Protein AF-A0A448YUC6-F1 (afdb_monomer)

Foldseek 3Di:
DDDDDDDDDDDDDPDDPDPPPPPQDLPDPVCVVVVVVVCALQNQQCVVVDDPDDDCVVPDPDPPVCCVVPPDDGAQEGLADAAPVQLPPPQFKDKDKDKDALVVFPDQLDPDPVVLVVLLSVLVVVVVKHWYDPNNVVVSHVVNVVVVVCVVCPPDDDDDDDDDDPPDPPPPPDDDPPVPDPWDWTWIDPSQKIWIWTQDPVRRMIMIMIIGTPVPDWDPVFKDKDWDWAQAPLQRDTFIDIDIDGPDDDDADSVVVSNLSSHPPPVDDDPSRPWDKWKKKFFADDDPDVVVLVLVVVLVVVLQVVVLVQFDPPPDPNGLQAAEAEPVNCVVVPDDDAPPDPDQQQVQWDKTKGWQDDDVPDRGFIWIWTWHSYHYNQAMTMIMITGSGHDPVSVVVVVVVSVVSCVVSVIDMDIADPCQQDQEVCPDVNFDWDKDWFDFLLLLVCLVVVVVVLQKGWHHKHFHDPPCLVRDPPSVVAAADADPPPRHGGTFTWTKIAHSVNQWIWTWGAGPVRIIMIIIGGGPPPCPVPPPSSVVSSVSVVVSNVSSVPRDGPPPPPPPPPPPDPDDDDDD

Secondary structure (DSSP, 8-state):
-------------------------TT-HHHHHHHHHTS-HHHHHTGGGSPSSTTTTTT--S--HHHHHSPPPPPSEES----HHHHH-TTTEEEEEEEEESTT-SS---SSHHHHHHHHHHHHHHTT-EEEPHHHHHHHHHHHHHHHHHHHHTT---S----------------S---SSS---EEEE-SSEEEEEEEETTTTEEEEEEEEETT----TTTEEEEEEEEEETTTTEEEEEEEEEESSPPP--HHHHHHHHHT-S-----TTS--EEEEEEE-----SSHHHHHHHHHHHHHHHHHHHHHS--TTS-SS--PEEE-HHHHHHS-S--STT--S-GGGGEEEEEEE----TT----EEEEEEESEEETTB-EEEEEEESSS-HHHHHHHHHHHHHHHHHTT--EEEE-GGGT-S-TTSSTT-PPEEEEE--HHHHHHHHHHHHHTTEEEEEEEEE-GGGGGGSTTGGG----B-TTT-PBPPEEEEEEEETTSSEEEEEEE-TTS-EEEEEEE--S-TTSTTHHHHHHHHHHHHHHHHHHHSPPTTGGGSSTTSS--------

Sequence (572 aa):
MIGRGDSPHGSVKTSLPSRRKKAFNPFRQSDEDEVLAKRSHNRRRWSHVYPEGEVEFKRHAGPIWNSLTSPAILPLSVDYFPTPQELKDENAFQFSFYQVTLGGIENNYYEKHADLLKEMVRQRVTQDYQIVTDTAIGESKKRANESLREGRNAGKLQGRPTSRVDTSPRFLSFNEQQKIDGTKHHYLSMGHKIQVMNYDSSSDTIEIVLYNRKSAQNDRENVNTYKFLLFSKVTQQYTPSIQTFKKYSEPYNWNRVDNLICGEADRTMDVGMRFRRVMFGLIPEVFRTEEAEEEYVLNFQKLLSYLERLRDKDGSPSKLNVEIITTKSKKEKAKDTFSNTRKDMTDTMIRFPVQLLRGKKDPFEWIEVAIGATFDTTTSYRIIFNWLVASSTKVETQIQLLQRRFKNFGLKFISFPQTTVSWDLFIHALAAPTFITVRDKKKTQAIEKSLLKLDFVHDGVTITSPQFLKCIDNSDDFRFPRFHRSGKLK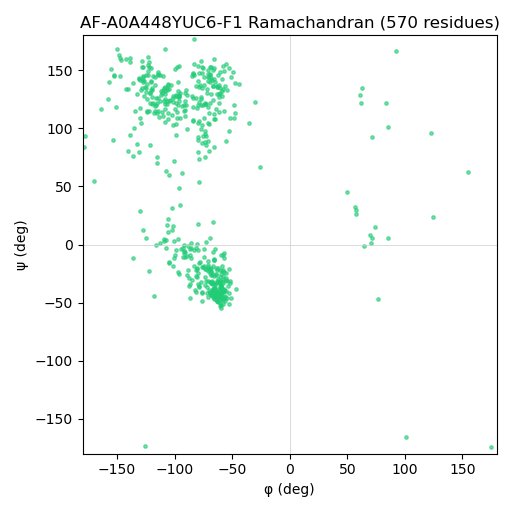SIPSPQFVHRSGAIFIRKLTDREGKVILVGIENYRHASVENRFREIAKSVIEKVSDMIKSLPSGNDDNQEANGIKESGGIKN

Nearest PDB structures (foldseek):
  8adl-assembly1_W  TM=5.353E-01  e=1.788E-21  Saccharomyces cerevisiae
  8ae6-assembly1_W  TM=5.281E-01  e=3.792E-21  Saccharomyces cerevisiae
  7t3b-assembly1_A  TM=6.073E-01  e=4.795E-18  Homo sapiens
  8fw5-assembly1_A  TM=5.337E-01  e=4.278E-19  Homo sapiens
  7t3c-assembly1_A  TM=5.818E-01  e=2.977E-17  Homo sapiens

InterPro domains:
  IPR027244 Vacuolar membrane-associated protein Iml1 [PTHR13179] (13-337)

Structure (mmCIF, N/CA/C/O backbone):
data_AF-A0A448YUC6-F1
#
_entry.id   AF-A0A448YUC6-F1
#
loop_
_atom_site.group_PDB
_atom_site.id
_atom_site.type_symbol
_atom_site.label_atom_id
_atom_site.label_alt_id
_atom_site.label_comp_id
_atom_site.label_asym_id
_atom_site.label_entity_id
_atom_site.label_seq_id
_atom_site.pdbx_PDB_ins_code
_atom_site.Cartn_x
_atom_site.Cartn_y
_atom_site.Cartn_z
_atom_site.occupancy
_atom_site.B_iso_or_equiv
_atom_site.auth_seq_id
_atom_site.auth_comp_id
_atom_site.auth_asym_id
_atom_site.auth_atom_id
_atom_site.pdbx_PDB_model_num
ATOM 1 N N . MET A 1 1 ? -46.290 -7.528 -83.494 1.00 31.59 1 MET A N 1
ATOM 2 C CA . MET A 1 1 ? -45.079 -7.401 -84.327 1.00 31.59 1 MET A CA 1
ATOM 3 C C . MET A 1 1 ? -44.441 -6.059 -84.006 1.00 31.59 1 MET A C 1
ATOM 5 O O . MET A 1 1 ? -45.172 -5.086 -83.927 1.00 31.59 1 MET A O 1
ATOM 9 N N . ILE A 1 2 ? -43.114 -6.052 -83.863 1.00 28.44 2 ILE A N 1
ATOM 10 C CA . ILE A 1 2 ? -42.223 -4.890 -84.024 1.00 28.44 2 ILE A CA 1
ATOM 11 C C . ILE A 1 2 ? -42.037 -3.982 -82.789 1.00 28.44 2 ILE A C 1
ATOM 13 O O . ILE A 1 2 ? -42.846 -3.120 -82.472 1.00 28.44 2 ILE A O 1
ATOM 17 N N . GLY A 1 3 ? -40.890 -4.210 -82.135 1.00 27.75 3 GLY A N 1
ATOM 18 C CA . GLY A 1 3 ? -39.864 -3.191 -81.881 1.00 27.75 3 GLY A CA 1
ATOM 19 C C . GLY A 1 3 ? -40.169 -2.107 -80.851 1.00 27.75 3 GLY A C 1
ATOM 20 O O . GLY A 1 3 ? -40.648 -1.039 -81.209 1.00 27.75 3 GLY A O 1
ATOM 21 N N . ARG A 1 4 ? -39.778 -2.333 -79.589 1.00 26.83 4 ARG A N 1
ATOM 22 C CA . ARG A 1 4 ? -39.590 -1.256 -78.605 1.00 26.83 4 ARG A CA 1
ATOM 23 C C . ARG A 1 4 ? -38.108 -0.914 -78.485 1.00 26.83 4 ARG A C 1
ATOM 25 O O . ARG A 1 4 ? -37.318 -1.768 -78.089 1.00 26.83 4 ARG A O 1
ATOM 32 N N . GLY A 1 5 ? -37.773 0.320 -78.850 1.00 26.52 5 GLY A N 1
ATOM 33 C CA . GLY A 1 5 ? -36.496 0.956 -78.557 1.00 26.52 5 GLY A CA 1
ATOM 34 C C . GLY A 1 5 ? -36.439 1.567 -77.154 1.00 26.52 5 GLY A C 1
ATOM 35 O O . GLY A 1 5 ? -37.472 1.931 -76.592 1.00 26.52 5 GLY A O 1
ATOM 36 N N . ASP A 1 6 ? -35.187 1.657 -76.692 1.00 27.50 6 ASP A N 1
ATOM 37 C CA . ASP A 1 6 ? -34.557 2.583 -75.735 1.00 27.50 6 ASP A CA 1
ATOM 38 C C . ASP A 1 6 ? -35.050 2.597 -74.284 1.00 27.50 6 ASP A C 1
ATOM 40 O O . ASP A 1 6 ? -36.236 2.713 -74.017 1.00 27.50 6 ASP A O 1
ATOM 44 N N . SER A 1 7 ? -34.238 2.609 -73.224 1.00 29.70 7 SER A N 1
ATOM 45 C CA . SER A 1 7 ? -32.800 2.549 -72.855 1.00 29.70 7 SER A CA 1
ATOM 46 C C . SER A 1 7 ? -32.827 2.784 -71.306 1.00 29.70 7 SER A C 1
ATOM 48 O O . SER A 1 7 ? -33.916 3.008 -70.771 1.00 29.70 7 SER A O 1
ATOM 50 N N . PRO A 1 8 ? -31.742 2.924 -70.515 1.00 38.88 8 PRO A N 1
ATOM 51 C CA . PRO A 1 8 ? -30.397 2.333 -70.484 1.00 38.88 8 PRO A CA 1
ATOM 52 C C . PRO A 1 8 ? -30.117 1.648 -69.113 1.00 38.88 8 PRO A C 1
ATOM 54 O O . PRO A 1 8 ? -30.662 2.086 -68.115 1.00 38.88 8 PRO A O 1
ATOM 57 N N . HIS A 1 9 ? -29.232 0.643 -68.999 1.00 29.08 9 HIS A N 1
ATOM 58 C CA . HIS A 1 9 ? -28.480 0.313 -67.755 1.00 29.08 9 HIS A CA 1
ATOM 59 C C . HIS A 1 9 ? -27.525 -0.878 -67.979 1.00 29.08 9 HIS A C 1
ATOM 61 O O . HIS A 1 9 ? -27.836 -2.028 -67.678 1.00 29.08 9 HIS A O 1
ATOM 67 N N . GLY A 1 10 ? -26.327 -0.604 -68.499 1.00 28.33 10 GLY A N 1
ATOM 68 C CA . GLY A 1 10 ? -25.217 -1.559 -68.513 1.00 28.33 10 GLY A CA 1
ATOM 69 C C . GLY A 1 10 ? -24.249 -1.269 -67.370 1.00 28.33 10 GLY A C 1
ATOM 70 O O . GLY A 1 10 ? -23.358 -0.438 -67.513 1.00 28.33 10 GLY A O 1
ATOM 71 N N . SER A 1 11 ? -24.418 -1.938 -66.229 1.00 29.88 11 SER A N 1
ATOM 72 C CA . SER A 1 11 ? -23.419 -1.932 -65.157 1.00 29.88 11 SER A CA 1
ATOM 73 C C . SER A 1 11 ? -22.232 -2.814 -65.558 1.00 29.88 11 SER A C 1
ATOM 75 O O . SER A 1 11 ? -22.322 -4.041 -65.609 1.00 29.88 11 SER A O 1
ATOM 77 N N . VAL A 1 12 ? -21.095 -2.183 -65.851 1.00 31.66 12 VAL A N 1
ATOM 78 C CA . VAL A 1 12 ? -19.809 -2.865 -66.027 1.00 31.66 12 VAL A CA 1
ATOM 79 C C . VAL A 1 12 ? -19.360 -3.369 -64.654 1.00 31.66 12 VAL A C 1
ATOM 81 O O . VAL A 1 12 ? -18.917 -2.598 -63.806 1.00 31.66 12 VAL A O 1
ATOM 84 N N . LYS A 1 13 ? -19.498 -4.675 -64.408 1.00 29.83 13 LYS A N 1
ATOM 85 C CA . LYS A 1 13 ? -18.930 -5.333 -63.225 1.00 29.83 13 LYS A CA 1
ATOM 86 C C . LYS A 1 13 ? -17.416 -5.462 -63.400 1.00 29.83 13 LYS A C 1
ATOM 88 O O . LYS A 1 13 ? -16.935 -6.404 -64.020 1.00 29.83 13 LYS A O 1
ATOM 93 N N . THR A 1 14 ? -16.659 -4.539 -62.819 1.00 31.36 14 THR A N 1
ATOM 94 C CA . THR A 1 14 ? -15.222 -4.698 -62.572 1.00 31.36 14 THR A CA 1
ATOM 95 C C . THR A 1 14 ? -15.020 -5.643 -61.384 1.00 31.36 14 THR A C 1
ATOM 97 O O . THR A 1 14 ? -15.034 -5.246 -60.221 1.00 31.36 14 THR A O 1
ATOM 100 N N . SER A 1 15 ? -14.848 -6.938 -61.654 1.00 30.05 15 SER A N 1
ATOM 101 C CA . SER A 1 15 ? -14.415 -7.893 -60.633 1.00 30.05 15 SER A CA 1
ATOM 102 C C . SER A 1 15 ? -12.929 -7.682 -60.323 1.00 30.05 15 SER A C 1
ATOM 104 O O . SER A 1 15 ? -12.056 -8.217 -61.006 1.00 30.05 15 SER A O 1
ATOM 106 N N . LEU A 1 16 ? -12.633 -6.904 -59.281 1.00 33.59 16 LEU A N 1
ATOM 107 C CA . LEU A 1 16 ? -11.328 -6.925 -58.618 1.00 33.59 16 LEU A CA 1
ATOM 108 C C . LEU A 1 16 ? -11.084 -8.339 -58.058 1.00 33.59 16 LEU A C 1
ATOM 110 O O . LEU A 1 16 ? -11.959 -8.866 -57.362 1.00 33.59 16 LEU A O 1
ATOM 114 N N . PRO A 1 17 ? -9.927 -8.979 -58.310 1.00 32.25 17 PRO A N 1
ATOM 115 C CA . PRO A 1 17 ? -9.630 -10.259 -57.695 1.00 32.25 17 PRO A CA 1
ATOM 116 C C . PRO A 1 17 ? -9.483 -10.046 -56.187 1.00 32.25 17 PRO A C 1
ATOM 118 O O . PRO A 1 17 ? -8.553 -9.392 -55.712 1.00 32.25 17 PRO A O 1
ATOM 121 N N . SER A 1 18 ? -10.433 -10.604 -55.435 1.00 33.31 18 SER A N 1
ATOM 122 C CA . SER A 1 18 ? -10.357 -10.759 -53.986 1.00 33.31 18 SER A CA 1
ATOM 123 C C . SER A 1 18 ? -9.000 -11.362 -53.637 1.00 33.31 18 SER A C 1
ATOM 125 O O . SER A 1 18 ? -8.716 -12.527 -53.932 1.00 33.31 18 SER A O 1
ATOM 127 N N . ARG A 1 19 ? -8.135 -10.544 -53.030 1.00 39.78 19 ARG A N 1
ATOM 128 C CA . ARG A 1 19 ? -6.870 -10.971 -52.440 1.00 39.78 19 ARG A CA 1
ATOM 129 C C . ARG A 1 19 ? -7.245 -11.878 -51.268 1.00 39.78 19 ARG A C 1
ATOM 131 O O . ARG A 1 19 ? -7.385 -11.410 -50.140 1.00 39.78 19 ARG A O 1
ATOM 138 N N . ARG A 1 20 ? -7.502 -13.163 -51.550 1.00 35.97 20 ARG A N 1
ATOM 139 C CA . ARG A 1 20 ? -7.735 -14.200 -50.539 1.00 35.97 20 ARG A CA 1
ATOM 140 C C . ARG A 1 20 ? -6.625 -14.042 -49.508 1.00 35.97 20 ARG A C 1
ATOM 142 O O . ARG A 1 20 ? -5.455 -14.239 -49.839 1.00 35.97 20 ARG A O 1
ATOM 149 N N . LYS A 1 21 ? -6.982 -13.638 -48.284 1.00 40.00 21 LYS A N 1
ATOM 150 C CA . LYS A 1 21 ? -6.076 -13.696 -47.135 1.00 40.00 21 LYS A CA 1
ATOM 151 C C . LYS A 1 21 ? -5.552 -15.130 -47.117 1.00 40.00 21 LYS A C 1
ATOM 153 O O . LYS A 1 21 ? -6.344 -16.044 -46.895 1.00 40.00 21 LYS A O 1
ATOM 158 N N . LYS A 1 22 ? -4.273 -15.336 -47.462 1.00 44.72 22 LYS A N 1
ATOM 159 C CA . LYS A 1 22 ? -3.626 -16.648 -47.347 1.00 44.72 22 LYS A CA 1
ATOM 160 C C . LYS A 1 22 ? -3.947 -17.146 -45.942 1.00 44.72 22 LYS A C 1
ATOM 162 O O . LYS A 1 22 ? -3.664 -16.441 -44.975 1.00 44.72 22 LYS A O 1
ATOM 167 N N . ALA A 1 23 ? -4.620 -18.289 -45.850 1.00 49.09 23 ALA A N 1
ATOM 168 C CA . ALA A 1 23 ? -4.911 -18.908 -44.572 1.00 49.09 23 ALA A CA 1
ATOM 169 C C . ALA A 1 23 ? -3.569 -19.140 -43.872 1.00 49.09 23 ALA A C 1
ATOM 171 O O . ALA A 1 23 ? -2.706 -19.847 -44.389 1.00 49.09 23 ALA A O 1
ATOM 172 N N . PHE A 1 24 ? -3.381 -18.447 -42.756 1.00 45.66 24 PHE A N 1
ATOM 173 C CA . PHE A 1 24 ? -2.191 -18.538 -41.931 1.00 45.66 24 PHE A CA 1
ATOM 174 C C . PHE A 1 24 ? -2.117 -19.954 -41.366 1.00 45.66 24 PHE A C 1
ATOM 176 O O . PHE A 1 24 ? -3.030 -20.374 -40.654 1.00 45.66 24 PHE A O 1
ATOM 183 N N . ASN A 1 25 ? -1.076 -20.700 -41.735 1.00 47.78 25 ASN A N 1
ATOM 184 C CA . ASN A 1 25 ? -0.884 -22.063 -41.270 1.00 47.78 25 ASN A CA 1
ATOM 185 C C . ASN A 1 25 ? 0.169 -22.059 -40.151 1.00 47.78 25 ASN A C 1
ATOM 187 O O . ASN A 1 25 ? 1.359 -21.997 -40.453 1.00 47.78 25 ASN A O 1
ATOM 191 N N . PRO A 1 26 ? -0.234 -22.167 -38.872 1.00 39.69 26 PRO A N 1
ATOM 192 C CA . PRO A 1 26 ? 0.683 -22.128 -37.730 1.00 39.69 26 PRO A CA 1
ATOM 193 C C . PRO A 1 26 ? 1.602 -23.360 -37.632 1.00 39.69 26 PRO A C 1
ATOM 195 O O . PRO A 1 26 ? 2.314 -23.510 -36.646 1.00 39.69 26 PRO A O 1
ATOM 198 N N . PHE A 1 27 ? 1.565 -24.261 -38.619 1.00 43.06 27 PHE A N 1
ATOM 199 C CA . PHE A 1 27 ? 2.353 -25.487 -38.665 1.00 43.06 27 PHE A CA 1
ATOM 200 C C . PHE A 1 27 ? 3.413 -25.509 -39.771 1.00 43.06 27 PHE A C 1
ATOM 202 O O . PHE A 1 27 ? 4.092 -26.531 -39.915 1.00 43.06 27 PHE A O 1
ATOM 209 N N . ARG A 1 28 ? 3.539 -24.427 -40.552 1.00 47.62 28 ARG A N 1
ATOM 210 C CA . ARG A 1 28 ? 4.624 -24.236 -41.520 1.00 47.62 28 ARG A CA 1
ATOM 211 C C . ARG A 1 28 ? 5.776 -23.483 -40.866 1.00 47.62 28 ARG A C 1
ATOM 213 O O . ARG A 1 28 ? 5.628 -22.316 -40.527 1.00 47.62 28 ARG A O 1
ATOM 220 N N . GLN A 1 29 ? 6.939 -24.120 -40.837 1.00 42.78 29 GLN A N 1
ATOM 221 C CA . GLN A 1 29 ? 8.180 -23.566 -40.292 1.00 42.78 29 GLN A CA 1
ATOM 222 C C . GL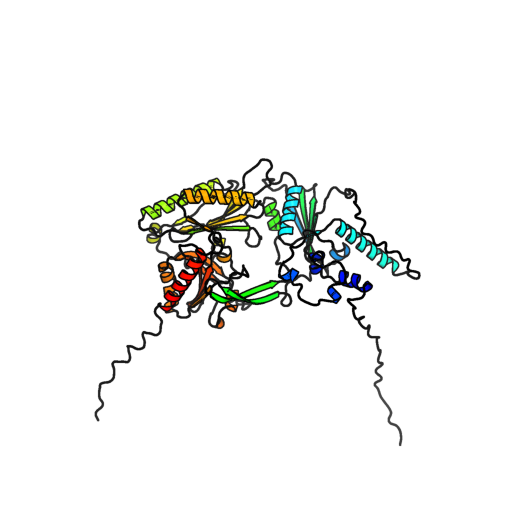N A 1 29 ? 8.602 -22.244 -40.971 1.00 42.78 29 GLN A C 1
ATOM 224 O O . GLN A 1 29 ? 9.126 -21.349 -40.326 1.00 42.78 29 GLN A O 1
ATOM 229 N N . SER A 1 30 ? 8.297 -22.056 -42.262 1.00 50.94 30 SER A N 1
ATOM 230 C CA . SER A 1 30 ? 8.534 -20.784 -42.972 1.00 50.94 30 SER A CA 1
ATOM 231 C C . SER A 1 30 ? 7.637 -19.634 -42.507 1.00 50.94 30 SER A C 1
ATOM 233 O O . SER A 1 30 ? 7.986 -18.469 -42.667 1.00 50.94 30 SER A O 1
ATOM 235 N N . ASP A 1 31 ? 6.459 -19.960 -41.975 1.00 45.94 31 ASP A N 1
ATOM 236 C CA . ASP A 1 31 ? 5.495 -18.988 -41.465 1.00 45.94 31 ASP A CA 1
ATOM 237 C C . ASP A 1 31 ? 5.751 -18.737 -39.961 1.00 45.94 31 ASP A C 1
ATOM 239 O O . ASP A 1 31 ? 5.220 -17.778 -39.404 1.00 45.94 31 ASP A O 1
ATOM 243 N N . GLU A 1 32 ? 6.598 -19.556 -39.312 1.00 44.38 32 GLU A N 1
ATOM 244 C CA . GLU A 1 32 ? 7.029 -19.445 -37.912 1.00 44.38 32 GLU A CA 1
ATOM 245 C C . GLU A 1 32 ? 7.797 -18.150 -37.651 1.00 44.38 32 GLU A C 1
ATOM 247 O O . GLU A 1 32 ? 7.476 -17.465 -36.686 1.00 44.38 32 GLU A O 1
ATOM 252 N N . ASP A 1 33 ? 8.703 -17.730 -38.537 1.00 46.22 33 ASP A N 1
ATOM 253 C CA . ASP A 1 33 ? 9.363 -16.418 -38.439 1.00 46.22 33 ASP A CA 1
ATOM 254 C C . ASP A 1 33 ? 8.346 -15.269 -38.509 1.00 46.22 33 ASP A C 1
ATOM 256 O O . ASP A 1 33 ? 8.460 -14.269 -37.799 1.00 46.22 33 ASP A O 1
ATOM 260 N N . GLU A 1 34 ? 7.269 -15.447 -39.279 1.00 43.19 34 GLU A N 1
ATOM 261 C CA . GLU A 1 34 ? 6.138 -14.522 -39.340 1.00 43.19 34 GLU A CA 1
ATOM 262 C C . GLU A 1 34 ? 5.264 -14.587 -38.062 1.00 43.19 34 GLU A C 1
ATOM 264 O O . GLU A 1 34 ? 4.695 -13.576 -37.646 1.00 43.19 34 GLU A O 1
ATOM 269 N N . VAL A 1 35 ? 5.161 -15.748 -37.398 1.00 42.66 35 VAL A N 1
ATOM 270 C CA . VAL A 1 35 ? 4.454 -15.960 -36.113 1.00 42.66 35 VAL A CA 1
ATOM 271 C C . VAL A 1 35 ? 5.260 -15.412 -34.929 1.00 42.66 35 VAL A C 1
ATOM 273 O O . VAL A 1 35 ? 4.698 -14.784 -34.029 1.00 42.66 35 VAL A O 1
ATOM 276 N N . LEU A 1 36 ? 6.577 -15.618 -34.925 1.00 42.28 36 LEU A N 1
ATOM 277 C CA . LEU A 1 36 ? 7.553 -15.065 -33.989 1.00 42.28 36 LEU A CA 1
ATOM 278 C C . LEU A 1 36 ? 7.628 -13.544 -34.155 1.00 42.28 36 LEU A C 1
ATOM 280 O O . LEU A 1 36 ? 7.636 -12.818 -33.153 1.00 42.28 36 LEU A O 1
ATOM 284 N N . ALA A 1 37 ? 7.549 -13.046 -35.396 1.00 40.88 37 ALA A N 1
ATOM 285 C CA . ALA A 1 37 ? 7.313 -11.639 -35.716 1.00 40.88 37 ALA A CA 1
ATOM 286 C C . ALA A 1 37 ? 5.980 -11.126 -35.128 1.00 40.88 37 ALA A C 1
ATOM 288 O O . ALA A 1 37 ? 5.931 -10.018 -34.595 1.00 40.88 37 ALA A O 1
ATOM 289 N N . LYS A 1 38 ? 4.927 -11.959 -35.135 1.00 42.81 38 LYS A N 1
ATOM 290 C CA . LYS A 1 38 ? 3.588 -11.686 -34.568 1.00 42.81 38 LYS A CA 1
ATOM 291 C C . LYS A 1 38 ? 3.448 -11.992 -33.070 1.00 42.81 38 LYS A C 1
ATOM 293 O O . LYS A 1 38 ? 2.362 -11.788 -32.515 1.00 42.81 38 LYS A O 1
ATOM 298 N N . ARG A 1 39 ? 4.497 -12.438 -32.361 1.00 52.16 39 ARG A N 1
ATOM 299 C CA . ARG A 1 39 ? 4.454 -12.490 -30.891 1.00 52.16 39 ARG A CA 1
ATOM 300 C C . ARG A 1 39 ? 4.272 -11.054 -30.413 1.00 52.16 39 ARG A C 1
ATOM 302 O O . ARG A 1 39 ? 5.140 -10.210 -30.617 1.00 52.16 39 ARG A O 1
ATOM 309 N N . SER A 1 40 ? 3.119 -10.772 -29.799 1.00 58.19 40 SER A N 1
ATOM 310 C CA . SER A 1 40 ? 2.881 -9.472 -29.174 1.00 58.19 40 SER A CA 1
ATOM 311 C C . SER A 1 40 ? 4.067 -9.124 -28.273 1.00 58.19 40 SER A C 1
ATOM 313 O O . SER A 1 40 ? 4.696 -10.017 -27.702 1.00 58.19 40 SER A O 1
ATOM 315 N N . HIS A 1 41 ? 4.376 -7.834 -28.136 1.00 62.19 41 HIS A N 1
ATOM 316 C CA . HIS A 1 41 ? 5.472 -7.372 -27.279 1.00 62.19 41 HIS A CA 1
ATOM 317 C C . HIS A 1 41 ? 5.437 -8.045 -25.894 1.00 62.19 41 HIS A C 1
ATOM 319 O O . HIS A 1 41 ? 6.472 -8.471 -25.404 1.00 62.19 41 HIS A O 1
ATOM 325 N N . ASN A 1 42 ? 4.245 -8.256 -25.321 1.00 64.75 42 ASN A N 1
ATOM 326 C CA . ASN A 1 42 ? 4.065 -8.989 -24.070 1.00 64.75 42 ASN A CA 1
ATOM 327 C C . ASN A 1 42 ? 4.508 -10.451 -24.157 1.00 64.75 42 ASN A C 1
ATOM 329 O O . ASN A 1 42 ? 5.176 -10.918 -23.253 1.00 64.75 42 ASN A O 1
ATOM 333 N N . ARG A 1 43 ? 4.203 -11.180 -25.231 1.00 68.00 43 ARG A N 1
ATOM 334 C CA . ARG A 1 43 ? 4.607 -12.588 -25.366 1.00 68.00 43 ARG A CA 1
ATOM 335 C C . ARG A 1 43 ? 6.123 -12.759 -25.489 1.00 68.00 43 ARG A C 1
ATOM 337 O O . ARG A 1 43 ? 6.649 -13.737 -24.973 1.00 68.00 43 ARG A O 1
ATOM 344 N N . ARG A 1 44 ? 6.828 -11.812 -26.118 1.00 69.44 44 ARG A N 1
ATOM 345 C CA . ARG A 1 44 ? 8.302 -11.837 -26.197 1.00 69.44 44 ARG A CA 1
ATOM 346 C C . ARG A 1 44 ? 8.977 -11.632 -24.844 1.00 69.44 44 ARG A C 1
ATOM 348 O O . ARG A 1 44 ? 9.976 -12.273 -24.575 1.00 69.44 44 ARG A O 1
ATOM 355 N N . ARG A 1 45 ? 8.379 -10.841 -23.949 1.00 74.38 45 ARG A N 1
ATOM 356 C CA . ARG A 1 45 ? 8.874 -10.662 -22.568 1.00 74.38 45 ARG A CA 1
ATOM 357 C C . ARG A 1 45 ? 8.927 -11.961 -21.763 1.00 74.38 45 ARG A C 1
ATOM 359 O O . ARG A 1 45 ? 9.718 -12.079 -20.835 1.00 74.38 45 ARG A O 1
ATOM 366 N N . TRP A 1 46 ? 8.094 -12.926 -22.144 1.00 73.31 46 TRP A N 1
ATOM 367 C CA . TRP A 1 46 ? 8.007 -14.253 -21.543 1.00 73.31 46 TRP A CA 1
ATOM 368 C C . TRP A 1 46 ? 8.619 -15.341 -22.438 1.00 73.31 46 TRP A C 1
ATOM 370 O O . TRP A 1 46 ? 8.331 -16.511 -22.222 1.00 73.31 46 TRP A O 1
ATOM 380 N N . SER A 1 47 ? 9.439 -14.982 -23.442 1.00 68.00 47 SER A N 1
ATOM 381 C CA . SER A 1 47 ? 9.954 -15.906 -24.473 1.00 68.00 47 SER A CA 1
ATOM 382 C C . SER A 1 47 ? 10.583 -17.174 -23.887 1.00 68.00 47 SER A C 1
ATOM 384 O O . SER A 1 47 ? 10.216 -18.260 -24.312 1.00 68.00 47 SER A O 1
ATOM 386 N N . HIS A 1 48 ? 11.425 -17.021 -22.867 1.00 64.94 48 HIS A N 1
ATOM 387 C CA . HIS A 1 48 ? 12.092 -18.083 -22.097 1.00 64.94 48 HIS A CA 1
ATOM 388 C C . HIS A 1 48 ? 11.181 -19.063 -21.318 1.00 64.94 48 HIS A C 1
ATOM 390 O O . HIS A 1 48 ? 11.651 -20.134 -20.956 1.00 64.94 48 HIS A O 1
ATOM 396 N N . VAL A 1 49 ? 9.915 -18.723 -21.012 1.00 65.00 49 VAL A N 1
ATOM 397 C CA . VAL A 1 49 ? 8.973 -19.682 -20.376 1.00 65.00 49 VAL A CA 1
ATOM 398 C C . VAL A 1 49 ? 8.361 -20.601 -21.424 1.00 65.00 49 VAL A C 1
ATOM 400 O O . VAL A 1 49 ? 7.850 -21.671 -21.102 1.00 65.00 49 VAL A O 1
ATOM 403 N N . TYR A 1 50 ? 8.361 -20.172 -22.687 1.00 64.19 50 TYR A N 1
ATOM 404 C CA . TYR A 1 50 ? 7.850 -21.008 -23.754 1.00 64.19 50 TYR A CA 1
ATOM 405 C C . TYR A 1 50 ? 8.913 -22.048 -24.123 1.00 64.19 50 TYR A C 1
ATOM 407 O O . TYR A 1 50 ? 10.076 -21.677 -24.281 1.00 64.19 50 TYR A O 1
ATOM 415 N N . PRO A 1 51 ? 8.517 -23.319 -24.298 1.00 59.00 51 PRO A N 1
ATOM 416 C CA . PRO A 1 51 ? 9.404 -24.356 -24.805 1.00 59.00 51 PRO A CA 1
ATOM 417 C C . PRO A 1 51 ? 10.105 -23.915 -26.095 1.00 59.00 51 PRO A C 1
ATOM 419 O O . PRO A 1 51 ? 9.507 -23.230 -26.937 1.00 59.00 51 PRO A O 1
ATOM 422 N N . GLU A 1 52 ? 11.362 -24.322 -26.259 1.00 53.12 52 GLU A N 1
ATOM 423 C CA . GLU A 1 52 ? 12.094 -24.142 -27.511 1.00 53.12 52 GLU A CA 1
ATOM 424 C C . GLU A 1 52 ? 11.496 -25.062 -28.595 1.00 53.12 52 GLU A C 1
ATOM 426 O O . GLU A 1 52 ? 11.440 -26.281 -28.436 1.00 53.12 52 GLU A O 1
ATOM 431 N N . GLY A 1 53 ? 11.040 -24.476 -29.708 1.00 50.41 53 GLY A N 1
ATOM 432 C CA . GLY A 1 53 ? 10.557 -25.203 -30.891 1.00 50.41 53 GLY A CA 1
ATOM 433 C C . GLY A 1 53 ? 9.046 -25.504 -30.969 1.00 50.41 53 GLY A C 1
ATOM 434 O O . GLY A 1 53 ? 8.282 -25.382 -30.013 1.00 50.41 53 GLY A O 1
ATOM 435 N N . GLU A 1 54 ? 8.609 -25.901 -32.172 1.00 43.97 54 GLU A N 1
ATOM 436 C CA . GLU A 1 54 ? 7.205 -26.072 -32.600 1.00 43.97 54 GLU A CA 1
ATOM 437 C C . GLU A 1 54 ? 6.403 -27.200 -31.904 1.00 43.97 54 GLU A C 1
ATOM 439 O O . GLU A 1 54 ? 5.183 -27.279 -32.078 1.00 43.97 54 GLU A O 1
ATOM 444 N N . VAL A 1 55 ? 7.035 -28.124 -31.174 1.00 47.69 55 VAL A N 1
ATOM 445 C CA . VAL A 1 55 ? 6.461 -29.470 -30.952 1.00 47.69 55 VAL A CA 1
ATOM 446 C C . VAL A 1 55 ? 5.238 -29.484 -30.018 1.00 47.69 55 VAL A C 1
ATOM 448 O O . VAL A 1 55 ? 4.316 -30.272 -30.238 1.00 47.69 55 VAL A O 1
ATOM 451 N N . GLU A 1 56 ? 5.147 -28.581 -29.038 1.00 47.38 56 GLU A N 1
ATOM 452 C CA . GLU A 1 56 ? 4.012 -28.562 -28.097 1.00 47.38 56 GLU A CA 1
ATOM 453 C C . GLU A 1 56 ? 2.805 -27.745 -28.583 1.00 47.38 56 GLU A C 1
ATOM 455 O O . GLU A 1 56 ? 1.661 -28.113 -28.298 1.00 47.38 56 GLU A O 1
ATOM 460 N N . PHE A 1 57 ? 3.016 -26.705 -29.404 1.00 48.25 57 PHE A N 1
ATOM 461 C CA . PHE A 1 57 ? 1.916 -25.904 -29.971 1.00 48.25 57 PHE A CA 1
ATOM 462 C C . PHE A 1 57 ? 1.013 -26.722 -30.902 1.00 48.25 57 PHE A C 1
ATOM 464 O O . PHE A 1 57 ? -0.162 -26.390 -31.063 1.00 48.25 57 PHE A O 1
ATOM 471 N N . LYS A 1 58 ? 1.539 -27.803 -31.494 1.00 48.16 58 LYS A N 1
ATOM 472 C CA . LYS A 1 58 ? 0.782 -28.696 -32.381 1.00 48.16 58 LYS A CA 1
ATOM 473 C C . LYS A 1 58 ? -0.083 -29.718 -31.635 1.00 48.16 58 LYS A C 1
ATOM 475 O O . LYS A 1 58 ? -0.999 -30.259 -32.247 1.00 48.16 58 LYS A O 1
ATOM 480 N N . ARG A 1 59 ? 0.194 -30.019 -30.357 1.00 45.84 59 ARG A N 1
ATOM 481 C CA . ARG A 1 59 ? -0.406 -31.183 -29.668 1.00 45.84 59 ARG A CA 1
ATOM 482 C C . ARG A 1 59 ? -1.196 -30.865 -28.400 1.00 45.84 59 ARG A C 1
ATOM 484 O O . ARG A 1 59 ? -2.103 -31.629 -28.081 1.00 45.84 59 ARG A O 1
ATOM 491 N N . HIS A 1 60 ? -0.951 -29.740 -27.724 1.00 46.16 60 HIS A N 1
ATOM 492 C CA . HIS A 1 60 ? -1.666 -29.397 -26.488 1.00 46.16 60 HIS A CA 1
ATOM 493 C C . HIS A 1 60 ? -2.203 -27.962 -26.506 1.00 46.16 60 HIS A C 1
ATOM 495 O O . HIS A 1 60 ? -1.660 -27.054 -25.882 1.00 46.16 60 HIS A O 1
ATOM 501 N N . ALA A 1 61 ? -3.334 -27.762 -27.189 1.00 48.91 61 ALA A N 1
ATOM 502 C CA . ALA A 1 61 ? -4.191 -26.601 -26.957 1.00 48.91 61 ALA A CA 1
ATOM 503 C C . ALA A 1 61 ? -4.942 -26.793 -25.624 1.00 48.91 61 ALA A C 1
ATOM 505 O O . ALA A 1 61 ? -6.108 -27.171 -25.597 1.00 48.91 61 ALA A O 1
ATOM 506 N N . GLY A 1 62 ? -4.241 -26.603 -24.508 1.00 52.44 62 GLY A N 1
ATOM 507 C CA . GLY A 1 62 ? -4.781 -26.739 -23.157 1.00 52.44 62 GLY A CA 1
ATOM 508 C C . GLY A 1 62 ? -4.065 -25.816 -22.169 1.00 52.44 62 GLY A C 1
ATOM 509 O O . GLY A 1 62 ? -3.042 -25.219 -22.515 1.00 52.44 62 GLY A O 1
ATOM 510 N N . PRO A 1 63 ? -4.598 -25.649 -20.946 1.00 55.91 63 PRO A N 1
ATOM 511 C CA . PRO A 1 63 ? -3.922 -24.885 -19.908 1.00 55.91 63 PRO A CA 1
ATOM 512 C C . PRO A 1 63 ? -2.550 -25.502 -19.609 1.00 55.91 63 PRO A C 1
ATOM 514 O O . PRO A 1 63 ? -2.439 -26.698 -19.343 1.00 55.91 63 PRO A O 1
ATOM 517 N N . ILE A 1 64 ? -1.500 -24.678 -19.645 1.00 67.00 64 ILE A N 1
ATOM 518 C CA . ILE A 1 64 ? -0.142 -25.085 -19.270 1.00 67.00 64 ILE A CA 1
ATOM 519 C C . ILE A 1 64 ? -0.120 -25.219 -17.745 1.00 67.00 64 ILE A C 1
ATOM 521 O O . ILE A 1 64 ? 0.153 -24.250 -17.039 1.00 67.00 64 ILE A O 1
ATOM 525 N N . TRP A 1 65 ? -0.460 -26.405 -17.233 1.00 66.06 65 TRP A N 1
ATOM 526 C CA . TRP A 1 65 ? -0.613 -26.659 -15.796 1.00 66.06 65 TRP A CA 1
ATOM 527 C C . TRP A 1 65 ? 0.612 -26.233 -14.990 1.00 66.06 65 TRP A C 1
ATOM 529 O O . TRP A 1 65 ? 0.445 -25.550 -13.988 1.00 66.06 65 TRP A O 1
ATOM 539 N N . ASN A 1 66 ? 1.822 -26.498 -15.492 1.00 67.94 66 ASN A N 1
ATOM 540 C CA . ASN A 1 66 ? 3.063 -26.055 -14.851 1.00 67.94 66 ASN A CA 1
ATOM 541 C C . ASN A 1 66 ? 3.117 -24.532 -14.662 1.00 67.94 66 ASN A C 1
ATOM 543 O O . ASN A 1 66 ? 3.539 -24.060 -13.614 1.00 67.94 66 ASN A O 1
ATOM 547 N N . SER A 1 67 ? 2.625 -23.750 -15.628 1.00 66.62 67 SER A N 1
ATOM 548 C CA . SER A 1 67 ? 2.557 -22.289 -15.503 1.00 66.62 67 SER A CA 1
ATOM 549 C C . SER A 1 67 ? 1.494 -21.824 -14.501 1.00 66.62 67 SER A C 1
ATOM 551 O O . SER A 1 67 ? 1.592 -20.699 -14.013 1.00 66.62 67 SER A O 1
ATOM 553 N N . LEU A 1 68 ? 0.473 -22.640 -14.218 1.00 67.12 68 LEU A N 1
ATOM 554 C CA . LEU A 1 68 ? -0.583 -22.336 -13.246 1.00 67.12 68 LEU A CA 1
ATOM 555 C C . LEU A 1 68 ? -0.200 -22.766 -11.824 1.00 67.12 68 LEU A C 1
ATOM 557 O O . LEU A 1 68 ? -0.547 -22.078 -10.868 1.00 67.12 68 LEU A O 1
ATOM 561 N N . THR A 1 69 ? 0.515 -23.883 -11.677 1.00 73.81 69 THR A N 1
ATOM 562 C CA . THR A 1 69 ? 0.955 -24.425 -10.381 1.00 73.81 69 THR A CA 1
ATOM 563 C C . THR A 1 69 ? 2.305 -23.870 -9.934 1.00 73.81 69 THR A C 1
ATOM 565 O O . THR A 1 69 ? 2.625 -23.903 -8.748 1.00 73.81 69 THR A O 1
ATOM 568 N N . SER A 1 70 ? 3.115 -23.367 -10.865 1.00 78.06 70 SER A N 1
ATOM 569 C CA . SER A 1 70 ? 4.453 -22.830 -10.611 1.00 78.06 70 SER A CA 1
ATOM 570 C C . SER A 1 70 ? 4.675 -21.584 -11.475 1.00 78.06 70 SER A C 1
ATOM 572 O O . SER A 1 70 ? 5.273 -21.665 -12.549 1.00 78.06 70 SER A O 1
ATOM 574 N N . PRO A 1 71 ? 4.148 -20.419 -11.049 1.00 75.38 71 PRO A N 1
ATOM 575 C CA . PRO A 1 71 ? 4.227 -19.199 -11.840 1.00 75.38 71 PRO A CA 1
ATOM 576 C C . PRO A 1 71 ? 5.687 -18.792 -12.065 1.00 75.38 71 PRO A C 1
ATOM 578 O O . PRO A 1 71 ? 6.475 -18.702 -11.123 1.00 75.38 71 PRO A O 1
ATOM 581 N N . ALA A 1 72 ? 6.039 -18.535 -13.324 1.00 75.19 72 ALA A N 1
ATOM 582 C CA . ALA A 1 72 ? 7.376 -18.099 -13.699 1.00 75.19 72 ALA A CA 1
ATOM 583 C C . ALA A 1 72 ? 7.658 -16.670 -13.209 1.00 75.19 72 ALA A C 1
ATOM 585 O O . ALA A 1 72 ? 6.776 -15.808 -13.187 1.00 75.19 72 ALA A O 1
ATOM 586 N N . ILE A 1 73 ? 8.916 -16.412 -12.861 1.00 81.44 73 ILE A N 1
ATOM 587 C CA . ILE A 1 73 ? 9.404 -15.066 -12.555 1.00 81.44 73 ILE A CA 1
ATOM 588 C C . ILE A 1 73 ? 9.716 -14.365 -13.879 1.00 81.44 73 ILE A C 1
ATOM 590 O O . ILE A 1 73 ? 10.304 -14.963 -14.777 1.00 81.44 73 ILE A O 1
ATOM 594 N N . LEU A 1 74 ? 9.324 -13.095 -14.007 1.00 84.75 74 LEU A N 1
ATOM 595 C CA . LEU A 1 74 ? 9.648 -12.294 -15.187 1.00 84.75 74 LEU A CA 1
ATOM 596 C C . LEU A 1 74 ? 11.182 -12.209 -15.364 1.00 84.75 74 LEU A C 1
ATOM 598 O O . LEU A 1 74 ? 11.875 -11.869 -14.402 1.00 84.75 74 LEU A O 1
ATOM 602 N N . PRO A 1 75 ? 11.734 -12.449 -16.567 1.00 85.44 75 PRO A N 1
ATOM 603 C CA . PRO A 1 75 ? 13.163 -12.331 -16.812 1.00 85.44 75 PRO A CA 1
ATOM 604 C C . PRO A 1 75 ? 13.658 -10.936 -16.556 1.00 85.44 75 PRO A C 1
ATOM 606 O O . PRO A 1 75 ? 12.991 -9.960 -16.889 1.00 85.44 75 PRO A O 1
ATOM 609 N N . LEU A 1 76 ? 14.905 -10.855 -16.124 1.00 88.88 76 LEU A N 1
ATOM 610 C CA . LEU A 1 76 ? 15.593 -9.583 -15.999 1.00 88.88 76 LEU A CA 1
ATOM 611 C C . LEU A 1 76 ? 15.996 -8.993 -17.352 1.00 88.88 76 LEU A C 1
ATOM 613 O O . LEU A 1 76 ? 16.204 -7.787 -17.424 1.00 88.88 76 LEU A O 1
ATOM 617 N N . SER A 1 77 ? 16.096 -9.802 -18.410 1.00 89.38 77 SER A N 1
ATOM 618 C CA . SER A 1 77 ? 16.546 -9.371 -19.734 1.00 89.38 77 SER A CA 1
ATOM 619 C C . SER A 1 77 ? 15.519 -9.634 -20.835 1.00 89.38 77 SER A C 1
ATOM 621 O O . SER A 1 77 ? 14.644 -10.489 -20.708 1.00 89.38 77 SER A O 1
ATOM 623 N N . VAL A 1 78 ? 15.627 -8.880 -21.929 1.00 86.00 78 VAL A N 1
ATOM 624 C CA . VAL A 1 78 ? 14.824 -9.066 -23.141 1.00 86.00 78 VAL A CA 1
ATOM 625 C C . VAL A 1 78 ? 15.717 -9.097 -24.383 1.00 86.00 78 VAL A C 1
ATOM 627 O O . VAL A 1 78 ? 16.726 -8.393 -24.476 1.00 86.00 78 VAL A O 1
ATOM 630 N N . ASP A 1 79 ? 15.328 -9.942 -25.332 1.00 79.75 79 ASP A N 1
ATOM 631 C CA . ASP A 1 79 ? 16.013 -10.239 -26.596 1.00 79.75 79 ASP A CA 1
ATOM 632 C C . ASP A 1 79 ? 15.548 -9.352 -27.765 1.00 79.75 79 ASP A C 1
ATOM 634 O O . ASP A 1 79 ? 16.107 -9.385 -28.856 1.00 79.75 79 ASP A O 1
ATOM 638 N N . TYR A 1 80 ? 14.529 -8.521 -27.549 1.00 84.12 80 TYR A N 1
ATOM 639 C CA . TYR A 1 80 ? 13.943 -7.679 -28.581 1.00 84.12 80 TYR A CA 1
ATOM 640 C C . TYR A 1 80 ? 14.008 -6.191 -28.240 1.00 84.12 80 TYR A C 1
ATOM 642 O O . TYR A 1 80 ? 13.516 -5.746 -27.201 1.00 84.12 80 TYR A O 1
ATOM 650 N N . PHE A 1 81 ? 14.495 -5.408 -29.204 1.00 88.44 81 PHE A N 1
ATOM 651 C CA . PHE A 1 81 ? 14.430 -3.950 -29.205 1.00 88.44 81 PHE A CA 1
ATOM 652 C C . PHE A 1 81 ? 13.856 -3.426 -30.537 1.00 88.44 81 PHE A C 1
ATOM 654 O O . PHE A 1 81 ? 14.298 -3.893 -31.594 1.00 88.44 81 PHE A O 1
ATOM 661 N N . PRO A 1 82 ? 12.884 -2.487 -30.535 1.00 88.88 82 PRO A N 1
ATOM 662 C CA . PRO A 1 82 ? 12.372 -1.874 -31.764 1.00 88.88 82 PRO A CA 1
ATOM 663 C C . PRO A 1 82 ? 13.469 -1.189 -32.578 1.00 88.88 82 PRO A C 1
ATOM 665 O O . PRO A 1 82 ? 14.482 -0.753 -32.022 1.00 88.88 82 PRO A O 1
ATOM 668 N N . THR A 1 83 ? 13.273 -1.091 -33.891 1.00 88.75 83 THR A N 1
ATOM 669 C CA . THR A 1 83 ? 14.220 -0.386 -34.766 1.00 88.75 83 THR A CA 1
ATOM 670 C C . THR A 1 83 ? 14.200 1.126 -34.500 1.00 88.75 83 THR A C 1
ATOM 672 O O . THR A 1 83 ? 13.171 1.673 -34.097 1.00 88.75 83 THR A O 1
ATOM 675 N N . PRO A 1 84 ? 15.301 1.862 -34.749 1.00 88.06 84 PRO A N 1
ATOM 676 C CA . PRO A 1 84 ? 15.301 3.320 -34.616 1.00 88.06 84 PRO A CA 1
ATOM 677 C C . PRO A 1 84 ? 14.254 4.020 -35.494 1.00 88.06 84 PRO A C 1
ATOM 679 O O . PRO A 1 84 ? 13.804 5.106 -35.147 1.00 88.06 84 PRO A O 1
ATOM 682 N N . GLN A 1 85 ? 13.867 3.415 -36.622 1.00 87.12 85 GLN A N 1
ATOM 683 C CA . GLN A 1 85 ? 12.797 3.917 -37.488 1.00 87.12 85 GLN A CA 1
ATOM 684 C C . GLN A 1 85 ? 11.424 3.743 -36.824 1.00 87.12 85 GLN A C 1
ATOM 686 O O . GLN A 1 85 ? 10.656 4.695 -36.786 1.00 87.12 85 GLN A O 1
ATOM 691 N N . GLU A 1 86 ? 11.148 2.575 -36.231 1.00 85.94 86 GLU A N 1
ATOM 692 C CA . GLU A 1 86 ? 9.916 2.332 -35.464 1.00 85.94 86 GLU A CA 1
ATOM 693 C C . GLU A 1 86 ? 9.786 3.269 -34.262 1.00 85.94 86 GLU A C 1
ATOM 695 O O . GLU A 1 86 ? 8.701 3.769 -33.992 1.00 85.94 86 GLU A O 1
ATOM 700 N N . LEU A 1 87 ? 10.879 3.530 -33.537 1.00 87.69 87 LEU A N 1
ATOM 701 C CA . LEU A 1 87 ? 10.859 4.448 -32.391 1.00 87.69 87 LEU A CA 1
ATOM 702 C C . LEU A 1 87 ? 10.612 5.907 -32.799 1.00 87.69 87 LEU A C 1
ATOM 704 O O . LEU A 1 87 ? 10.106 6.681 -31.989 1.00 87.69 87 LEU A O 1
ATOM 708 N N . LYS A 1 88 ? 10.979 6.276 -34.033 1.00 87.75 88 LYS A N 1
ATOM 709 C CA . LYS A 1 88 ? 10.729 7.600 -34.622 1.00 87.75 88 LYS A CA 1
ATOM 710 C C . LYS A 1 88 ? 9.354 7.712 -35.281 1.00 87.75 88 LYS A C 1
ATOM 712 O O . LYS A 1 88 ? 8.954 8.820 -35.622 1.00 87.75 88 LYS A O 1
ATOM 717 N N . ASP A 1 89 ? 8.640 6.604 -35.474 1.00 88.44 89 ASP A N 1
ATOM 718 C CA . ASP A 1 89 ? 7.285 6.634 -36.013 1.00 88.44 89 ASP A CA 1
ATOM 719 C C . ASP A 1 89 ? 6.319 7.214 -34.973 1.00 88.44 89 ASP A C 1
ATOM 721 O O . ASP A 1 89 ? 5.920 6.551 -34.007 1.00 88.44 89 ASP A O 1
ATOM 725 N N . GLU A 1 90 ? 5.916 8.463 -35.203 1.00 85.94 90 GLU A N 1
ATOM 726 C CA . GLU A 1 90 ? 4.979 9.193 -34.354 1.00 85.94 90 GLU A CA 1
ATOM 727 C C . GLU A 1 90 ? 3.606 8.516 -34.263 1.00 85.94 90 GLU A C 1
ATOM 729 O O . GLU A 1 90 ? 2.869 8.753 -33.304 1.00 85.94 90 GLU A O 1
ATOM 734 N N . ASN A 1 91 ? 3.227 7.661 -35.217 1.00 85.62 91 ASN A N 1
ATOM 735 C CA . ASN A 1 91 ? 1.967 6.920 -35.138 1.00 85.62 91 ASN A CA 1
ATOM 736 C C . ASN A 1 91 ? 2.057 5.745 -34.157 1.00 85.62 91 ASN A C 1
ATOM 738 O O . ASN A 1 91 ? 1.070 5.405 -33.497 1.00 85.62 91 ASN A O 1
ATOM 742 N N . ALA A 1 92 ? 3.236 5.137 -34.026 1.00 84.56 92 ALA A N 1
ATOM 743 C CA . ALA A 1 92 ? 3.461 3.987 -33.163 1.00 84.56 92 ALA A CA 1
ATOM 744 C C . ALA A 1 92 ? 3.804 4.397 -31.724 1.00 84.56 92 ALA A C 1
ATOM 746 O O . ALA A 1 92 ? 3.229 3.850 -30.771 1.00 84.56 92 ALA A O 1
ATOM 747 N N . PHE A 1 93 ? 4.711 5.363 -31.557 1.00 89.56 93 PHE A N 1
ATOM 748 C CA . PHE A 1 93 ? 5.239 5.780 -30.261 1.00 89.56 93 PHE A CA 1
ATOM 749 C C . PHE A 1 93 ? 5.018 7.270 -29.991 1.00 89.56 93 PHE A C 1
ATOM 751 O O . PHE A 1 93 ? 5.042 8.122 -30.871 1.00 89.56 93 PHE A O 1
ATOM 758 N N . GLN A 1 94 ? 4.798 7.578 -28.719 1.00 91.56 94 GLN A N 1
ATOM 759 C CA . GLN A 1 94 ? 4.877 8.912 -28.157 1.00 91.56 94 GLN A CA 1
ATOM 760 C C . GLN A 1 94 ? 6.235 9.067 -27.474 1.00 91.56 94 GLN A C 1
ATOM 762 O O . GLN A 1 94 ? 6.609 8.245 -26.633 1.00 91.56 94 GLN A O 1
ATOM 767 N N . PHE A 1 95 ? 6.937 10.134 -27.839 1.00 90.69 95 PHE A N 1
ATOM 768 C CA . PHE A 1 95 ? 8.234 10.511 -27.296 1.00 90.69 95 PHE A CA 1
ATOM 769 C C . PHE A 1 95 ? 8.078 11.559 -26.190 1.00 90.69 95 PHE A C 1
ATOM 771 O O . PHE A 1 95 ? 7.275 12.485 -26.302 1.00 90.69 95 PHE A O 1
ATOM 778 N N . SER A 1 96 ? 8.858 11.414 -25.126 1.00 91.69 96 SER A N 1
ATOM 779 C CA . SER A 1 96 ? 9.021 12.413 -24.067 1.00 91.69 96 SER A CA 1
ATOM 780 C C . SER A 1 96 ? 10.369 12.193 -23.390 1.00 91.69 96 SER A C 1
ATOM 782 O O . SER A 1 96 ? 10.835 11.057 -23.337 1.00 91.69 96 SER A O 1
ATOM 784 N N . PHE A 1 97 ? 10.985 13.236 -22.846 1.00 93.50 97 PHE A N 1
ATOM 785 C CA . PHE A 1 97 ? 12.224 13.113 -22.081 1.00 93.50 97 PHE A CA 1
ATOM 786 C C . PHE A 1 97 ? 12.218 14.073 -20.892 1.00 93.50 97 PHE A C 1
ATOM 788 O O . PHE A 1 97 ? 11.448 15.034 -20.868 1.00 93.50 97 PHE A O 1
ATOM 795 N N . TYR A 1 98 ? 13.054 13.786 -19.903 1.00 93.81 98 TYR A N 1
ATOM 796 C CA . TYR A 1 98 ? 13.362 14.690 -18.800 1.00 93.81 98 TYR A CA 1
ATOM 797 C C . TYR A 1 98 ? 14.817 14.488 -18.375 1.00 93.81 98 TYR A C 1
ATOM 799 O O . TYR A 1 98 ? 15.423 13.454 -18.668 1.00 93.81 98 TYR A O 1
ATOM 807 N N . GLN A 1 99 ? 15.368 15.495 -17.709 1.00 90.25 99 GLN A N 1
ATOM 808 C CA . GLN A 1 99 ? 16.734 15.497 -17.206 1.00 90.25 99 GLN A CA 1
ATOM 809 C C . GLN A 1 99 ? 16.710 15.627 -15.687 1.00 90.25 99 GLN A C 1
ATOM 811 O O . GLN A 1 99 ? 15.853 16.319 -15.136 1.00 90.25 99 GLN A O 1
ATOM 816 N N . VAL A 1 100 ? 17.654 14.962 -15.030 1.00 86.50 100 VAL A N 1
ATOM 817 C CA . VAL A 1 100 ? 17.881 15.073 -13.590 1.00 86.50 100 VAL A CA 1
ATOM 818 C C . VAL A 1 100 ? 19.283 15.629 -13.379 1.00 86.50 100 VAL A C 1
ATOM 820 O O . VAL A 1 100 ? 20.270 14.981 -13.732 1.00 86.50 100 VAL A O 1
ATOM 823 N N . THR A 1 101 ? 19.363 16.849 -12.851 1.00 81.50 101 THR A N 1
ATOM 824 C CA . THR A 1 101 ? 20.626 17.553 -12.594 1.00 81.50 101 THR A CA 1
ATOM 825 C C . THR A 1 101 ? 21.201 17.131 -11.250 1.00 81.50 101 THR A C 1
ATOM 827 O O . THR A 1 101 ? 20.521 17.241 -10.232 1.00 81.50 101 THR A O 1
ATOM 830 N N . LEU A 1 102 ? 22.459 16.688 -11.232 1.00 74.38 102 LEU A N 1
ATOM 831 C CA . LEU A 1 102 ? 23.126 16.246 -10.003 1.00 74.38 102 LEU A CA 1
ATOM 832 C C . LEU A 1 102 ? 23.777 17.419 -9.248 1.00 74.38 102 LEU A C 1
ATOM 834 O O . LEU A 1 102 ? 23.727 17.468 -8.023 1.00 74.38 102 LEU A O 1
ATOM 838 N N . GLY A 1 103 ? 24.284 18.425 -9.970 1.00 56.59 103 GLY A N 1
ATOM 839 C CA . GLY A 1 103 ? 25.014 19.569 -9.400 1.00 56.59 103 GLY A CA 1
ATOM 840 C C . GLY A 1 103 ? 24.219 20.546 -8.513 1.00 56.59 103 GLY A C 1
ATOM 841 O O . GLY A 1 103 ? 24.822 21.437 -7.923 1.00 56.59 103 GLY A O 1
ATOM 842 N N . GLY A 1 104 ? 22.892 20.408 -8.403 1.00 50.59 104 GLY A N 1
ATOM 843 C CA . GLY A 1 104 ? 22.039 21.222 -7.516 1.00 50.59 104 GLY A CA 1
ATOM 844 C C . GLY A 1 104 ? 21.649 20.529 -6.208 1.00 50.59 104 GLY A C 1
ATOM 845 O O . GLY A 1 104 ? 20.858 21.065 -5.434 1.00 50.59 104 GLY A O 1
ATOM 846 N N . ILE A 1 105 ? 22.148 19.315 -5.980 1.00 54.12 105 ILE A N 1
ATOM 847 C CA . ILE A 1 105 ? 21.759 18.479 -4.852 1.00 54.12 105 ILE A CA 1
ATOM 848 C C . ILE A 1 105 ? 22.776 18.710 -3.737 1.00 54.12 105 ILE A C 1
ATOM 850 O O . ILE A 1 105 ? 23.922 18.285 -3.831 1.00 54.12 105 ILE A O 1
ATOM 854 N N . GLU A 1 106 ? 22.357 19.392 -2.668 1.00 49.16 106 GLU A N 1
ATOM 855 C CA . GLU A 1 106 ? 23.216 19.802 -1.538 1.00 49.16 106 GLU A CA 1
ATOM 856 C C . GLU A 1 106 ? 23.943 18.631 -0.843 1.00 49.16 106 GLU A C 1
ATOM 858 O O . GLU A 1 106 ? 24.874 18.838 -0.070 1.00 49.16 106 GLU A O 1
ATOM 863 N N . ASN A 1 107 ? 23.556 17.390 -1.148 1.00 54.41 107 ASN A N 1
ATOM 864 C CA . ASN A 1 107 ? 24.152 16.169 -0.636 1.00 54.41 107 ASN A CA 1
ATOM 865 C C . ASN A 1 107 ? 24.352 15.157 -1.779 1.00 54.41 107 ASN A C 1
ATOM 867 O O . ASN A 1 107 ? 23.422 14.443 -2.151 1.00 54.41 107 ASN A O 1
ATOM 871 N N . ASN A 1 108 ? 25.571 15.042 -2.313 1.00 53.78 108 ASN A N 1
ATOM 872 C CA . ASN A 1 108 ? 25.920 13.971 -3.252 1.00 53.78 108 ASN A CA 1
ATOM 873 C C . ASN A 1 108 ? 25.985 12.627 -2.516 1.00 53.78 108 ASN A C 1
ATOM 875 O O . ASN A 1 108 ? 27.017 12.209 -1.996 1.00 53.78 108 ASN A O 1
ATOM 879 N N . TYR A 1 109 ? 24.837 11.961 -2.448 1.00 60.84 109 TYR A N 1
ATOM 880 C CA . TYR A 1 109 ? 24.639 10.703 -1.735 1.00 60.84 109 TYR A CA 1
ATOM 881 C C . TYR A 1 109 ? 25.326 9.495 -2.387 1.00 60.84 109 TYR A C 1
ATOM 883 O O . TYR A 1 109 ? 25.573 8.485 -1.726 1.00 60.84 109 TYR A O 1
ATOM 891 N N . TYR A 1 110 ? 25.632 9.588 -3.680 1.00 67.62 110 TYR A N 1
ATOM 892 C CA . TYR A 1 110 ? 26.343 8.562 -4.431 1.00 67.62 110 TYR A CA 1
ATOM 893 C C . TYR A 1 110 ? 27.745 9.064 -4.757 1.00 67.62 110 TYR A C 1
ATOM 895 O O . TYR A 1 110 ? 27.901 10.082 -5.421 1.00 67.62 110 TYR A O 1
ATOM 903 N N . GLU A 1 111 ? 28.770 8.316 -4.344 1.00 63.53 111 GLU A N 1
ATOM 904 C CA . GLU A 1 111 ? 30.167 8.639 -4.675 1.00 63.53 111 GLU A CA 1
ATOM 905 C C . GLU A 1 111 ? 30.467 8.468 -6.173 1.00 63.53 111 GLU A C 1
ATOM 907 O O . GLU A 1 111 ? 31.406 9.059 -6.702 1.00 63.53 111 GLU A O 1
ATOM 912 N N . LYS A 1 112 ? 29.689 7.621 -6.862 1.00 71.12 112 LYS A N 1
ATOM 913 C CA . LYS A 1 112 ? 29.854 7.298 -8.283 1.00 71.12 112 LYS A CA 1
ATOM 914 C C . LYS A 1 112 ? 28.512 7.386 -9.002 1.00 71.12 112 LYS A C 1
ATOM 916 O O . LYS A 1 112 ? 27.569 6.689 -8.628 1.00 71.12 112 LYS A O 1
ATOM 921 N N . HIS A 1 113 ? 28.462 8.111 -10.121 1.00 76.00 113 HIS A N 1
ATOM 922 C CA . HIS A 1 113 ? 27.276 8.188 -10.996 1.00 76.00 113 HIS A CA 1
ATOM 923 C C . HIS A 1 113 ? 26.779 6.805 -11.449 1.00 76.00 113 HIS A C 1
ATOM 925 O O . HIS A 1 113 ? 25.580 6.572 -11.596 1.00 76.00 113 HIS A O 1
ATOM 931 N N . ALA A 1 114 ? 27.696 5.844 -11.604 1.00 78.88 114 ALA A N 1
ATOM 932 C CA . ALA A 1 114 ? 27.362 4.463 -11.934 1.00 78.88 114 ALA A CA 1
ATOM 933 C C . ALA A 1 114 ? 26.462 3.787 -10.884 1.00 78.88 114 ALA A C 1
ATOM 935 O O . ALA A 1 114 ? 25.654 2.934 -11.244 1.00 78.88 114 ALA A O 1
ATOM 936 N N . ASP A 1 115 ? 26.594 4.131 -9.603 1.00 79.19 115 ASP A N 1
ATOM 937 C CA . ASP A 1 115 ? 25.792 3.524 -8.539 1.00 79.19 115 ASP A CA 1
ATOM 938 C C . ASP A 1 115 ? 24.388 4.138 -8.471 1.00 79.19 115 ASP A C 1
ATOM 940 O O . ASP A 1 115 ? 23.419 3.401 -8.286 1.00 79.19 115 ASP A O 1
ATOM 944 N N . LEU A 1 116 ? 24.257 5.435 -8.772 1.00 81.38 116 LEU A N 1
ATOM 945 C CA . LEU A 1 116 ? 22.961 6.085 -8.976 1.00 81.38 116 LEU A CA 1
ATOM 946 C C . LEU A 1 116 ? 22.215 5.496 -10.184 1.00 81.38 116 LEU A C 1
ATOM 948 O O . LEU A 1 116 ? 21.055 5.104 -10.065 1.00 81.38 116 LEU A O 1
ATOM 952 N N . LEU A 1 117 ? 22.886 5.350 -11.333 1.00 86.81 117 LEU A N 1
ATOM 953 C CA . LEU A 1 117 ? 22.294 4.724 -12.523 1.00 86.81 117 LEU A CA 1
ATOM 954 C C . LEU A 1 117 ? 21.852 3.281 -12.255 1.00 86.81 117 LEU A C 1
ATOM 956 O O . LEU A 1 117 ? 20.768 2.875 -12.677 1.00 86.81 117 LEU A O 1
ATOM 960 N N . LYS A 1 118 ? 22.661 2.495 -11.530 1.00 86.69 118 LYS A N 1
ATOM 961 C CA . LYS A 1 118 ? 22.264 1.145 -11.098 1.00 86.69 118 LYS A CA 1
ATOM 962 C C . LYS A 1 118 ? 21.010 1.184 -10.233 1.00 86.69 118 LYS A C 1
ATOM 964 O O . LYS A 1 118 ? 20.146 0.328 -10.415 1.00 86.69 118 LYS A O 1
ATOM 969 N N . GLU A 1 119 ? 20.896 2.140 -9.316 1.00 86.88 119 GLU A N 1
ATOM 970 C CA . GLU A 1 119 ? 19.706 2.278 -8.482 1.00 86.88 119 GLU A CA 1
ATOM 971 C C . GLU A 1 119 ? 18.478 2.651 -9.315 1.00 86.88 119 GLU A C 1
ATOM 973 O O . GLU A 1 119 ? 17.460 1.964 -9.246 1.00 86.88 119 GLU A O 1
ATOM 978 N N . MET A 1 120 ? 18.595 3.627 -10.218 1.00 90.62 120 MET A N 1
ATOM 979 C CA . MET A 1 120 ? 17.534 3.961 -11.172 1.00 90.62 120 MET A CA 1
ATOM 980 C C . MET A 1 120 ? 17.088 2.732 -11.975 1.00 90.62 120 MET A C 1
ATOM 982 O O . MET A 1 120 ? 15.887 2.475 -12.070 1.00 90.62 120 MET A O 1
ATOM 986 N N . VAL A 1 121 ? 18.024 1.924 -12.492 1.00 92.25 121 VAL A N 1
ATOM 987 C CA . VAL A 1 121 ? 17.724 0.660 -13.188 1.00 92.25 121 VAL A CA 1
ATOM 988 C C . VAL A 1 121 ? 16.989 -0.329 -12.276 1.00 92.25 121 VAL A C 1
ATOM 990 O O . VAL A 1 121 ? 15.977 -0.893 -12.695 1.00 92.25 121 VAL A O 1
ATOM 993 N N . ARG A 1 122 ? 17.434 -0.527 -11.027 1.00 90.31 122 ARG A N 1
ATOM 994 C CA . ARG A 1 122 ? 16.774 -1.424 -10.054 1.00 90.31 122 ARG A CA 1
ATOM 995 C C . ARG A 1 122 ? 15.328 -1.024 -9.796 1.00 90.31 122 ARG A C 1
ATOM 997 O O . ARG A 1 122 ? 14.454 -1.893 -9.729 1.00 90.31 122 ARG A O 1
ATOM 1004 N N . GLN A 1 123 ? 15.062 0.276 -9.705 1.00 91.12 123 GLN A N 1
ATOM 1005 C CA . GLN A 1 123 ? 13.708 0.784 -9.524 1.00 91.12 123 GLN A CA 1
ATOM 1006 C C . GLN A 1 123 ? 12.831 0.443 -10.732 1.00 91.12 123 GLN A C 1
ATOM 1008 O O . GLN A 1 123 ? 11.724 -0.054 -10.547 1.00 91.12 123 GLN A O 1
ATOM 1013 N N . ARG A 1 124 ? 13.332 0.584 -11.970 1.00 92.88 124 ARG A N 1
ATOM 1014 C CA . ARG A 1 124 ? 12.609 0.135 -13.180 1.00 92.88 124 ARG A CA 1
ATOM 1015 C C . ARG A 1 124 ? 12.360 -1.368 -13.186 1.00 92.88 124 ARG A C 1
ATOM 1017 O O . ARG A 1 124 ? 11.239 -1.781 -13.471 1.00 92.88 124 ARG A O 1
ATOM 1024 N N . VAL A 1 125 ? 13.359 -2.179 -12.851 1.00 91.88 125 VAL A N 1
ATOM 1025 C CA . VAL A 1 125 ? 13.215 -3.645 -12.816 1.00 91.88 125 VAL A CA 1
ATOM 1026 C C . VAL A 1 125 ? 12.161 -4.079 -11.795 1.00 91.88 125 VAL A C 1
ATOM 1028 O O . VAL A 1 125 ? 11.337 -4.940 -12.083 1.00 91.88 125 VAL A O 1
ATOM 1031 N N . THR A 1 126 ? 12.104 -3.413 -10.639 1.00 88.81 126 THR A N 1
ATOM 1032 C CA . THR A 1 126 ? 11.056 -3.634 -9.622 1.00 88.81 126 THR A CA 1
ATOM 1033 C C . THR A 1 126 ? 9.653 -3.256 -10.128 1.00 88.81 126 THR A C 1
ATOM 1035 O O . THR A 1 126 ? 8.651 -3.723 -9.593 1.00 88.81 126 THR A O 1
ATOM 1038 N N . GLN A 1 127 ? 9.569 -2.432 -11.176 1.00 89.62 127 GLN A N 1
ATOM 1039 C CA . GLN A 1 127 ? 8.340 -2.028 -11.867 1.00 89.62 127 GLN A CA 1
ATOM 1040 C C . GLN A 1 127 ? 8.143 -2.772 -13.200 1.00 89.62 127 GLN A C 1
ATOM 1042 O O . GLN A 1 127 ? 7.578 -2.212 -14.140 1.00 89.62 127 GLN A O 1
ATOM 1047 N N . ASP A 1 128 ? 8.615 -4.017 -13.288 1.00 90.19 128 ASP A N 1
ATOM 1048 C CA . ASP A 1 128 ? 8.459 -4.931 -14.427 1.00 90.19 128 ASP A CA 1
ATOM 1049 C C . ASP A 1 128 ? 9.240 -4.559 -15.703 1.00 90.19 128 ASP A C 1
ATOM 1051 O O . ASP A 1 128 ? 9.055 -5.199 -16.742 1.00 90.19 128 ASP A O 1
ATOM 1055 N N . TYR A 1 129 ? 10.125 -3.560 -15.688 1.00 92.81 129 TYR A N 1
ATOM 1056 C CA . TYR A 1 129 ? 11.019 -3.345 -16.831 1.00 92.81 129 TYR A CA 1
ATOM 1057 C C . TYR A 1 129 ? 12.073 -4.447 -16.919 1.00 92.81 129 TYR A C 1
ATOM 1059 O O . TYR A 1 129 ? 12.573 -4.946 -15.916 1.00 92.81 129 TYR A O 1
ATOM 1067 N N . GLN A 1 130 ? 12.461 -4.773 -18.146 1.00 92.38 130 GLN A N 1
ATOM 1068 C CA . GLN A 1 130 ? 13.528 -5.721 -18.439 1.00 92.38 130 GLN A CA 1
ATOM 1069 C C . GLN A 1 130 ? 14.684 -4.984 -19.107 1.00 92.38 130 GLN A C 1
ATOM 1071 O O . GLN A 1 130 ? 14.472 -4.035 -19.866 1.00 92.38 130 GLN A O 1
ATOM 1076 N N . ILE A 1 131 ? 15.902 -5.423 -18.825 1.00 93.81 131 ILE A N 1
ATOM 1077 C CA . ILE A 1 131 ? 17.134 -4.896 -19.400 1.00 93.81 131 ILE A CA 1
ATOM 1078 C C . ILE A 1 131 ? 17.238 -5.380 -20.841 1.00 93.81 131 ILE A C 1
ATOM 1080 O O . ILE A 1 131 ? 17.228 -6.579 -21.123 1.00 93.81 131 ILE A O 1
ATOM 1084 N N . VAL A 1 132 ? 17.325 -4.440 -21.772 1.00 92.19 132 VAL A N 1
ATOM 1085 C CA . VAL A 1 132 ? 17.570 -4.768 -23.172 1.00 92.19 132 VAL A CA 1
ATOM 1086 C C . VAL A 1 132 ? 19.051 -5.094 -23.315 1.00 92.19 132 VAL A C 1
ATOM 1088 O O . VAL A 1 132 ? 19.909 -4.323 -22.892 1.00 92.19 132 VAL A O 1
ATOM 1091 N N . THR A 1 133 ? 19.341 -6.256 -23.884 1.00 89.75 133 THR A N 1
ATOM 1092 C CA . THR A 1 133 ? 20.715 -6.727 -24.072 1.00 89.75 133 THR A CA 1
ATOM 1093 C C . THR A 1 133 ? 21.412 -5.996 -25.221 1.00 89.75 133 THR A C 1
ATOM 1095 O O . THR A 1 133 ? 20.777 -5.583 -26.195 1.00 89.75 133 THR A O 1
ATOM 1098 N N . ASP A 1 134 ? 22.740 -5.885 -25.147 1.00 88.12 134 ASP A N 1
ATOM 1099 C CA . ASP A 1 134 ? 23.545 -5.286 -26.221 1.00 88.12 134 ASP A CA 1
ATOM 1100 C C . ASP A 1 134 ? 23.394 -6.053 -27.546 1.00 88.12 134 ASP A C 1
ATOM 1102 O O . ASP A 1 134 ? 23.401 -5.454 -28.625 1.00 88.12 134 ASP A O 1
ATOM 1106 N N . THR A 1 135 ? 23.171 -7.370 -27.471 1.00 87.81 135 THR A N 1
ATOM 1107 C CA . THR A 1 135 ? 22.858 -8.222 -28.625 1.00 87.81 135 THR A CA 1
ATOM 1108 C C . THR A 1 135 ? 21.538 -7.813 -29.279 1.00 87.81 135 THR A C 1
ATOM 1110 O O . THR A 1 135 ? 21.519 -7.557 -30.483 1.00 87.81 135 THR A O 1
ATOM 1113 N N . ALA A 1 136 ? 20.467 -7.636 -28.499 1.00 85.94 136 ALA A N 1
ATOM 1114 C CA . ALA A 1 136 ? 19.164 -7.186 -28.997 1.00 85.94 136 ALA A CA 1
ATOM 1115 C C . ALA A 1 136 ? 19.228 -5.793 -29.650 1.00 85.94 136 ALA A C 1
ATOM 1117 O O . ALA A 1 136 ? 18.562 -5.529 -30.657 1.00 85.94 136 ALA A O 1
ATOM 1118 N N . ILE A 1 137 ? 20.052 -4.893 -29.103 1.00 88.12 137 ILE A N 1
ATOM 1119 C CA . ILE A 1 137 ? 20.294 -3.560 -29.677 1.00 88.12 137 ILE A CA 1
ATOM 1120 C C . ILE A 1 137 ? 21.059 -3.679 -31.001 1.00 88.12 137 ILE A C 1
ATOM 1122 O O . ILE A 1 137 ? 20.709 -3.021 -31.984 1.00 88.12 137 ILE A O 1
ATOM 1126 N N . GLY A 1 138 ? 22.086 -4.530 -31.049 1.00 87.62 138 GLY A N 1
ATOM 1127 C CA . GLY A 1 138 ? 22.850 -4.811 -32.262 1.00 87.62 138 GLY A CA 1
ATOM 1128 C C . GLY A 1 138 ? 21.977 -5.380 -33.383 1.00 87.62 138 GLY A C 1
ATOM 1129 O O . GLY A 1 138 ? 22.038 -4.905 -34.517 1.00 87.62 138 GLY A O 1
ATOM 1130 N N . GLU A 1 139 ? 21.113 -6.342 -33.067 1.00 85.94 139 GLU A N 1
ATOM 1131 C CA . GLU A 1 139 ? 20.142 -6.914 -34.005 1.00 85.94 139 GLU A CA 1
ATOM 1132 C C . GLU A 1 139 ? 19.119 -5.887 -34.486 1.00 85.94 139 GLU A C 1
ATOM 1134 O O . GLU A 1 139 ? 18.821 -5.823 -35.677 1.00 85.94 139 GLU A O 1
ATOM 1139 N N . SER A 1 140 ? 18.622 -5.027 -33.594 1.00 86.56 140 SER A N 1
ATOM 1140 C CA . SER A 1 140 ? 17.733 -3.924 -33.967 1.00 86.56 140 SER A CA 1
ATOM 1141 C C . SER A 1 140 ? 18.367 -2.998 -35.014 1.00 86.56 140 SER A C 1
ATOM 1143 O O . SER A 1 140 ? 17.741 -2.676 -36.028 1.00 86.56 140 SER A O 1
ATOM 1145 N N . LYS A 1 141 ? 19.641 -2.628 -34.829 1.00 87.38 141 LYS A N 1
ATOM 1146 C CA . LYS A 1 141 ? 20.390 -1.815 -35.801 1.00 87.38 141 LYS A CA 1
ATOM 1147 C C . LYS A 1 141 ? 20.594 -2.547 -37.133 1.00 87.38 141 LYS A C 1
ATOM 1149 O O . LYS A 1 141 ? 20.489 -1.920 -38.185 1.00 87.38 141 LYS A O 1
ATOM 1154 N N . LYS A 1 142 ? 20.846 -3.862 -37.110 1.00 86.38 142 LYS A N 1
ATOM 1155 C CA . LYS A 1 142 ? 20.947 -4.684 -38.331 1.00 86.38 142 LYS A CA 1
ATOM 1156 C C . LYS A 1 142 ? 19.628 -4.703 -39.107 1.00 86.38 142 LYS A C 1
ATOM 1158 O O . LYS A 1 142 ? 19.638 -4.343 -40.281 1.00 86.38 142 LYS A O 1
ATOM 1163 N N . ARG A 1 143 ? 18.503 -4.978 -38.432 1.00 84.50 143 ARG A N 1
ATOM 1164 C CA . ARG A 1 143 ? 17.156 -4.944 -39.036 1.00 84.50 143 ARG A CA 1
ATOM 1165 C C . ARG A 1 143 ? 16.844 -3.596 -39.689 1.00 84.50 143 ARG A C 1
ATOM 1167 O O . ARG A 1 143 ? 16.287 -3.551 -40.780 1.00 84.50 143 ARG A O 1
ATOM 1174 N N . ALA A 1 144 ? 17.246 -2.496 -39.051 1.00 84.19 144 ALA A N 1
ATOM 1175 C CA . ALA A 1 144 ? 17.061 -1.149 -39.593 1.00 84.19 144 ALA A CA 1
ATOM 1176 C C . ALA A 1 144 ? 17.903 -0.871 -40.854 1.00 84.19 144 ALA A C 1
ATOM 1178 O O . ALA A 1 144 ? 17.495 -0.092 -41.714 1.00 84.19 144 ALA A O 1
ATOM 1179 N N . ASN A 1 145 ? 19.083 -1.486 -40.974 1.00 82.62 145 ASN A N 1
ATOM 1180 C CA . ASN A 1 145 ? 19.940 -1.357 -42.154 1.00 82.62 145 ASN A CA 1
ATOM 1181 C C . ASN A 1 145 ? 19.466 -2.246 -43.311 1.00 82.62 145 ASN A C 1
ATOM 1183 O O . ASN A 1 145 ? 19.579 -1.854 -44.472 1.00 82.62 145 ASN A O 1
ATOM 1187 N N . GLU A 1 146 ? 18.939 -3.430 -43.007 1.00 80.00 146 GLU A N 1
ATOM 1188 C CA . GLU A 1 146 ? 18.353 -4.349 -43.987 1.00 80.00 146 GLU A CA 1
ATOM 1189 C C . GLU A 1 146 ? 17.094 -3.754 -44.622 1.00 80.00 146 GLU A C 1
ATOM 1191 O O . GLU A 1 146 ? 17.013 -3.697 -45.848 1.00 80.00 146 GLU A O 1
ATOM 1196 N N . SER A 1 147 ? 16.191 -3.173 -43.823 1.00 70.88 147 SER A N 1
ATOM 1197 C CA . SER A 1 147 ? 14.989 -2.492 -44.332 1.00 70.88 147 SER A CA 1
ATOM 1198 C C . SER A 1 147 ? 15.323 -1.325 -45.277 1.00 70.88 147 SER A C 1
ATOM 1200 O O . SER A 1 147 ? 14.660 -1.124 -46.297 1.00 70.88 147 SER A O 1
ATOM 1202 N N . LEU A 1 148 ? 16.408 -0.588 -45.002 1.00 69.12 148 LEU A N 1
ATOM 1203 C CA . LEU A 1 148 ? 16.921 0.469 -45.882 1.00 69.12 148 LEU A CA 1
ATOM 1204 C C . LEU A 1 148 ? 17.515 -0.076 -47.191 1.00 69.12 148 LEU A C 1
ATOM 1206 O O . LEU A 1 148 ? 17.455 0.605 -48.217 1.00 69.12 148 LEU A O 1
ATOM 1210 N N . ARG A 1 149 ? 18.107 -1.277 -47.176 1.00 64.00 149 ARG A N 1
ATOM 1211 C CA . ARG A 1 149 ? 18.663 -1.934 -48.372 1.00 64.00 149 ARG A CA 1
ATOM 1212 C C . ARG A 1 149 ? 17.563 -2.529 -49.248 1.00 64.00 149 ARG A C 1
ATOM 1214 O O . ARG A 1 149 ? 17.616 -2.367 -50.464 1.00 64.00 149 ARG A O 1
ATOM 1221 N N . GLU A 1 150 ? 16.550 -3.145 -48.651 1.00 59.47 150 GLU A N 1
ATOM 1222 C CA . GLU A 1 150 ? 15.387 -3.686 -49.365 1.00 59.47 150 GLU A CA 1
ATOM 1223 C C . GLU A 1 150 ? 14.556 -2.577 -50.027 1.00 59.47 150 GLU A C 1
ATOM 1225 O O . GLU A 1 150 ? 14.181 -2.707 -51.192 1.00 59.47 150 GLU A O 1
ATOM 1230 N N . GLY A 1 151 ? 14.376 -1.431 -49.357 1.00 55.88 151 GLY A N 1
ATOM 1231 C CA . GLY A 1 151 ? 13.727 -0.254 -49.946 1.00 55.88 151 GLY A CA 1
ATOM 1232 C C . GLY A 1 151 ? 14.486 0.360 -51.133 1.00 55.88 151 GLY A C 1
ATOM 1233 O O . GLY A 1 151 ? 13.866 0.949 -52.015 1.00 55.88 151 GLY A O 1
ATOM 1234 N N . ARG A 1 152 ? 15.816 0.191 -51.201 1.00 51.97 152 ARG A N 1
ATOM 1235 C CA . ARG A 1 152 ? 16.645 0.629 -52.345 1.00 51.97 152 ARG A CA 1
ATOM 1236 C C . ARG A 1 152 ? 16.692 -0.399 -53.480 1.00 51.97 152 ARG A C 1
ATOM 1238 O O . ARG A 1 152 ? 16.794 -0.012 -54.640 1.00 51.97 152 ARG A O 1
ATOM 1245 N N . ASN A 1 153 ? 16.589 -1.690 -53.165 1.00 48.94 153 ASN A N 1
ATOM 1246 C CA . ASN A 1 153 ? 16.666 -2.783 -54.141 1.00 48.94 153 ASN A CA 1
ATOM 1247 C C . ASN A 1 153 ? 15.304 -3.221 -54.710 1.00 48.94 153 ASN A C 1
ATOM 1249 O O . ASN A 1 153 ? 15.269 -4.056 -55.613 1.00 48.94 153 ASN A O 1
ATOM 1253 N N . ALA A 1 154 ? 14.195 -2.603 -54.289 1.00 45.28 154 ALA A N 1
ATOM 1254 C CA . ALA A 1 154 ? 12.872 -2.798 -54.893 1.00 45.28 154 ALA A CA 1
ATOM 1255 C C . ALA A 1 154 ? 12.799 -2.418 -56.395 1.00 45.28 154 ALA A C 1
ATOM 1257 O O . ALA A 1 154 ? 11.812 -2.728 -57.056 1.00 45.28 154 ALA A O 1
ATOM 1258 N N . GLY A 1 155 ? 13.846 -1.791 -56.951 1.00 47.09 155 GLY A N 1
ATOM 1259 C CA . GLY A 1 155 ? 13.986 -1.514 -58.385 1.00 47.09 155 GLY A CA 1
ATOM 1260 C C . GLY A 1 155 ? 14.747 -2.565 -59.210 1.00 47.09 155 GLY A C 1
ATOM 1261 O O . GLY A 1 155 ? 14.732 -2.469 -60.434 1.00 47.09 155 GLY A O 1
ATOM 1262 N N . LYS A 1 156 ? 15.422 -3.556 -58.604 1.00 47.88 156 LYS A N 1
ATOM 1263 C CA . LYS A 1 156 ? 16.183 -4.587 -59.343 1.00 47.88 156 LYS A CA 1
ATOM 1264 C C . LYS A 1 156 ? 16.299 -5.888 -58.548 1.00 47.88 156 LYS A C 1
ATOM 1266 O O . LYS A 1 156 ? 17.289 -6.093 -57.855 1.00 47.88 156 LYS A O 1
ATOM 1271 N N . LEU A 1 157 ? 15.348 -6.806 -58.714 1.00 41.38 157 LEU A N 1
ATOM 1272 C CA . LEU A 1 157 ? 15.551 -8.215 -58.360 1.00 41.38 157 LEU A CA 1
ATOM 1273 C C . LEU A 1 157 ? 14.932 -9.131 -59.422 1.00 41.38 157 LEU A C 1
ATOM 1275 O O . LEU A 1 157 ? 13.759 -9.489 -59.371 1.00 41.38 157 LEU A O 1
ATOM 1279 N N . GLN A 1 158 ? 15.774 -9.541 -60.368 1.00 37.47 158 GLN A N 1
ATOM 1280 C CA . GLN A 1 158 ? 15.652 -10.800 -61.090 1.00 37.47 158 GLN A CA 1
ATOM 1281 C C . GLN A 1 158 ? 16.943 -11.575 -60.785 1.00 37.47 158 GLN A C 1
ATOM 1283 O O . GLN A 1 158 ? 18.028 -11.069 -61.057 1.00 37.47 158 GLN A O 1
ATOM 1288 N N . GLY A 1 159 ? 16.836 -12.774 -60.200 1.00 30.31 159 GLY A N 1
ATOM 1289 C CA . GLY A 1 159 ? 17.928 -13.756 -60.219 1.00 30.31 159 GLY A CA 1
ATOM 1290 C C . GLY A 1 159 ? 18.469 -14.266 -58.877 1.00 30.31 159 GLY A C 1
ATOM 1291 O O . GLY A 1 159 ? 19.447 -13.749 -58.360 1.00 30.31 159 GLY A O 1
ATOM 1292 N N . ARG A 1 160 ? 17.924 -15.426 -58.485 1.00 29.33 160 ARG A N 1
ATOM 1293 C CA . ARG A 1 160 ? 18.595 -16.596 -57.875 1.00 29.33 160 ARG A CA 1
ATOM 1294 C C . ARG A 1 160 ? 18.854 -16.621 -56.347 1.00 29.33 160 ARG A C 1
ATOM 1296 O O . ARG A 1 160 ? 19.607 -15.806 -55.829 1.00 29.33 160 ARG A O 1
ATOM 1303 N N . PRO A 1 161 ? 18.318 -17.635 -55.633 1.00 38.22 161 PRO A N 1
ATOM 1304 C CA . PRO A 1 161 ? 18.629 -17.887 -54.230 1.00 38.22 161 PRO A CA 1
ATOM 1305 C C . PRO A 1 161 ? 19.908 -18.728 -54.106 1.00 38.22 161 PRO A C 1
ATOM 1307 O O . PRO A 1 161 ? 20.012 -19.801 -54.701 1.00 38.22 161 PRO A O 1
ATOM 1310 N N . THR A 1 162 ? 20.873 -18.278 -53.305 1.00 32.09 162 THR A N 1
ATOM 1311 C CA . THR A 1 162 ? 21.959 -19.136 -52.814 1.00 32.09 162 THR A CA 1
ATOM 1312 C C . THR A 1 162 ? 21.669 -19.526 -51.374 1.00 32.09 162 THR A C 1
ATOM 1314 O O . THR A 1 162 ? 21.687 -18.690 -50.473 1.00 32.09 162 THR A O 1
ATOM 1317 N N . SER A 1 163 ? 21.383 -20.811 -51.174 1.00 35.56 163 SER A N 1
ATOM 1318 C CA . SER A 1 163 ? 21.272 -21.441 -49.864 1.00 35.56 163 SER A CA 1
ATOM 1319 C C . SER A 1 163 ? 22.626 -21.474 -49.159 1.00 35.56 163 SER A C 1
ATOM 1321 O O . SER A 1 163 ? 23.610 -21.891 -49.772 1.00 35.56 163 SER A O 1
ATOM 1323 N N . ARG A 1 164 ? 22.634 -21.147 -47.867 1.00 30.34 164 ARG A N 1
ATOM 1324 C CA . ARG A 1 164 ? 23.334 -21.869 -46.788 1.00 30.34 164 ARG A CA 1
ATOM 1325 C C . ARG A 1 164 ? 23.006 -21.156 -45.475 1.00 30.34 164 ARG A C 1
ATOM 1327 O O . ARG A 1 164 ? 23.629 -20.161 -45.126 1.00 30.34 164 ARG A O 1
ATOM 1334 N N . VAL A 1 165 ? 21.968 -21.641 -44.796 1.00 34.00 165 VAL A N 1
ATOM 1335 C CA . VAL A 1 165 ? 21.701 -21.296 -43.398 1.00 34.00 165 VAL A CA 1
ATOM 1336 C C . VAL A 1 165 ? 22.651 -22.156 -42.578 1.00 34.00 165 VAL A C 1
ATOM 1338 O O . VAL A 1 165 ? 22.492 -23.372 -42.515 1.00 34.00 165 VAL A O 1
ATOM 1341 N N . ASP A 1 166 ? 23.688 -21.530 -42.038 1.00 25.91 166 ASP A N 1
ATOM 1342 C CA . ASP A 1 166 ? 24.633 -22.167 -41.129 1.00 25.91 166 ASP A CA 1
ATOM 1343 C C . ASP A 1 166 ? 23.973 -22.201 -39.739 1.00 25.91 166 ASP A C 1
ATOM 1345 O O . ASP A 1 166 ? 23.996 -21.228 -38.985 1.00 25.91 166 ASP A O 1
ATOM 1349 N N . THR A 1 167 ? 23.280 -23.298 -39.429 1.00 32.41 167 THR A N 1
ATOM 1350 C CA . THR A 1 167 ? 22.734 -23.577 -38.095 1.00 32.41 167 THR A CA 1
ATOM 1351 C C . THR A 1 167 ? 23.867 -23.939 -37.141 1.00 32.41 167 THR A C 1
ATOM 1353 O O . THR A 1 167 ? 24.252 -25.100 -37.027 1.00 32.41 167 THR A O 1
ATOM 1356 N N . SER A 1 168 ? 24.388 -22.944 -36.426 1.00 27.72 168 SER A N 1
ATOM 1357 C CA . SER A 1 168 ? 25.035 -23.148 -35.128 1.00 27.72 168 SER A CA 1
ATOM 1358 C C . SER A 1 168 ? 25.030 -21.836 -34.331 1.00 27.72 168 SER A C 1
ATOM 1360 O O . SER A 1 168 ? 25.527 -20.826 -34.843 1.00 27.72 168 SER A O 1
ATOM 1362 N N . PRO A 1 169 ? 24.500 -21.802 -33.092 1.00 32.34 169 PRO A N 1
ATOM 1363 C CA . PRO A 1 169 ? 24.627 -20.645 -32.222 1.00 32.34 169 PRO A CA 1
ATOM 1364 C C . PRO A 1 169 ? 26.073 -20.584 -31.725 1.00 32.34 169 PRO A C 1
ATOM 1366 O O . PRO A 1 169 ? 26.423 -21.097 -30.664 1.00 32.34 169 PRO A O 1
ATOM 1369 N N . ARG A 1 170 ? 26.955 -19.961 -32.511 1.00 28.80 170 ARG A N 1
ATOM 1370 C CA . ARG A 1 170 ? 28.254 -19.533 -32.000 1.00 28.80 170 ARG A CA 1
ATOM 1371 C C . ARG A 1 170 ? 27.984 -18.446 -30.966 1.00 28.80 170 ARG A C 1
ATOM 1373 O O . ARG A 1 170 ? 27.609 -17.333 -31.326 1.00 28.80 170 ARG A O 1
ATOM 1380 N N . PHE A 1 171 ? 28.181 -18.779 -29.690 1.00 33.41 171 PHE A N 1
ATOM 1381 C CA . PHE A 1 171 ? 28.444 -17.807 -28.635 1.00 33.41 171 PHE A CA 1
ATOM 1382 C C . PHE A 1 171 ? 29.663 -16.986 -29.063 1.00 33.41 171 PHE A C 1
ATOM 1384 O O . PHE A 1 171 ? 30.811 -17.360 -28.833 1.00 33.41 171 PHE A O 1
ATOM 1391 N N . LEU A 1 172 ? 29.411 -15.897 -29.783 1.00 29.55 172 LEU A N 1
ATOM 1392 C CA . LEU A 1 172 ? 30.433 -14.932 -30.124 1.00 29.55 172 LEU A CA 1
ATOM 1393 C C . LEU A 1 172 ? 30.678 -14.107 -28.865 1.00 29.55 172 LEU A C 1
ATOM 1395 O O . LEU A 1 172 ? 29.912 -13.198 -28.548 1.00 29.55 172 LEU A O 1
ATOM 1399 N N . SER A 1 173 ? 31.749 -14.452 -28.148 1.00 33.28 173 SER A N 1
ATOM 1400 C CA . SER A 1 173 ? 32.445 -13.524 -27.261 1.00 33.28 173 SER A CA 1
ATOM 1401 C C . SER A 1 173 ? 32.788 -12.282 -28.078 1.00 33.28 173 SER A C 1
ATOM 1403 O O . SER A 1 173 ? 33.736 -12.285 -28.863 1.00 33.28 173 SER A O 1
ATOM 1405 N N . PHE A 1 174 ? 31.959 -11.247 -27.963 1.00 31.75 174 PHE A N 1
ATOM 1406 C CA . PHE A 1 174 ? 32.193 -9.980 -28.634 1.00 31.75 174 PHE A CA 1
ATOM 1407 C C . PHE A 1 174 ? 32.970 -9.050 -27.715 1.00 31.75 174 PHE A C 1
ATOM 1409 O O . PHE A 1 174 ? 32.499 -8.631 -26.659 1.00 31.75 174 PHE A O 1
ATOM 1416 N N . ASN A 1 175 ? 34.180 -8.763 -28.182 1.00 27.84 175 ASN A N 1
ATOM 1417 C CA . ASN A 1 175 ? 35.121 -7.795 -27.659 1.00 27.84 175 ASN A CA 1
ATOM 1418 C C . ASN A 1 175 ? 34.483 -6.425 -27.380 1.00 27.84 175 ASN A C 1
ATOM 1420 O O . ASN A 1 175 ? 33.730 -5.889 -28.194 1.00 27.84 175 ASN A O 1
ATOM 1424 N N . GLU A 1 176 ? 34.897 -5.864 -26.244 1.00 36.31 176 GLU A N 1
ATOM 1425 C CA . GLU A 1 176 ? 35.100 -4.452 -25.885 1.00 36.31 176 GLU A CA 1
ATOM 1426 C C . GLU A 1 176 ? 35.408 -3.486 -27.057 1.00 36.31 176 GLU A C 1
ATOM 1428 O O . GLU A 1 176 ? 36.483 -2.901 -27.149 1.00 36.31 176 GLU A O 1
ATOM 1433 N N . GLN A 1 177 ? 34.458 -3.263 -27.965 1.00 31.88 177 GLN A N 1
ATOM 1434 C CA . GLN A 1 177 ? 34.563 -2.241 -29.019 1.00 31.88 177 GLN A CA 1
ATOM 1435 C C . GLN A 1 177 ? 33.327 -1.328 -29.096 1.00 31.88 177 GLN A C 1
ATOM 1437 O O . GLN A 1 177 ? 33.028 -0.752 -30.137 1.00 31.88 177 GLN A O 1
ATOM 1442 N N . GLN A 1 178 ? 32.635 -1.124 -27.969 1.00 41.44 178 GLN A N 1
ATOM 1443 C CA . GLN A 1 178 ? 31.732 0.020 -27.766 1.00 41.44 178 GLN A CA 1
ATOM 1444 C C . GLN A 1 178 ? 32.372 1.063 -26.835 1.00 41.44 178 GLN A C 1
ATOM 1446 O O . GLN A 1 178 ? 31.856 1.388 -25.771 1.00 41.44 178 GLN A O 1
ATOM 1451 N N . LYS A 1 179 ? 33.528 1.582 -27.257 1.00 33.88 179 LYS A N 1
ATOM 1452 C CA . LYS A 1 179 ? 34.033 2.903 -26.862 1.00 33.88 179 LYS A CA 1
ATOM 1453 C C . LYS A 1 179 ? 34.072 3.769 -28.119 1.00 33.88 179 LYS A C 1
ATOM 1455 O O . LYS A 1 179 ? 35.126 3.964 -28.712 1.00 33.88 179 LYS A O 1
ATOM 1460 N N . ILE A 1 180 ? 32.908 4.220 -28.568 1.00 35.31 180 ILE A N 1
ATOM 1461 C CA . ILE A 1 180 ? 32.804 5.338 -29.506 1.00 35.31 180 ILE A CA 1
ATOM 1462 C C . ILE A 1 180 ? 31.795 6.267 -28.835 1.00 35.31 180 ILE A C 1
ATOM 1464 O O . ILE A 1 180 ? 30.621 5.922 -28.744 1.00 35.31 180 ILE A O 1
ATOM 1468 N N . ASP A 1 181 ? 32.341 7.340 -28.263 1.00 37.53 181 ASP A N 1
ATOM 1469 C CA . ASP A 1 181 ? 31.867 8.132 -27.121 1.00 37.53 181 ASP A CA 1
ATOM 1470 C C . ASP A 1 181 ? 31.748 7.361 -25.800 1.00 37.53 181 ASP A C 1
ATOM 1472 O O . ASP A 1 181 ? 31.171 6.284 -25.708 1.00 37.53 181 ASP A O 1
ATOM 1476 N N . GLY A 1 182 ? 32.342 7.900 -24.734 1.00 46.06 182 GLY A N 1
ATOM 1477 C CA . GLY A 1 182 ? 32.363 7.303 -23.392 1.00 46.06 182 GLY A CA 1
ATOM 1478 C C . GLY A 1 182 ? 30.998 7.236 -22.688 1.00 46.06 182 GLY A C 1
ATOM 1479 O O . GLY A 1 182 ? 30.960 7.107 -21.466 1.00 46.06 182 GLY A O 1
ATOM 1480 N N . THR A 1 183 ? 29.890 7.336 -23.424 1.00 58.81 183 THR A N 1
ATOM 1481 C CA . THR A 1 183 ? 28.513 7.389 -22.932 1.00 58.81 183 THR A CA 1
ATOM 1482 C C . THR A 1 183 ? 27.857 6.008 -23.024 1.00 58.81 183 THR A C 1
ATOM 1484 O O . THR A 1 183 ? 27.468 5.513 -24.081 1.00 58.81 183 THR A O 1
ATOM 1487 N N . LYS A 1 184 ? 27.740 5.327 -21.878 1.00 75.00 184 LYS A N 1
ATOM 1488 C CA . LYS A 1 184 ? 27.065 4.026 -21.788 1.00 75.00 184 LYS A CA 1
ATOM 1489 C C . LYS A 1 184 ? 25.558 4.228 -21.632 1.00 75.00 184 LYS A C 1
ATOM 1491 O O . LYS A 1 184 ? 25.083 4.579 -20.555 1.00 75.00 184 LYS A O 1
ATOM 1496 N N . HIS A 1 185 ? 24.801 3.955 -22.690 1.00 85.38 185 HIS A N 1
ATOM 1497 C CA . HIS A 1 185 ? 23.340 3.980 -22.644 1.00 85.38 185 HIS A CA 1
ATOM 1498 C C . HIS A 1 185 ? 22.765 2.735 -21.953 1.00 85.38 185 HIS A C 1
ATOM 1500 O O . HIS A 1 185 ? 23.135 1.603 -22.265 1.00 85.38 185 HIS A O 1
ATOM 1506 N N . HIS A 1 186 ? 21.801 2.938 -21.057 1.00 91.19 186 HIS A N 1
ATOM 1507 C CA . HIS A 1 186 ? 21.056 1.866 -20.400 1.00 91.19 186 HIS A CA 1
ATOM 1508 C C . HIS A 1 186 ? 19.640 1.772 -20.971 1.00 91.19 186 HIS A C 1
ATOM 1510 O O . HIS A 1 186 ? 18.823 2.673 -20.779 1.00 91.19 186 HIS A O 1
ATOM 1516 N N . TYR A 1 187 ? 19.341 0.667 -21.655 1.00 94.06 187 TYR A N 1
ATOM 1517 C CA . TYR A 1 187 ? 18.060 0.435 -22.322 1.00 94.06 187 TYR A CA 1
ATOM 1518 C C . TYR A 1 187 ? 17.170 -0.501 -21.499 1.00 94.06 187 TYR A C 1
ATOM 1520 O O . TYR A 1 187 ? 17.570 -1.604 -21.122 1.00 94.06 187 TYR A O 1
ATOM 1528 N N . LEU A 1 188 ? 15.936 -0.073 -21.250 1.00 95.12 188 LEU A N 1
ATOM 1529 C CA . LEU A 1 188 ? 14.943 -0.796 -20.461 1.00 95.12 188 LEU A CA 1
ATOM 1530 C C . LEU A 1 188 ? 13.616 -0.871 -21.211 1.00 95.12 188 LEU A C 1
ATOM 1532 O O . LEU A 1 188 ? 13.188 0.099 -21.834 1.00 95.12 188 LEU A O 1
ATOM 1536 N N . SER A 1 189 ? 12.924 -2.006 -21.126 1.00 92.44 189 SER A N 1
ATOM 1537 C CA . SER A 1 189 ? 11.689 -2.239 -21.875 1.00 92.44 189 SER A CA 1
ATOM 1538 C C . SER A 1 189 ? 10.648 -3.023 -21.078 1.00 92.44 189 SER A C 1
ATOM 1540 O O . SER A 1 189 ? 10.931 -4.070 -20.506 1.00 92.44 189 SER A O 1
ATOM 1542 N N . MET A 1 190 ? 9.404 -2.542 -21.108 1.00 89.50 190 MET A N 1
ATOM 1543 C CA . MET A 1 190 ? 8.186 -3.308 -20.799 1.00 89.50 190 MET A CA 1
ATOM 1544 C C . MET A 1 190 ? 7.447 -3.736 -22.080 1.00 89.50 190 MET A C 1
ATOM 1546 O O . MET A 1 190 ? 6.251 -4.049 -22.063 1.00 89.50 190 MET A O 1
ATOM 1550 N N . GLY A 1 191 ? 8.118 -3.671 -23.231 1.00 85.88 191 GLY A N 1
ATOM 1551 C CA . GLY A 1 191 ? 7.559 -3.903 -24.560 1.00 85.88 191 GLY A CA 1
ATOM 1552 C C . GLY A 1 191 ? 6.732 -2.731 -25.102 1.00 85.88 191 GLY A C 1
ATOM 1553 O O . GLY A 1 191 ? 6.927 -2.330 -26.243 1.00 85.88 191 GLY A O 1
ATOM 1554 N N . HIS A 1 192 ? 5.822 -2.167 -24.301 1.00 86.81 192 HIS A N 1
ATOM 1555 C CA . HIS A 1 192 ? 4.997 -1.008 -24.681 1.00 86.81 192 HIS A CA 1
ATOM 1556 C C . HIS A 1 192 ? 5.487 0.329 -24.106 1.00 86.81 192 HIS A C 1
ATOM 1558 O O . HIS A 1 192 ? 5.106 1.376 -24.620 1.00 86.81 192 HIS A O 1
ATOM 1564 N N . LYS A 1 193 ? 6.323 0.298 -23.062 1.00 91.31 193 LYS A N 1
ATOM 1565 C CA . LYS A 1 193 ? 7.071 1.456 -22.556 1.00 91.31 193 LYS A CA 1
ATOM 1566 C C . LYS A 1 193 ? 8.550 1.114 -22.618 1.00 91.31 193 LYS A C 1
ATOM 1568 O O . LYS A 1 193 ? 8.943 0.047 -22.145 1.00 91.31 193 LYS A O 1
ATOM 1573 N N . ILE A 1 194 ? 9.348 1.995 -23.192 1.00 93.62 194 ILE A N 1
ATOM 1574 C CA . ILE A 1 194 ? 10.796 1.849 -23.311 1.00 93.62 194 ILE A CA 1
ATOM 1575 C C . ILE A 1 194 ? 11.427 3.078 -22.680 1.00 93.62 194 ILE A C 1
ATOM 1577 O O . ILE A 1 194 ? 10.934 4.190 -22.860 1.00 93.62 194 ILE A O 1
ATOM 1581 N N . GLN A 1 195 ? 12.491 2.861 -21.920 1.00 95.00 195 GLN A N 1
ATOM 1582 C CA . GLN A 1 195 ? 13.279 3.924 -21.320 1.00 95.00 195 GLN A CA 1
ATOM 1583 C C . GLN A 1 195 ? 14.736 3.757 -21.712 1.00 95.00 195 GLN A C 1
ATOM 1585 O O . GLN A 1 195 ? 15.269 2.649 -21.664 1.00 95.00 195 GLN A O 1
ATOM 1590 N N . VAL A 1 196 ? 15.364 4.859 -22.093 1.00 94.31 196 VAL A N 1
ATOM 1591 C CA . VAL A 1 196 ? 16.795 4.922 -22.367 1.00 94.31 196 VAL A CA 1
ATOM 1592 C C . VAL A 1 196 ? 17.377 5.958 -21.431 1.00 94.31 196 VAL A C 1
ATOM 1594 O O . VAL A 1 196 ? 16.925 7.099 -21.427 1.00 94.31 196 VAL A O 1
ATOM 1597 N N . MET A 1 197 ? 18.336 5.543 -20.615 1.00 93.00 197 MET A N 1
ATOM 1598 C CA . MET A 1 197 ? 19.014 6.421 -19.669 1.00 93.00 197 MET A CA 1
ATOM 1599 C C . MET A 1 197 ? 20.446 6.639 -20.132 1.00 93.00 197 MET A C 1
ATOM 1601 O O . MET A 1 197 ? 21.138 5.683 -20.494 1.00 93.00 197 MET A O 1
ATOM 1605 N N . ASN A 1 198 ? 20.868 7.895 -20.122 1.00 89.88 198 ASN A N 1
ATOM 1606 C CA . ASN A 1 198 ? 22.214 8.321 -20.462 1.00 89.88 198 ASN A CA 1
ATOM 1607 C C . ASN A 1 198 ? 22.741 9.253 -19.374 1.00 89.88 198 ASN A C 1
ATOM 1609 O O . ASN A 1 198 ? 21.987 10.070 -18.859 1.00 89.88 198 ASN A O 1
ATOM 1613 N N . TYR A 1 199 ? 24.024 9.147 -19.051 1.00 86.44 199 TYR A N 1
ATOM 1614 C CA . TYR A 1 199 ? 24.697 10.133 -18.214 1.00 86.44 199 TYR A CA 1
ATOM 1615 C C . TYR A 1 199 ? 25.568 11.018 -19.096 1.00 86.44 199 TYR A C 1
ATOM 1617 O O . TYR A 1 199 ? 26.422 10.512 -19.830 1.00 86.44 199 TYR A O 1
ATOM 1625 N N . ASP A 1 200 ? 25.338 12.323 -19.021 1.00 84.88 200 ASP A N 1
ATOM 1626 C CA . ASP A 1 200 ? 26.150 13.326 -19.688 1.00 84.88 200 ASP A CA 1
ATOM 1627 C C . ASP A 1 200 ? 27.172 13.901 -18.701 1.00 84.88 200 ASP A C 1
ATOM 1629 O O . ASP A 1 200 ? 26.840 14.662 -17.791 1.00 84.88 200 ASP A O 1
ATOM 1633 N N . SER A 1 201 ? 28.439 13.538 -18.908 1.00 80.31 201 SER A N 1
ATOM 1634 C CA . SER A 1 201 ? 29.559 13.998 -18.082 1.00 80.31 201 SER A CA 1
ATOM 1635 C C . SER A 1 201 ? 29.831 15.499 -18.210 1.00 80.31 201 SER A C 1
ATOM 1637 O O . SER A 1 201 ? 30.549 16.037 -17.372 1.00 80.31 201 SER A O 1
ATOM 1639 N N . SER A 1 202 ? 29.338 16.162 -19.261 1.00 82.31 202 SER A N 1
ATOM 1640 C CA . SER A 1 202 ? 29.600 17.586 -19.494 1.00 82.31 202 SER A CA 1
ATOM 1641 C C . SER A 1 202 ? 28.664 18.493 -18.694 1.00 82.31 202 SER A C 1
ATOM 1643 O O . SER A 1 202 ? 29.105 19.503 -18.149 1.00 82.31 202 SER A O 1
ATOM 1645 N N . SER A 1 203 ? 27.390 18.111 -18.584 1.00 79.31 203 SER A N 1
ATOM 1646 C CA . SER A 1 203 ? 26.363 18.848 -17.841 1.00 79.31 203 SER A CA 1
ATOM 1647 C C . SER A 1 203 ? 26.103 18.300 -16.432 1.00 79.31 203 SER A C 1
ATOM 1649 O O . SER A 1 203 ? 25.329 18.892 -15.682 1.00 79.31 203 SER A O 1
ATOM 1651 N N . ASP A 1 204 ? 26.739 17.179 -16.072 1.00 82.06 204 ASP A N 1
ATOM 1652 C CA . ASP A 1 204 ? 26.483 16.411 -14.848 1.00 82.06 204 ASP A CA 1
ATOM 1653 C C . ASP A 1 204 ? 24.985 16.113 -14.650 1.00 82.06 204 ASP A C 1
ATOM 1655 O O . ASP A 1 204 ? 24.394 16.288 -13.576 1.00 82.06 204 ASP A O 1
ATOM 1659 N N . THR A 1 205 ? 24.344 15.693 -15.744 1.00 86.44 205 THR A N 1
ATOM 1660 C CA . THR A 1 205 ? 22.921 15.355 -15.773 1.00 86.44 205 THR A CA 1
ATOM 1661 C C . THR A 1 205 ? 22.695 13.930 -16.255 1.00 86.44 205 THR A C 1
ATOM 1663 O O . THR A 1 205 ? 23.451 13.372 -17.055 1.00 86.44 205 THR A O 1
ATOM 1666 N N . ILE A 1 206 ? 21.629 13.314 -15.746 1.00 88.81 206 ILE A N 1
ATOM 1667 C CA . ILE A 1 206 ? 21.107 12.066 -16.294 1.00 88.81 206 ILE A CA 1
ATOM 1668 C C . ILE A 1 206 ? 19.936 12.423 -17.197 1.00 88.81 206 ILE A C 1
ATOM 1670 O O . ILE A 1 206 ? 18.954 13.015 -16.749 1.00 88.81 206 ILE A O 1
ATOM 1674 N N . GLU A 1 207 ? 20.026 12.036 -18.462 1.00 91.69 207 GLU A N 1
ATOM 1675 C CA . GLU A 1 207 ? 18.959 12.189 -19.440 1.00 91.69 207 GLU A CA 1
ATOM 1676 C C . GLU A 1 207 ? 18.153 10.896 -19.532 1.00 91.69 207 GLU A C 1
ATOM 1678 O O . GLU A 1 207 ? 18.702 9.809 -19.748 1.00 91.69 207 GLU A O 1
ATOM 1683 N N . ILE A 1 208 ? 16.833 11.007 -19.390 1.00 94.31 208 ILE A N 1
ATOM 1684 C CA . ILE A 1 208 ? 15.918 9.878 -19.502 1.00 94.31 208 ILE A CA 1
ATOM 1685 C C . ILE A 1 208 ? 14.993 10.121 -20.683 1.00 94.31 208 ILE A C 1
ATOM 1687 O O . ILE A 1 208 ? 14.141 11.010 -20.666 1.00 94.31 208 ILE A O 1
ATOM 1691 N N . VAL A 1 209 ? 15.114 9.265 -21.690 1.00 94.12 209 VAL A N 1
ATOM 1692 C CA . VAL A 1 209 ? 14.245 9.246 -22.861 1.00 94.12 209 VAL A CA 1
ATOM 1693 C C . VAL A 1 209 ? 13.181 8.170 -22.690 1.00 94.12 209 VAL A C 1
ATOM 1695 O O . VAL A 1 209 ? 13.488 7.011 -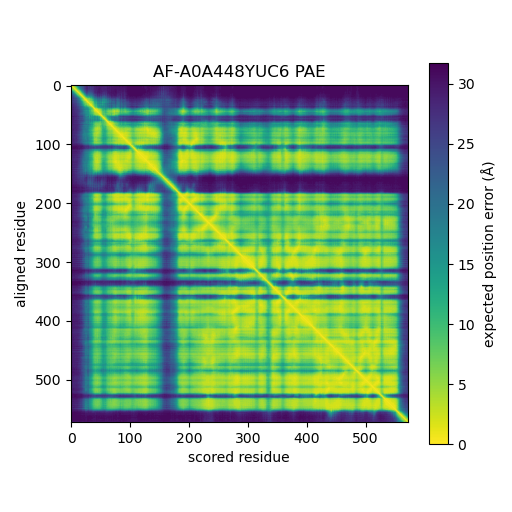22.412 1.00 94.12 209 VAL A O 1
ATOM 1698 N N . LEU A 1 210 ? 11.920 8.542 -22.884 1.00 94.00 210 LEU A N 1
ATOM 1699 C CA . LEU A 1 210 ? 10.752 7.681 -22.747 1.00 94.00 210 LEU A CA 1
ATOM 1700 C C . LEU A 1 210 ? 10.070 7.501 -24.109 1.00 94.00 210 LEU A C 1
ATOM 1702 O O . LEU A 1 210 ? 9.639 8.472 -24.732 1.00 94.00 210 LEU A O 1
ATOM 1706 N N . TYR A 1 211 ? 9.878 6.249 -24.514 1.00 93.69 211 TYR A N 1
ATOM 1707 C CA . TYR A 1 211 ? 9.036 5.885 -25.652 1.00 93.69 211 TYR A CA 1
ATOM 1708 C C . TYR A 1 211 ? 7.829 5.092 -25.156 1.00 93.69 211 TYR A C 1
ATOM 1710 O O . TYR A 1 211 ? 7.967 3.975 -24.653 1.00 93.69 211 TYR A O 1
ATOM 1718 N N . ASN A 1 212 ? 6.631 5.649 -25.315 1.00 91.75 212 ASN A N 1
ATOM 1719 C CA . ASN A 1 212 ? 5.377 5.005 -24.928 1.00 91.75 212 ASN A CA 1
ATOM 1720 C C . ASN A 1 212 ? 4.560 4.670 -26.171 1.00 91.75 212 ASN A C 1
ATOM 1722 O O . ASN A 1 212 ? 4.228 5.549 -26.958 1.00 91.75 212 ASN A O 1
ATOM 1726 N N . ARG A 1 213 ? 4.201 3.404 -26.362 1.00 89.94 213 ARG A N 1
ATOM 1727 C CA . ARG A 1 213 ? 3.391 2.993 -27.509 1.00 89.94 213 ARG A CA 1
ATOM 1728 C C . ARG A 1 213 ? 1.983 3.587 -27.398 1.00 89.94 213 ARG A C 1
ATOM 1730 O O . ARG A 1 213 ? 1.291 3.322 -26.417 1.00 89.94 213 ARG A O 1
ATOM 1737 N N . LYS A 1 214 ? 1.518 4.326 -28.412 1.00 87.44 214 LYS A N 1
ATOM 1738 C CA . LYS A 1 214 ? 0.212 5.020 -28.373 1.00 87.44 214 LYS A CA 1
ATOM 1739 C C . LYS A 1 214 ? -0.976 4.063 -28.230 1.00 87.44 214 LYS A C 1
ATOM 1741 O O . LYS A 1 214 ? -1.948 4.383 -27.557 1.00 87.44 214 LYS A O 1
ATOM 1746 N N . SER A 1 215 ? -0.871 2.856 -28.791 1.00 84.12 215 SER A N 1
ATOM 1747 C CA . SER A 1 215 ? -1.902 1.815 -28.668 1.00 84.12 215 SER A CA 1
ATOM 1748 C C . SER A 1 215 ? -1.962 1.135 -27.292 1.00 84.12 215 SER A C 1
ATOM 1750 O O . SER A 1 215 ? -2.809 0.270 -27.067 1.00 84.12 215 SER A O 1
ATOM 1752 N N . ALA A 1 216 ? -1.058 1.472 -26.367 1.00 84.69 216 ALA A N 1
ATOM 1753 C CA . ALA A 1 216 ? -0.987 0.865 -25.044 1.00 84.69 216 ALA A CA 1
ATOM 1754 C C . ALA A 1 216 ? -1.770 1.668 -23.998 1.00 84.69 216 ALA A C 1
ATOM 1756 O O . ALA A 1 216 ? -1.210 2.165 -23.022 1.00 84.69 216 ALA A O 1
ATOM 1757 N N . GLN A 1 217 ? -3.079 1.791 -24.212 1.00 83.81 217 GLN A N 1
ATOM 1758 C CA . GLN A 1 217 ? -4.002 2.416 -23.268 1.00 83.81 217 GLN A CA 1
ATOM 1759 C C . GLN A 1 217 ? -4.985 1.388 -22.722 1.00 83.81 217 GLN A C 1
ATOM 1761 O O . GLN A 1 217 ? -5.355 0.443 -23.417 1.00 83.81 217 GLN A O 1
ATOM 1766 N N . ASN A 1 218 ? -5.388 1.559 -21.462 1.00 85.06 218 ASN A N 1
ATOM 1767 C CA . ASN A 1 218 ? -6.427 0.723 -20.879 1.00 85.06 218 ASN A CA 1
ATOM 1768 C C . ASN A 1 218 ? -7.808 1.240 -21.303 1.00 85.06 218 ASN A C 1
ATOM 1770 O O . ASN A 1 218 ? -8.130 2.407 -21.082 1.00 85.06 218 ASN A O 1
ATOM 1774 N N . ASP A 1 219 ? -8.619 0.364 -21.879 1.00 85.88 219 ASP A N 1
ATOM 1775 C CA . ASP A 1 219 ? -9.985 0.618 -22.326 1.00 85.88 219 ASP A CA 1
ATOM 1776 C C . ASP A 1 219 ? -10.942 -0.406 -21.694 1.00 85.88 219 ASP A C 1
ATOM 1778 O O . ASP A 1 219 ? -10.569 -1.183 -20.815 1.00 85.88 219 ASP A O 1
ATOM 1782 N N . ARG A 1 220 ? -12.215 -0.401 -22.094 1.00 80.12 220 ARG A N 1
ATOM 1783 C CA . ARG A 1 220 ? -13.178 -1.377 -21.561 1.00 80.12 220 ARG A CA 1
ATOM 1784 C C . ARG A 1 220 ? -12.898 -2.809 -22.023 1.00 80.12 220 ARG A C 1
ATOM 1786 O O . ARG A 1 220 ? -13.343 -3.727 -21.347 1.00 80.12 220 ARG A O 1
ATOM 1793 N N . GLU A 1 221 ? -12.196 -3.002 -23.137 1.00 82.44 221 GLU A N 1
ATOM 1794 C CA . GLU A 1 221 ? -11.932 -4.328 -23.708 1.00 82.44 221 GLU A CA 1
ATOM 1795 C C . GLU A 1 221 ? -10.770 -5.031 -23.001 1.00 82.44 221 GLU A C 1
ATOM 1797 O O . GLU A 1 221 ? -10.720 -6.258 -22.930 1.00 82.44 221 GLU A O 1
ATOM 1802 N N . ASN A 1 222 ? -9.829 -4.261 -22.454 1.00 82.81 222 ASN A N 1
ATOM 1803 C CA . ASN A 1 222 ? -8.622 -4.789 -21.824 1.00 82.81 222 ASN A CA 1
ATOM 1804 C C . ASN A 1 222 ? -8.585 -4.649 -20.289 1.00 82.81 222 ASN A C 1
ATOM 1806 O O . ASN A 1 222 ? -7.584 -5.014 -19.657 1.00 82.81 222 ASN A O 1
ATOM 1810 N N . VAL A 1 223 ? -9.679 -4.164 -19.696 1.00 86.31 223 VAL A N 1
ATOM 1811 C CA . VAL A 1 223 ? -9.915 -4.136 -18.251 1.00 86.31 223 VAL A CA 1
ATOM 1812 C C . VAL A 1 223 ? -10.944 -5.201 -17.894 1.00 86.31 223 VAL A C 1
ATOM 1814 O O . VAL A 1 223 ? -12.136 -5.050 -18.145 1.00 86.31 223 VAL A O 1
ATOM 1817 N N . ASN A 1 224 ? -10.477 -6.269 -17.255 1.00 85.75 224 ASN A N 1
ATOM 1818 C CA . ASN A 1 224 ? -11.296 -7.416 -16.891 1.00 85.75 224 ASN A CA 1
ATOM 1819 C C . ASN A 1 224 ? -11.519 -7.448 -15.383 1.00 85.75 224 ASN A C 1
ATOM 1821 O O . ASN A 1 224 ? -10.574 -7.532 -14.600 1.00 85.75 224 ASN A O 1
ATOM 1825 N N . THR A 1 225 ? -12.779 -7.402 -14.963 1.00 86.19 225 THR A N 1
ATOM 1826 C CA . THR A 1 225 ? -13.147 -7.571 -13.557 1.00 86.19 225 THR A CA 1
ATOM 1827 C C . THR A 1 225 ? -13.589 -9.006 -13.317 1.00 86.19 225 THR A C 1
ATOM 1829 O O . THR A 1 225 ? -14.626 -9.431 -13.818 1.00 86.19 225 THR A O 1
ATOM 1832 N N . TYR A 1 226 ? -12.818 -9.736 -12.520 1.00 88.44 226 TYR A N 1
ATOM 1833 C CA . TYR A 1 226 ? -13.120 -11.098 -12.111 1.00 88.44 226 TYR A CA 1
ATOM 1834 C C . TYR A 1 226 ? -13.800 -11.095 -10.743 1.00 88.44 226 TYR A C 1
ATOM 1836 O O . TYR A 1 226 ? -13.293 -10.499 -9.789 1.00 88.44 226 TYR A O 1
ATOM 1844 N N . LYS A 1 227 ? -14.957 -11.750 -10.653 1.00 87.88 227 LYS A N 1
ATOM 1845 C CA . LYS A 1 227 ? -15.672 -11.992 -9.399 1.00 87.88 227 LYS A CA 1
ATOM 1846 C C . LYS A 1 227 ? -15.515 -13.458 -9.035 1.00 87.88 227 LYS A C 1
ATOM 1848 O O . LYS A 1 227 ? -15.686 -14.316 -9.895 1.00 87.88 227 LYS A O 1
ATOM 1853 N N . PHE A 1 228 ? -15.206 -13.733 -7.780 1.00 89.06 228 PHE A N 1
ATOM 1854 C CA . PHE A 1 228 ? -14.982 -15.089 -7.296 1.00 89.06 228 PHE A CA 1
ATOM 1855 C C . PHE A 1 228 ? -15.414 -15.216 -5.843 1.00 89.06 228 PHE A C 1
ATOM 1857 O O . PHE A 1 228 ? -15.583 -14.222 -5.140 1.00 89.06 228 PHE A O 1
ATOM 1864 N N . LEU A 1 229 ? -15.592 -16.452 -5.397 1.00 89.81 229 LEU A N 1
ATOM 1865 C CA . LEU A 1 229 ? -15.845 -16.767 -4.002 1.00 89.81 229 LEU A CA 1
ATOM 1866 C C . LEU A 1 229 ? -14.525 -17.171 -3.351 1.00 89.81 229 LEU A C 1
ATOM 1868 O O . LEU A 1 229 ? -13.834 -18.058 -3.849 1.00 89.81 229 LEU A O 1
ATOM 1872 N N . LEU A 1 230 ? -14.174 -16.523 -2.244 1.00 90.12 230 LEU A N 1
ATOM 1873 C CA . LEU A 1 230 ? -13.007 -16.871 -1.445 1.00 90.12 230 LEU A CA 1
ATOM 1874 C C . LEU A 1 230 ? -13.466 -17.446 -0.108 1.00 90.12 230 LEU A C 1
ATOM 1876 O O . LEU A 1 230 ? -14.295 -16.846 0.572 1.00 90.12 230 LEU A O 1
ATOM 1880 N N . PHE A 1 231 ? -12.923 -18.596 0.284 1.00 87.81 231 PHE A N 1
ATOM 1881 C CA . PHE A 1 231 ? -13.227 -19.177 1.587 1.00 87.81 231 PHE A CA 1
ATOM 1882 C C . PHE A 1 231 ? -12.594 -18.338 2.705 1.00 87.81 231 PHE A C 1
ATOM 1884 O O . PHE A 1 231 ? -11.369 -18.267 2.830 1.00 87.81 231 PHE A O 1
ATOM 1891 N N . SER A 1 232 ? -13.427 -17.694 3.521 1.00 85.12 232 SER A N 1
ATOM 1892 C CA . SER A 1 232 ? -12.991 -16.933 4.688 1.00 85.12 232 SER A CA 1
ATOM 1893 C C . SER A 1 232 ? -12.818 -17.865 5.880 1.00 85.12 232 SER A C 1
ATOM 1895 O O . SER A 1 232 ? -13.769 -18.474 6.369 1.00 85.12 232 SER A O 1
ATOM 1897 N N . LYS A 1 233 ? -11.590 -17.945 6.401 1.00 80.75 233 LYS A N 1
ATOM 1898 C CA . LYS A 1 233 ? -11.287 -18.753 7.592 1.00 80.75 233 LYS A CA 1
ATOM 1899 C C . LYS A 1 233 ? -11.908 -18.181 8.873 1.00 80.75 233 LYS A C 1
ATOM 1901 O O . LYS A 1 233 ? -12.080 -18.922 9.837 1.00 80.75 233 LYS A O 1
ATOM 1906 N N . VAL A 1 234 ? -12.236 -16.888 8.898 1.00 81.62 234 VAL A N 1
ATOM 1907 C CA . VAL A 1 234 ? -12.859 -16.230 10.057 1.00 81.62 234 VAL A CA 1
ATOM 1908 C C . VAL A 1 234 ? -14.340 -16.593 10.136 1.00 81.62 234 VAL A C 1
ATOM 1910 O O . VAL A 1 234 ? -14.799 -17.036 11.181 1.00 81.62 234 VAL A O 1
ATOM 1913 N N . THR A 1 235 ? -15.073 -16.475 9.025 1.00 83.06 235 THR A N 1
ATOM 1914 C CA . THR A 1 235 ? -16.518 -16.761 8.985 1.00 83.06 235 THR A CA 1
ATOM 1915 C C . THR A 1 235 ? -16.848 -18.216 8.657 1.00 83.06 235 THR A C 1
ATOM 1917 O O . THR A 1 235 ? -18.001 -18.606 8.789 1.00 83.06 235 THR A O 1
ATOM 1920 N N . GLN A 1 236 ? -15.860 -19.022 8.240 1.00 85.94 236 GLN A N 1
ATOM 1921 C CA . GLN A 1 236 ? -16.041 -20.408 7.774 1.00 85.94 236 GLN A CA 1
ATOM 1922 C C . GLN A 1 236 ? -17.027 -20.517 6.599 1.00 85.94 236 GLN A C 1
ATOM 1924 O O . GLN A 1 236 ? -17.758 -21.495 6.460 1.00 85.94 236 GLN A O 1
ATOM 1929 N N . GLN A 1 237 ? -17.061 -19.489 5.750 1.00 88.88 237 GLN A N 1
ATOM 1930 C CA . GLN A 1 237 ? -17.993 -19.367 4.633 1.00 88.88 237 GLN A CA 1
ATOM 1931 C C . GLN A 1 237 ? -17.286 -18.824 3.391 1.00 88.88 237 GLN A C 1
ATOM 1933 O O . GLN A 1 237 ? -16.260 -18.146 3.473 1.00 88.88 237 GLN A O 1
ATOM 1938 N N . TYR A 1 238 ? -17.864 -19.095 2.224 1.00 89.94 238 TYR A N 1
ATOM 1939 C CA . TYR A 1 238 ? -17.438 -18.482 0.973 1.00 89.94 238 TYR A CA 1
ATOM 1940 C C . TYR A 1 238 ? -17.926 -17.033 0.903 1.00 89.94 238 TYR A C 1
ATOM 1942 O O . TYR A 1 238 ? -19.122 -16.767 0.948 1.00 89.94 238 TYR A O 1
ATOM 1950 N N . THR A 1 239 ? -16.992 -16.093 0.787 1.00 87.69 239 THR A N 1
ATOM 1951 C CA . THR A 1 239 ? -17.264 -14.658 0.691 1.00 87.69 239 THR A CA 1
ATOM 1952 C C . THR A 1 239 ? -17.030 -14.163 -0.739 1.00 87.69 239 THR A C 1
ATOM 1954 O O . THR A 1 239 ? -15.988 -14.481 -1.325 1.00 87.69 239 THR A O 1
ATOM 1957 N N . PRO A 1 240 ? -17.953 -13.373 -1.317 1.00 89.19 240 PRO A N 1
ATOM 1958 C CA . PRO A 1 240 ? -17.740 -12.731 -2.607 1.00 89.19 240 PRO A CA 1
ATOM 1959 C C . PRO A 1 240 ? -16.556 -11.758 -2.578 1.00 89.19 240 PRO A C 1
ATOM 1961 O O . PRO A 1 240 ? -16.497 -10.828 -1.775 1.00 89.19 240 PRO A O 1
ATOM 1964 N N . SER A 1 241 ? -15.634 -11.947 -3.512 1.00 88.62 241 SER A N 1
ATOM 1965 C CA . SER A 1 241 ? -14.442 -11.132 -3.720 1.00 88.62 241 SER A CA 1
ATOM 1966 C C . SER A 1 241 ? -14.346 -10.701 -5.177 1.00 88.62 241 SER A C 1
ATOM 1968 O O . SER A 1 241 ? -14.933 -11.302 -6.084 1.00 88.62 241 SER A O 1
ATOM 1970 N N . ILE A 1 242 ? -13.610 -9.619 -5.410 1.00 88.44 242 ILE A N 1
ATOM 1971 C CA . ILE A 1 242 ? -13.506 -9.006 -6.727 1.00 88.44 242 ILE A CA 1
ATOM 1972 C C . ILE A 1 242 ? -12.083 -8.534 -6.985 1.00 88.44 242 ILE A C 1
ATOM 1974 O O . ILE A 1 242 ? -11.488 -7.858 -6.155 1.00 88.44 242 ILE A O 1
ATOM 1978 N N . GLN A 1 243 ? -11.563 -8.839 -8.170 1.00 87.12 243 GLN A N 1
ATOM 1979 C CA . GLN A 1 243 ? -10.270 -8.351 -8.630 1.00 87.12 243 GLN A CA 1
ATOM 1980 C C . GLN A 1 243 ? -10.427 -7.723 -10.009 1.00 87.12 243 GLN A C 1
ATOM 1982 O O . GLN A 1 243 ? -11.083 -8.278 -10.888 1.00 87.12 243 GLN A O 1
ATOM 1987 N N . THR A 1 244 ? -9.826 -6.553 -10.209 1.00 86.12 244 THR A N 1
ATOM 1988 C CA . THR A 1 244 ? -9.764 -5.930 -11.535 1.00 86.12 244 THR A CA 1
ATOM 1989 C C . THR A 1 244 ? -8.359 -6.082 -12.093 1.00 86.12 244 THR A C 1
ATOM 1991 O O . THR A 1 244 ? -7.390 -5.654 -11.468 1.00 86.12 244 THR A O 1
ATOM 1994 N N . PHE A 1 245 ? -8.267 -6.691 -13.269 1.00 85.69 245 PHE A N 1
ATOM 1995 C CA . PHE A 1 245 ? -7.045 -6.888 -14.029 1.00 85.69 245 PHE A CA 1
ATOM 1996 C C . PHE A 1 245 ? -7.018 -5.911 -15.196 1.00 85.69 245 PHE A C 1
ATOM 1998 O O . PHE A 1 245 ? -8.008 -5.748 -15.909 1.00 85.69 245 PHE A O 1
ATOM 2005 N N . LYS A 1 246 ? -5.877 -5.257 -15.389 1.00 86.69 246 LYS A N 1
ATOM 2006 C CA . LYS A 1 246 ? -5.647 -4.312 -16.482 1.00 86.69 246 LYS A CA 1
ATOM 2007 C C . LYS A 1 246 ? -4.484 -4.817 -17.316 1.00 86.69 246 LYS A C 1
ATOM 2009 O O . LYS A 1 246 ? -3.504 -5.307 -16.758 1.00 86.69 246 LYS A O 1
ATOM 2014 N N . LYS A 1 247 ? -4.584 -4.697 -18.639 1.00 84.25 247 LYS A N 1
ATOM 2015 C CA . LYS A 1 247 ? -3.528 -5.148 -19.553 1.00 84.25 247 LYS A CA 1
ATOM 2016 C C . LYS A 1 247 ? -2.241 -4.334 -19.422 1.00 84.25 247 LYS A C 1
ATOM 2018 O O . LYS A 1 247 ? -1.157 -4.904 -19.523 1.00 84.25 247 LYS A O 1
ATOM 2023 N N . TYR A 1 248 ? -2.355 -3.022 -19.227 1.00 87.19 248 TYR A N 1
ATOM 2024 C CA . TYR A 1 248 ? -1.212 -2.121 -19.098 1.00 87.19 248 TYR A CA 1
ATOM 2025 C C . TYR A 1 248 ? -1.141 -1.517 -17.698 1.00 87.19 248 TYR A C 1
ATOM 2027 O O . TYR A 1 248 ? -2.164 -1.286 -17.048 1.00 87.19 248 TYR A O 1
ATOM 2035 N N . SER A 1 249 ? 0.079 -1.248 -17.232 1.00 84.25 249 SER A N 1
ATOM 2036 C CA . SER A 1 249 ? 0.302 -0.601 -15.943 1.00 84.25 249 SER A CA 1
ATOM 2037 C C . SER A 1 249 ? -0.118 0.867 -15.980 1.00 84.25 249 SER A C 1
ATOM 2039 O O . SER A 1 249 ? 0.089 1.563 -16.983 1.00 84.25 249 SER A O 1
ATOM 2041 N N . GLU A 1 250 ? -0.669 1.341 -14.862 1.00 83.62 250 GLU A N 1
ATOM 2042 C CA . GLU A 1 250 ? -0.997 2.755 -14.666 1.00 83.62 250 GLU A CA 1
ATOM 2043 C C . GLU A 1 250 ? 0.233 3.661 -14.879 1.00 83.62 250 GLU A C 1
ATOM 2045 O O . GLU A 1 250 ? 1.377 3.199 -14.751 1.00 83.62 250 GLU A O 1
ATOM 2050 N N . PRO A 1 251 ? 0.031 4.944 -15.228 1.00 83.94 251 PRO A N 1
ATOM 2051 C CA . PRO A 1 251 ? 1.117 5.912 -15.302 1.00 83.94 251 PRO A CA 1
ATOM 2052 C C . PRO A 1 251 ? 1.895 5.967 -13.983 1.00 83.94 251 PRO A C 1
ATOM 2054 O O . PRO A 1 251 ? 1.308 6.037 -12.905 1.00 83.94 251 PRO A O 1
ATOM 2057 N N . TYR A 1 252 ? 3.222 5.936 -14.083 1.00 89.56 252 TYR A N 1
ATOM 2058 C CA . TYR A 1 252 ? 4.131 6.022 -12.945 1.00 89.56 252 TYR A CA 1
ATOM 2059 C C . TYR A 1 252 ? 5.017 7.250 -13.127 1.00 89.56 252 TYR A C 1
ATOM 2061 O O . TYR A 1 252 ? 5.615 7.422 -14.193 1.00 89.56 252 TYR A O 1
ATOM 2069 N N . ASN A 1 253 ? 5.069 8.119 -12.116 1.00 91.06 253 ASN A N 1
ATOM 2070 C CA . ASN A 1 253 ? 5.814 9.372 -12.186 1.00 91.06 253 ASN A CA 1
ATOM 2071 C C . ASN A 1 253 ? 7.311 9.126 -11.939 1.00 91.06 253 ASN A C 1
ATOM 2073 O O . ASN A 1 253 ? 7.812 9.326 -10.834 1.00 91.06 253 ASN A O 1
ATOM 2077 N N . TRP A 1 254 ? 8.009 8.663 -12.979 1.00 92.38 254 TRP A N 1
ATOM 2078 C CA . TRP A 1 254 ? 9.445 8.384 -12.920 1.00 92.38 254 TRP A CA 1
ATOM 2079 C C . TRP A 1 254 ? 10.282 9.619 -12.598 1.00 92.38 254 TRP A C 1
ATOM 2081 O O . TRP A 1 254 ? 11.213 9.500 -11.816 1.00 92.38 254 TRP A O 1
ATOM 2091 N N . ASN A 1 255 ? 9.910 10.795 -13.111 1.00 91.69 255 ASN A N 1
ATOM 2092 C CA . ASN A 1 255 ? 10.626 12.041 -12.841 1.00 91.69 255 ASN A CA 1
ATOM 2093 C C . ASN A 1 255 ? 10.687 12.341 -11.334 1.00 91.69 255 ASN A C 1
ATOM 2095 O O . ASN A 1 255 ? 11.765 12.504 -10.773 1.00 91.69 255 ASN A O 1
ATOM 2099 N N . ARG A 1 256 ? 9.540 12.303 -10.642 1.00 90.06 256 ARG A N 1
ATOM 2100 C CA . ARG A 1 256 ? 9.506 12.509 -9.185 1.00 90.06 256 ARG A CA 1
ATOM 2101 C C . ARG A 1 256 ? 10.321 11.454 -8.431 1.00 90.06 256 ARG A C 1
ATOM 2103 O O . ARG A 1 256 ? 11.015 11.787 -7.480 1.00 90.06 256 ARG A O 1
ATOM 2110 N N . VAL A 1 257 ? 10.232 10.189 -8.841 1.00 90.62 257 VAL A N 1
ATOM 2111 C CA . VAL A 1 257 ? 10.981 9.096 -8.203 1.00 90.62 257 VAL A CA 1
ATOM 2112 C C . VAL A 1 257 ? 12.485 9.273 -8.388 1.00 90.62 257 VAL A C 1
ATOM 2114 O O . VAL A 1 257 ? 13.234 9.088 -7.437 1.00 90.62 257 VAL A O 1
ATOM 2117 N N . ASP A 1 258 ? 12.927 9.666 -9.576 1.00 90.25 258 ASP A N 1
ATOM 2118 C CA . ASP A 1 258 ? 14.340 9.882 -9.860 1.00 90.25 258 ASP A CA 1
ATOM 2119 C C . ASP A 1 258 ? 14.892 11.087 -9.103 1.00 90.25 258 ASP A C 1
ATOM 2121 O O . ASP A 1 258 ? 15.950 10.959 -8.497 1.00 90.25 258 ASP A O 1
ATOM 2125 N N . ASN A 1 259 ? 14.164 12.208 -9.046 1.00 87.31 259 ASN A N 1
ATOM 2126 C CA . ASN A 1 259 ? 14.568 13.364 -8.236 1.00 87.31 259 ASN A CA 1
ATOM 2127 C C . ASN A 1 259 ? 14.687 12.988 -6.751 1.00 87.31 259 ASN A C 1
ATOM 2129 O O . ASN A 1 259 ? 15.681 13.323 -6.103 1.00 87.31 259 ASN A O 1
ATOM 2133 N N . LEU A 1 260 ? 13.736 12.203 -6.232 1.00 86.25 260 LEU A N 1
ATOM 2134 C CA . LEU A 1 260 ? 13.777 11.693 -4.862 1.00 86.25 260 LEU A CA 1
ATOM 2135 C C . LEU A 1 260 ? 15.007 10.808 -4.601 1.00 86.25 260 LEU A C 1
ATOM 2137 O O . LEU A 1 260 ? 15.662 10.950 -3.571 1.00 86.25 260 LEU A O 1
ATOM 2141 N N . ILE A 1 261 ? 15.330 9.893 -5.522 1.00 85.12 261 ILE A N 1
ATOM 2142 C CA . ILE A 1 261 ? 16.503 9.008 -5.410 1.00 85.12 261 ILE A CA 1
ATOM 2143 C C . ILE A 1 261 ? 17.799 9.810 -5.510 1.00 85.12 261 ILE A C 1
ATOM 2145 O O . ILE A 1 261 ? 18.750 9.500 -4.795 1.00 85.12 261 ILE A O 1
ATOM 2149 N N . CYS A 1 262 ? 17.839 10.818 -6.385 1.00 80.25 262 CYS A N 1
ATOM 2150 C CA . CYS A 1 262 ? 19.015 11.655 -6.591 1.00 80.25 262 CYS A CA 1
ATOM 2151 C C . CYS A 1 262 ? 19.292 12.557 -5.391 1.00 80.25 262 CYS A C 1
ATOM 2153 O O . CYS A 1 262 ? 20.449 12.900 -5.179 1.00 80.25 262 CYS A O 1
ATOM 2155 N N . GLY A 1 263 ? 18.281 12.872 -4.575 1.00 74.06 263 GLY A N 1
ATOM 2156 C CA . GLY A 1 263 ? 18.484 13.575 -3.315 1.00 74.06 263 GLY A CA 1
ATOM 2157 C C . GLY A 1 263 ? 17.692 14.861 -3.130 1.00 74.06 263 GLY A C 1
ATOM 2158 O O . GLY A 1 263 ? 18.130 15.707 -2.352 1.00 74.06 263 GLY A O 1
ATOM 2159 N N . GLU A 1 264 ? 16.562 15.016 -3.826 1.00 75.88 264 GLU A N 1
ATOM 2160 C CA . GLU A 1 264 ? 15.630 16.134 -3.642 1.00 75.88 264 GLU A CA 1
ATOM 2161 C C . GLU A 1 264 ? 15.378 16.424 -2.150 1.00 75.88 264 GLU A C 1
ATOM 2163 O O . GLU A 1 264 ? 15.227 15.507 -1.335 1.00 75.88 264 GLU A O 1
ATOM 2168 N N . ALA A 1 265 ? 15.342 17.713 -1.791 1.00 67.56 265 ALA A N 1
ATOM 2169 C CA . ALA A 1 265 ? 15.203 18.154 -0.402 1.00 67.56 265 ALA A CA 1
ATOM 2170 C C . ALA A 1 265 ? 13.924 17.603 0.253 1.00 67.56 265 ALA A C 1
ATOM 2172 O O . ALA A 1 265 ? 13.941 17.176 1.410 1.00 67.56 265 ALA A O 1
ATOM 2173 N N . ASP A 1 266 ? 12.827 17.554 -0.509 1.00 74.31 266 ASP A N 1
ATOM 2174 C CA . ASP A 1 266 ? 11.590 16.913 -0.083 1.00 74.31 266 ASP A CA 1
ATOM 2175 C C . ASP A 1 266 ? 11.667 15.387 -0.257 1.00 74.31 266 ASP A C 1
ATOM 2177 O O . ASP A 1 266 ? 11.290 14.805 -1.285 1.00 74.31 266 ASP A O 1
ATOM 2181 N N . ARG A 1 267 ? 12.142 14.729 0.807 1.00 74.31 267 ARG A N 1
ATOM 2182 C CA . ARG A 1 267 ? 12.249 13.266 0.895 1.00 74.31 267 ARG A CA 1
ATOM 2183 C C . ARG A 1 267 ? 10.931 12.560 1.241 1.00 74.31 267 ARG A C 1
ATOM 2185 O O . ARG A 1 267 ? 10.950 11.410 1.685 1.00 74.31 267 ARG A O 1
ATOM 2192 N N . THR A 1 268 ? 9.788 13.224 1.084 1.00 80.00 268 THR A N 1
ATOM 2193 C CA . THR A 1 268 ? 8.487 12.581 1.295 1.00 80.00 268 THR A CA 1
ATOM 2194 C C . THR A 1 268 ? 8.171 11.578 0.190 1.00 80.00 268 THR A C 1
ATOM 2196 O O . THR A 1 268 ? 8.514 11.767 -0.977 1.00 80.00 268 THR A O 1
ATOM 2199 N N . MET A 1 269 ? 7.520 10.476 0.562 1.00 84.56 269 MET A N 1
ATOM 2200 C CA . MET A 1 269 ? 7.086 9.448 -0.380 1.00 84.56 269 MET A CA 1
ATOM 2201 C C . MET A 1 269 ? 5.572 9.480 -0.599 1.00 84.56 269 MET A C 1
ATOM 2203 O O . MET A 1 269 ? 4.773 9.283 0.324 1.00 84.56 269 MET A O 1
ATOM 2207 N N . ASP A 1 270 ? 5.180 9.632 -1.864 1.00 81.25 270 ASP A N 1
ATOM 2208 C CA . ASP A 1 270 ? 3.779 9.652 -2.280 1.00 81.25 270 ASP A CA 1
ATOM 2209 C C . ASP A 1 270 ? 3.222 8.240 -2.455 1.00 81.25 270 ASP A C 1
ATOM 2211 O O . ASP A 1 270 ? 3.899 7.355 -2.967 1.00 81.25 270 ASP A O 1
ATOM 2215 N N . VAL A 1 271 ? 1.940 8.029 -2.139 1.00 73.81 271 VAL A N 1
ATOM 2216 C CA . VAL A 1 271 ? 1.261 6.716 -2.247 1.00 73.81 271 VAL A CA 1
ATOM 2217 C C . VAL A 1 271 ? 1.358 6.093 -3.654 1.00 73.81 271 VAL A C 1
ATOM 2219 O O . VAL A 1 271 ? 1.274 4.874 -3.798 1.00 73.81 271 VAL A O 1
ATOM 2222 N N . GLY A 1 272 ? 1.543 6.911 -4.696 1.00 80.25 272 GLY A N 1
ATOM 2223 C CA . GLY A 1 272 ? 1.745 6.448 -6.073 1.00 80.25 272 GLY A CA 1
ATOM 2224 C C . GLY A 1 272 ? 3.132 5.854 -6.349 1.00 80.25 272 GLY A C 1
ATOM 2225 O O . GLY A 1 272 ? 3.291 5.115 -7.319 1.00 80.25 272 GLY A O 1
ATOM 2226 N N . MET A 1 273 ? 4.121 6.135 -5.501 1.00 85.56 273 MET A N 1
ATOM 2227 C CA . MET A 1 273 ? 5.443 5.520 -5.541 1.00 85.56 273 MET A CA 1
ATOM 2228 C C . MET A 1 273 ? 5.321 4.143 -4.896 1.00 85.56 273 MET A C 1
ATOM 2230 O O . MET A 1 273 ? 4.874 4.035 -3.757 1.00 85.56 273 MET A O 1
ATOM 2234 N N . ARG A 1 274 ? 5.670 3.056 -5.593 1.00 86.19 274 ARG A N 1
ATOM 2235 C CA . ARG A 1 274 ? 5.482 1.698 -5.041 1.00 86.19 274 ARG A CA 1
ATOM 2236 C C . ARG A 1 274 ? 6.587 1.330 -4.042 1.00 86.19 274 ARG A C 1
ATOM 2238 O O . ARG A 1 274 ? 7.261 0.314 -4.196 1.00 86.19 274 ARG A O 1
ATOM 2245 N N . PHE A 1 275 ? 6.793 2.174 -3.037 1.00 90.12 275 PHE A N 1
ATOM 2246 C CA . PHE A 1 275 ? 7.698 1.906 -1.931 1.00 90.12 275 PHE A CA 1
ATOM 2247 C C . PHE A 1 275 ? 7.200 0.728 -1.092 1.00 90.12 275 PHE A C 1
ATOM 2249 O O . PHE A 1 275 ? 6.019 0.360 -1.085 1.00 90.12 275 PHE A O 1
ATOM 2256 N N . ARG A 1 276 ? 8.120 0.137 -0.339 1.00 90.62 276 ARG A N 1
ATOM 2257 C CA . ARG A 1 276 ? 7.807 -0.908 0.632 1.00 90.62 276 ARG A CA 1
ATOM 2258 C C . ARG A 1 276 ? 7.376 -0.263 1.940 1.00 90.62 276 ARG A C 1
ATOM 2260 O O . ARG A 1 276 ? 7.857 0.810 2.290 1.00 90.62 276 ARG A O 1
ATOM 2267 N N . ARG A 1 277 ? 6.462 -0.921 2.656 1.00 90.06 277 ARG A N 1
ATOM 2268 C CA . ARG A 1 277 ? 5.881 -0.403 3.896 1.00 90.06 277 ARG A CA 1
ATOM 2269 C C . ARG A 1 277 ? 5.803 -1.466 4.985 1.00 90.06 277 ARG A C 1
ATOM 2271 O O . ARG A 1 277 ? 5.363 -2.592 4.741 1.00 90.06 277 ARG A O 1
ATOM 2278 N N . VAL A 1 278 ? 6.127 -1.059 6.209 1.00 91.38 278 VAL A N 1
ATOM 2279 C CA . VAL A 1 278 ? 5.766 -1.758 7.449 1.00 91.38 278 VAL A CA 1
ATOM 2280 C C . VAL A 1 278 ? 5.058 -0.770 8.367 1.00 91.38 278 VAL A C 1
ATOM 2282 O O . VAL A 1 278 ? 5.432 0.395 8.440 1.00 91.38 278 VAL A O 1
ATOM 2285 N N . MET A 1 279 ? 4.016 -1.224 9.058 1.00 91.81 279 MET A N 1
ATOM 2286 C CA . MET A 1 279 ? 3.245 -0.390 9.977 1.00 91.81 279 MET A CA 1
ATOM 2287 C C . MET A 1 279 ? 3.151 -1.053 11.337 1.00 91.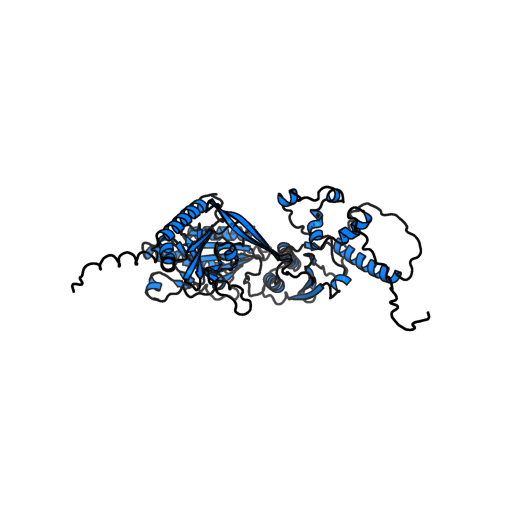81 279 MET A C 1
ATOM 2289 O O . MET A 1 279 ? 2.982 -2.273 11.435 1.00 91.81 279 MET A O 1
ATOM 2293 N N . PHE A 1 280 ? 3.186 -0.224 12.369 1.00 92.25 280 PHE A N 1
ATOM 2294 C CA . PHE A 1 280 ? 2.911 -0.621 13.734 1.00 92.25 280 PHE A CA 1
ATOM 2295 C C . PHE A 1 280 ? 1.855 0.291 14.340 1.00 92.25 280 PHE A C 1
ATOM 2297 O O . PHE A 1 280 ? 1.838 1.497 14.089 1.00 92.25 280 PHE A O 1
ATOM 2304 N N . GLY A 1 281 ? 0.980 -0.308 15.136 1.00 92.25 281 GLY A N 1
ATOM 2305 C CA . GLY A 1 281 ? 0.039 0.399 15.979 1.00 92.25 281 GLY A CA 1
ATOM 2306 C C . GLY A 1 281 ? 0.412 0.260 17.441 1.00 92.25 281 GLY A C 1
ATOM 2307 O O . GLY A 1 281 ? 0.706 -0.843 17.912 1.00 92.25 281 GLY A O 1
ATOM 2308 N N . LEU A 1 282 ? 0.366 1.380 18.143 1.00 93.50 282 LEU A N 1
ATOM 2309 C CA . LEU A 1 282 ? 0.313 1.446 19.586 1.00 93.50 282 LEU A CA 1
ATOM 2310 C C . LEU A 1 282 ? -1.164 1.474 19.982 1.00 93.50 282 LEU A C 1
ATOM 2312 O O . LEU A 1 282 ? -1.895 2.389 19.605 1.00 93.50 282 LEU A O 1
ATOM 2316 N N . ILE A 1 283 ? -1.607 0.437 20.683 1.00 92.44 283 ILE A N 1
ATOM 2317 C CA . ILE A 1 283 ? -2.988 0.307 21.145 1.00 92.44 283 ILE A CA 1
ATOM 2318 C C . ILE A 1 283 ? -2.988 0.556 22.654 1.00 92.44 283 ILE A C 1
ATOM 2320 O O . ILE A 1 283 ? -2.298 -0.183 23.362 1.00 92.44 283 ILE A O 1
ATOM 2324 N N . PRO A 1 284 ? -3.733 1.555 23.155 1.00 90.94 284 PRO A N 1
ATOM 2325 C CA . PRO A 1 284 ? -3.762 1.843 24.580 1.00 90.94 284 PRO A CA 1
ATOM 2326 C C . PRO A 1 284 ? -4.400 0.690 25.358 1.00 90.94 284 PRO A C 1
ATOM 2328 O O . PRO A 1 284 ? -5.263 -0.035 24.848 1.00 90.94 284 PRO A O 1
ATOM 2331 N N . GLU A 1 285 ? -4.004 0.534 26.616 1.00 86.00 285 GLU A N 1
ATOM 2332 C CA . GLU A 1 285 ? -4.700 -0.339 27.562 1.00 86.00 285 GLU A CA 1
ATOM 2333 C C . GLU A 1 285 ? -5.899 0.392 28.186 1.00 86.00 285 GLU A C 1
ATOM 2335 O O . GLU A 1 285 ? -6.204 1.539 27.848 1.00 86.00 285 GLU A O 1
ATOM 2340 N N . VAL A 1 286 ? -6.670 -0.302 29.023 1.00 85.69 286 VAL A N 1
ATOM 2341 C CA . VAL A 1 286 ? -7.735 0.343 29.798 1.00 85.69 286 VAL A CA 1
ATOM 2342 C C . VAL A 1 286 ? -7.093 0.935 31.047 1.00 85.69 286 VAL A C 1
ATOM 2344 O O . VAL A 1 286 ? -6.714 0.194 31.953 1.00 85.69 286 VAL A O 1
ATOM 2347 N N . PHE A 1 287 ? -6.970 2.260 31.100 1.00 88.00 287 PHE A N 1
ATOM 2348 C CA . PHE A 1 287 ? -6.443 2.948 32.278 1.00 88.00 287 PHE A CA 1
ATOM 2349 C C . PHE A 1 287 ? -7.477 2.906 33.407 1.00 88.00 287 PHE A C 1
ATOM 2351 O O . PHE A 1 287 ? -8.609 3.362 33.241 1.00 88.00 287 PHE A O 1
ATOM 2358 N N . ARG A 1 288 ? -7.102 2.320 34.550 1.00 85.25 288 ARG A N 1
ATOM 2359 C CA . ARG A 1 288 ? -7.937 2.291 35.767 1.00 85.25 288 ARG A CA 1
ATOM 2360 C C . ARG A 1 288 ? -7.690 3.498 36.671 1.00 85.25 288 ARG A C 1
ATOM 2362 O O . ARG A 1 288 ? -8.578 3.875 37.425 1.00 85.25 288 ARG A O 1
ATOM 2369 N N . THR A 1 289 ? -6.495 4.076 36.591 1.00 88.88 289 THR A N 1
ATOM 2370 C CA . THR A 1 289 ? -6.041 5.229 37.373 1.00 88.88 289 THR A CA 1
ATOM 2371 C C . THR A 1 289 ? -5.474 6.291 36.435 1.00 88.88 289 THR A C 1
ATOM 2373 O O . THR A 1 289 ? -4.983 5.968 35.351 1.00 88.88 289 THR A O 1
ATOM 2376 N N . GLU A 1 290 ? -5.537 7.559 36.845 1.00 86.75 290 GLU A N 1
ATOM 2377 C CA . GLU A 1 290 ? -4.952 8.666 36.074 1.00 86.75 290 GLU A CA 1
ATOM 2378 C C . GLU A 1 290 ? -3.421 8.557 36.003 1.00 86.75 290 GLU A C 1
ATOM 2380 O O . GLU A 1 290 ? -2.832 8.830 34.964 1.00 86.75 290 GLU A O 1
ATOM 2385 N N . GLU A 1 291 ? -2.791 8.056 37.066 1.00 89.25 291 GLU A N 1
ATOM 2386 C CA . GLU A 1 291 ? -1.347 7.794 37.136 1.00 89.25 291 GLU A CA 1
ATOM 2387 C C . GLU A 1 291 ? -0.876 6.836 36.030 1.00 89.25 291 GLU A C 1
ATOM 2389 O O . GLU A 1 291 ? 0.160 7.062 35.409 1.00 89.25 291 GLU A O 1
ATOM 2394 N N . ALA A 1 292 ? -1.659 5.793 35.725 1.00 90.38 292 ALA A N 1
ATOM 2395 C CA . ALA A 1 292 ? -1.332 4.848 34.657 1.00 90.38 292 ALA A CA 1
ATOM 2396 C C . ALA A 1 292 ? -1.435 5.488 33.260 1.00 90.38 292 ALA A C 1
ATOM 2398 O O . ALA A 1 292 ? -0.673 5.144 32.354 1.00 90.38 292 ALA A O 1
ATOM 2399 N N . GLU A 1 293 ? -2.369 6.426 33.070 1.00 91.88 293 GLU A N 1
ATOM 2400 C CA . GLU A 1 293 ? -2.466 7.203 31.831 1.00 91.88 293 GLU A CA 1
ATOM 2401 C C . GLU A 1 293 ? -1.275 8.167 31.694 1.00 91.88 293 GLU A C 1
ATOM 2403 O O . GLU A 1 293 ? -0.686 8.278 30.617 1.00 91.88 293 GLU A O 1
ATOM 2408 N N . GLU A 1 294 ? -0.873 8.821 32.785 1.00 91.38 294 GLU A N 1
ATOM 2409 C CA . GLU A 1 294 ? 0.295 9.708 32.823 1.00 91.38 294 GLU A CA 1
ATOM 2410 C C . GLU A 1 294 ? 1.604 8.944 32.563 1.00 91.38 294 GLU A C 1
ATOM 2412 O O . GLU A 1 294 ? 2.444 9.404 31.783 1.00 91.38 294 GLU A O 1
ATOM 2417 N N . GLU A 1 295 ? 1.755 7.734 33.112 1.00 92.12 295 GLU A N 1
ATOM 2418 C CA . GLU A 1 295 ? 2.887 6.849 32.816 1.00 92.12 295 GLU A CA 1
ATOM 2419 C C . GLU A 1 295 ? 2.935 6.476 31.325 1.00 92.12 295 GLU A C 1
ATOM 2421 O O . GLU A 1 295 ? 3.995 6.515 30.691 1.00 92.12 295 GLU A O 1
ATOM 2426 N N . TYR A 1 296 ? 1.782 6.164 30.729 1.00 92.50 296 TYR A N 1
ATOM 2427 C CA . TYR A 1 296 ? 1.680 5.859 29.305 1.00 92.50 296 TYR A CA 1
ATOM 2428 C C . TYR A 1 296 ? 2.082 7.052 28.425 1.00 92.50 296 TYR A C 1
ATOM 2430 O O . TYR A 1 296 ? 2.829 6.882 27.455 1.00 92.50 296 TYR A O 1
ATOM 2438 N N . VAL A 1 297 ? 1.668 8.269 28.793 1.00 93.50 297 VAL A N 1
ATOM 2439 C CA . VAL A 1 297 ? 2.098 9.508 28.126 1.00 93.50 297 VAL A CA 1
ATOM 2440 C C . VAL A 1 297 ? 3.608 9.709 28.261 1.00 93.50 297 VAL A C 1
ATOM 2442 O O . VAL A 1 297 ? 4.273 10.004 27.266 1.00 93.50 297 VAL A O 1
ATOM 2445 N N . LEU A 1 298 ? 4.181 9.496 29.448 1.00 93.38 298 LEU A N 1
ATOM 2446 C CA . LEU A 1 298 ? 5.625 9.605 29.669 1.00 93.38 298 LEU A CA 1
ATOM 2447 C C . LEU A 1 298 ? 6.407 8.590 28.819 1.00 93.38 298 LEU A C 1
ATOM 2449 O O . LEU A 1 298 ? 7.435 8.915 28.219 1.00 93.38 298 LEU A O 1
ATOM 2453 N N . ASN A 1 299 ? 5.913 7.357 28.726 1.00 93.12 299 ASN A N 1
ATOM 2454 C CA . ASN A 1 299 ? 6.507 6.315 27.895 1.00 93.12 299 ASN A CA 1
ATOM 2455 C C . ASN A 1 299 ? 6.439 6.667 26.400 1.00 93.12 299 ASN A C 1
ATOM 2457 O O . ASN A 1 299 ? 7.413 6.457 25.670 1.00 93.12 299 ASN A O 1
ATOM 2461 N N . PHE A 1 300 ? 5.347 7.289 25.952 1.00 93.50 300 PHE A N 1
ATOM 2462 C CA . PHE A 1 300 ? 5.235 7.838 24.601 1.00 93.50 300 PHE A CA 1
ATOM 2463 C C . PHE A 1 300 ? 6.187 9.023 24.354 1.00 93.50 300 PHE A C 1
ATOM 2465 O O . PHE A 1 300 ? 6.811 9.104 23.296 1.00 93.50 300 PHE A O 1
ATOM 2472 N N . GLN A 1 301 ? 6.393 9.908 25.329 1.00 93.38 301 GLN A N 1
ATOM 2473 C CA . GLN A 1 301 ? 7.365 11.000 25.206 1.00 93.38 301 GLN A CA 1
ATOM 2474 C C . GLN A 1 301 ? 8.803 10.480 25.048 1.00 93.38 301 GLN A C 1
ATOM 2476 O O . GLN A 1 301 ? 9.532 10.973 24.188 1.00 93.38 301 GLN A O 1
ATOM 2481 N N . LYS A 1 302 ? 9.198 9.429 25.788 1.00 93.00 302 LYS A N 1
ATOM 2482 C CA . LYS A 1 302 ? 10.506 8.757 25.601 1.00 93.00 302 LYS A CA 1
ATOM 2483 C C . LYS A 1 302 ? 10.680 8.246 24.168 1.00 93.00 302 LYS A C 1
ATOM 2485 O O . LYS A 1 302 ? 11.763 8.360 23.589 1.00 93.00 302 LYS A O 1
ATOM 2490 N N . LEU A 1 303 ? 9.611 7.695 23.590 1.00 91.62 303 LEU A N 1
ATOM 2491 C CA . LEU A 1 303 ? 9.582 7.261 22.198 1.00 91.62 303 LEU A CA 1
ATOM 2492 C C . LEU A 1 303 ? 9.766 8.437 21.233 1.00 91.62 303 LEU A C 1
ATOM 2494 O O . LEU A 1 303 ? 10.605 8.344 20.337 1.00 91.62 303 LEU A O 1
ATOM 2498 N N . LEU A 1 304 ? 9.027 9.534 21.417 1.00 91.88 304 LEU A N 1
ATOM 2499 C CA . LEU A 1 304 ? 9.168 10.727 20.582 1.00 91.88 304 LEU A CA 1
ATOM 2500 C C . LEU A 1 304 ? 10.595 11.276 20.629 1.00 91.88 304 LEU A C 1
ATOM 2502 O O . LEU A 1 304 ? 11.190 11.476 19.575 1.00 91.88 304 LEU A O 1
ATOM 2506 N N . SER A 1 305 ? 11.193 11.414 21.815 1.00 90.88 305 SER A N 1
ATOM 2507 C CA . SER A 1 305 ? 12.587 11.860 21.951 1.00 90.88 305 SER A CA 1
ATOM 2508 C C . SER A 1 305 ? 13.577 10.928 21.245 1.00 90.88 305 SER A C 1
ATOM 2510 O O . SER A 1 305 ? 14.571 11.374 20.668 1.00 90.88 305 SER A O 1
ATOM 2512 N N . TYR A 1 306 ? 13.319 9.617 21.256 1.00 90.69 306 TYR A N 1
ATOM 2513 C CA . TYR A 1 306 ? 14.135 8.663 20.509 1.00 90.69 306 TYR A CA 1
ATOM 2514 C C . TYR A 1 306 ? 13.994 8.850 18.990 1.00 90.69 306 TYR A C 1
ATOM 2516 O O . TYR A 1 306 ? 15.008 8.836 18.292 1.00 90.69 306 TYR A O 1
ATOM 2524 N N . LEU A 1 307 ? 12.773 9.055 18.484 1.00 89.94 307 LEU A N 1
ATOM 2525 C CA . LEU A 1 307 ? 12.518 9.327 17.066 1.00 89.94 307 LEU A CA 1
ATOM 2526 C C . LEU A 1 307 ? 13.116 10.670 16.621 1.00 89.94 307 LEU A C 1
ATOM 2528 O O . LEU A 1 307 ? 13.726 10.732 15.558 1.00 89.94 307 LEU A O 1
ATOM 2532 N N . GLU A 1 308 ? 13.040 11.712 17.452 1.00 88.38 308 GLU A N 1
ATOM 2533 C CA . GLU A 1 308 ? 13.688 13.008 17.204 1.00 88.38 308 GLU A CA 1
ATOM 2534 C C . GLU A 1 308 ? 15.206 12.882 17.068 1.00 88.38 308 GLU A C 1
ATOM 2536 O O . GLU A 1 308 ? 15.818 13.588 16.269 1.00 88.38 308 GLU A O 1
ATOM 2541 N N . ARG A 1 309 ? 15.823 11.966 17.823 1.00 87.56 309 ARG A N 1
ATOM 2542 C CA . ARG A 1 309 ? 17.261 11.689 17.729 1.00 87.56 309 ARG A CA 1
ATOM 2543 C C . ARG A 1 309 ? 17.637 10.904 16.471 1.00 87.56 309 ARG A C 1
ATOM 2545 O O . ARG A 1 309 ? 18.776 11.013 16.031 1.00 87.56 309 ARG A O 1
ATOM 2552 N N . LEU A 1 310 ? 16.725 10.089 15.939 1.00 84.44 310 LEU A N 1
ATOM 2553 C CA . LEU A 1 310 ? 16.934 9.341 14.695 1.00 84.44 310 LEU A CA 1
ATOM 2554 C C . LEU A 1 310 ? 16.694 10.185 13.441 1.00 84.44 310 LEU A C 1
ATOM 2556 O O . LEU A 1 310 ? 17.245 9.866 12.394 1.00 84.44 310 LEU A O 1
ATOM 2560 N N . ARG A 1 311 ? 15.846 11.210 13.536 1.00 84.25 311 ARG A N 1
ATOM 2561 C CA . ARG A 1 311 ? 15.499 12.098 12.429 1.00 84.25 311 ARG A CA 1
ATOM 2562 C C . ARG A 1 311 ? 16.724 12.872 11.933 1.00 84.25 311 ARG A C 1
ATOM 2564 O O . ARG A 1 311 ? 17.460 13.448 12.738 1.00 84.25 311 ARG A O 1
ATOM 2571 N N . ASP A 1 312 ? 16.872 12.959 10.614 1.00 75.06 312 ASP A N 1
ATOM 2572 C CA . ASP A 1 312 ? 17.859 13.842 9.990 1.00 75.06 312 ASP A CA 1
ATOM 2573 C C . ASP A 1 312 ? 17.521 15.307 10.327 1.00 75.06 312 ASP A C 1
ATOM 2575 O O . ASP A 1 312 ? 16.378 15.746 10.198 1.00 75.06 312 ASP A O 1
ATOM 2579 N N . LYS A 1 313 ? 18.502 16.074 10.812 1.00 68.75 313 LYS A N 1
ATOM 2580 C CA . LYS A 1 313 ? 18.279 17.453 11.289 1.00 68.75 313 LYS A CA 1
ATOM 2581 C C . LYS A 1 313 ? 18.364 18.510 10.185 1.00 68.75 313 LYS A C 1
ATOM 2583 O O . LYS A 1 313 ? 18.104 19.679 10.461 1.00 68.75 313 LYS A O 1
ATOM 2588 N N . ASP A 1 314 ? 18.701 18.108 8.966 1.00 58.94 314 ASP A N 1
ATOM 2589 C CA . ASP A 1 314 ? 18.893 19.021 7.845 1.00 58.94 314 ASP A CA 1
ATOM 2590 C C . ASP A 1 314 ? 17.532 19.592 7.401 1.00 58.94 314 ASP A C 1
ATOM 2592 O O . ASP A 1 314 ? 16.610 18.854 7.049 1.00 58.94 314 ASP A O 1
ATOM 2596 N N . GLY A 1 315 ? 17.370 20.916 7.498 1.00 56.38 315 GLY A N 1
ATOM 2597 C CA . GLY A 1 315 ? 16.218 21.665 6.969 1.00 56.38 315 GLY A CA 1
ATOM 2598 C C . GLY A 1 315 ? 14.859 21.486 7.671 1.00 56.38 315 GLY A C 1
ATOM 2599 O O . GLY A 1 315 ? 13.881 22.097 7.249 1.00 56.38 315 GLY A O 1
ATOM 2600 N N . SER A 1 316 ? 14.758 20.685 8.739 1.00 59.12 316 SER A N 1
ATOM 2601 C CA . SER A 1 316 ? 13.482 20.375 9.416 1.00 59.12 316 SER A CA 1
ATOM 2602 C C . SER A 1 316 ? 13.245 21.201 10.698 1.00 59.12 316 SER A C 1
ATOM 2604 O O . SER A 1 316 ? 14.206 21.552 11.385 1.00 59.12 316 SER A O 1
ATOM 2606 N N . PRO A 1 317 ? 11.981 21.484 11.094 1.00 58.03 317 PRO A N 1
ATOM 2607 C CA . PRO A 1 317 ? 11.670 22.221 12.324 1.00 58.03 317 PRO A CA 1
ATOM 2608 C C . PRO A 1 317 ? 12.252 21.539 13.569 1.00 58.03 317 PRO A C 1
ATOM 2610 O O . PRO A 1 317 ? 12.339 20.312 13.642 1.00 58.03 317 PRO A O 1
ATOM 2613 N N . SER A 1 318 ? 12.610 22.331 14.585 1.00 59.66 318 SER A N 1
ATOM 2614 C CA . SER A 1 318 ? 13.435 21.910 15.730 1.00 59.66 318 SER A CA 1
ATOM 2615 C C . SER A 1 318 ? 12.894 20.720 16.540 1.00 59.66 318 SER A C 1
ATOM 2617 O O . SER A 1 318 ? 13.691 20.016 17.156 1.00 59.66 318 SER A O 1
ATOM 2619 N N . LYS A 1 319 ? 11.579 20.450 16.514 1.00 69.69 319 LYS A N 1
ATOM 2620 C CA . LYS A 1 319 ? 10.925 19.324 17.210 1.00 69.69 319 LYS A CA 1
ATOM 2621 C C . LYS A 1 319 ? 9.844 18.646 16.366 1.00 69.69 319 LYS A C 1
ATOM 2623 O O . LYS A 1 319 ? 9.352 19.220 15.393 1.00 69.69 319 LYS A O 1
ATOM 2628 N N . LEU A 1 320 ? 9.491 17.413 16.733 1.00 81.00 320 LEU A N 1
ATOM 2629 C CA . LEU A 1 320 ? 8.302 16.732 16.221 1.00 81.00 320 LEU A CA 1
ATOM 2630 C C . LEU A 1 320 ? 7.078 17.255 16.984 1.00 81.00 320 LEU A C 1
ATOM 2632 O O . LEU A 1 320 ? 6.851 16.900 18.137 1.00 81.00 320 LEU A O 1
ATOM 2636 N N . ASN A 1 321 ? 6.288 18.113 16.339 1.00 82.00 321 ASN A N 1
ATOM 2637 C CA . ASN A 1 321 ? 5.104 18.730 16.943 1.00 82.00 321 ASN A CA 1
ATOM 2638 C C . ASN A 1 321 ? 3.920 17.750 16.957 1.00 82.00 321 ASN A C 1
ATOM 2640 O O . ASN A 1 321 ? 3.000 17.875 16.153 1.00 82.00 321 ASN A O 1
ATOM 2644 N N . VAL A 1 322 ? 3.964 16.756 17.845 1.00 89.12 322 VAL A N 1
ATOM 2645 C CA . VAL A 1 322 ? 2.838 15.844 18.088 1.00 89.12 322 VAL A CA 1
ATOM 2646 C C . VAL A 1 322 ? 1.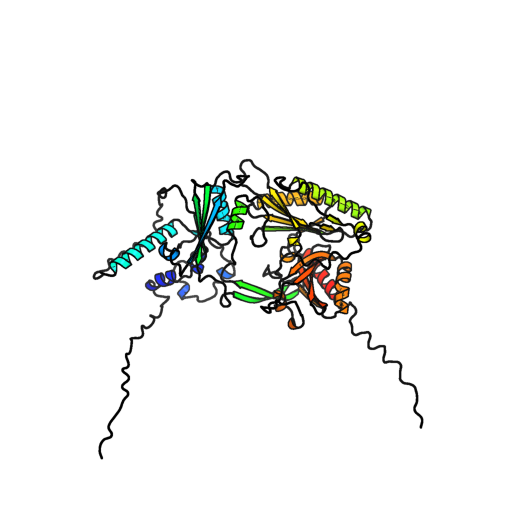961 16.417 19.201 1.00 89.12 322 VAL A C 1
ATOM 2648 O O . VAL A 1 322 ? 2.430 16.609 20.322 1.00 89.12 322 VAL A O 1
ATOM 2651 N N . GLU A 1 323 ? 0.689 16.683 18.908 1.00 89.75 323 GLU A N 1
ATOM 2652 C CA . GLU A 1 323 ? -0.285 17.119 19.914 1.00 89.75 323 GLU A CA 1
ATOM 2653 C C . GLU A 1 323 ? -0.675 15.934 20.804 1.00 89.75 323 GLU A C 1
ATOM 2655 O O . GLU A 1 323 ? -1.180 14.929 20.309 1.00 89.75 323 GLU A O 1
ATOM 2660 N N . ILE A 1 324 ? -0.447 16.041 22.114 1.00 90.50 324 ILE A N 1
ATOM 2661 C CA . ILE A 1 324 ? -0.810 15.008 23.091 1.00 90.50 324 ILE A CA 1
ATOM 2662 C C . ILE A 1 324 ? -2.159 15.370 23.718 1.00 90.50 324 ILE A C 1
ATOM 2664 O O . ILE A 1 324 ? -2.309 16.443 24.299 1.00 90.50 324 ILE A O 1
ATOM 2668 N N . ILE A 1 325 ? -3.126 14.459 23.623 1.00 88.81 325 ILE A N 1
ATOM 2669 C CA . ILE A 1 325 ? -4.479 14.601 24.160 1.00 88.81 325 ILE A CA 1
ATOM 2670 C C . ILE A 1 325 ? -4.714 13.499 25.195 1.00 88.81 325 ILE A C 1
ATOM 2672 O O . ILE A 1 325 ? -4.646 12.312 24.878 1.00 88.81 325 ILE A O 1
ATOM 2676 N N . THR A 1 326 ? -5.029 13.898 26.426 1.00 88.81 326 THR A N 1
ATOM 2677 C CA . THR A 1 326 ? -5.380 12.993 27.531 1.00 88.81 326 THR A CA 1
ATOM 2678 C C . THR A 1 326 ? -6.870 13.071 27.858 1.00 88.81 326 THR A C 1
ATOM 2680 O O . THR A 1 326 ? -7.582 13.979 27.411 1.00 88.81 326 THR A O 1
ATOM 2683 N N . THR A 1 327 ? -7.366 12.141 28.675 1.00 85.12 327 THR A N 1
ATOM 2684 C CA . THR A 1 327 ? -8.757 12.166 29.151 1.00 85.12 327 THR A CA 1
ATOM 2685 C C . THR A 1 327 ? -9.086 13.446 29.931 1.00 85.12 327 THR A C 1
ATOM 2687 O O . THR A 1 327 ? -10.187 13.980 29.775 1.00 85.12 327 THR A O 1
ATOM 2690 N N . LYS A 1 328 ? -8.126 13.987 30.699 1.00 80.75 328 LYS A N 1
ATOM 2691 C CA . LYS A 1 328 ? -8.235 15.283 31.395 1.00 80.75 328 LYS A CA 1
ATOM 2692 C C . LYS A 1 328 ? -8.443 16.424 30.399 1.00 80.75 328 LYS A C 1
ATOM 2694 O O . LYS A 1 328 ? -9.453 17.121 30.463 1.00 80.75 328 LYS A O 1
ATOM 2699 N N . SER A 1 329 ? -7.567 16.533 29.398 1.00 77.88 329 SER A N 1
ATOM 2700 C CA . SER A 1 329 ? -7.639 17.594 28.385 1.00 77.88 329 SER A CA 1
ATOM 2701 C C . SER A 1 329 ? -8.926 17.551 27.547 1.00 77.88 329 SER A C 1
ATOM 2703 O O . SER A 1 329 ? -9.407 18.591 27.097 1.00 77.88 329 SER A O 1
ATOM 2705 N N . LYS A 1 330 ? -9.521 16.366 27.345 1.00 77.88 330 LYS A N 1
ATOM 2706 C CA . LYS A 1 330 ? -10.814 16.217 26.650 1.00 77.88 330 LYS A CA 1
ATOM 2707 C C . LYS A 1 330 ? -12.006 16.713 27.461 1.00 77.88 330 LYS A C 1
ATOM 2709 O O . LYS A 1 330 ? -12.938 17.255 26.875 1.00 77.88 330 LYS A O 1
ATOM 2714 N N . LYS A 1 331 ? -11.996 16.527 28.786 1.00 67.00 331 LYS A N 1
AT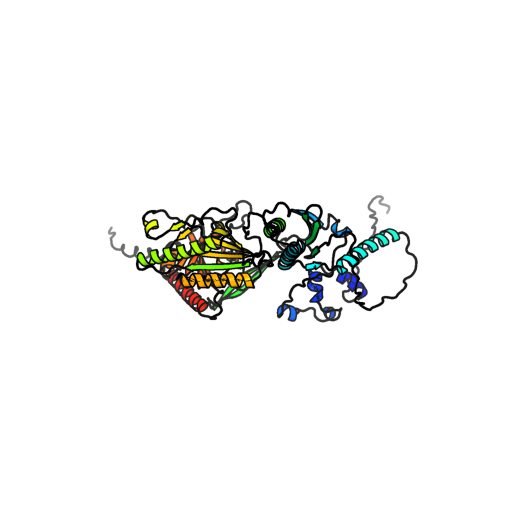OM 2715 C CA . LYS A 1 331 ? -13.060 17.047 29.663 1.00 67.00 331 LYS A CA 1
ATOM 2716 C C . LYS A 1 331 ? -13.088 18.579 29.646 1.00 67.00 331 LYS A C 1
ATOM 2718 O O . LYS A 1 331 ? -14.163 19.163 29.706 1.00 67.00 331 LYS A O 1
ATOM 2723 N N . GLU A 1 332 ? -11.924 19.209 29.499 1.00 58.69 332 GLU A N 1
ATOM 2724 C CA . GLU A 1 332 ? -11.770 20.667 29.413 1.00 58.69 332 GLU A CA 1
ATOM 2725 C C . GLU A 1 332 ? -12.125 21.222 28.022 1.00 58.69 332 GLU A C 1
ATOM 2727 O O . GLU A 1 332 ? -12.739 22.282 27.905 1.00 58.69 332 GLU A O 1
ATOM 2732 N N . LYS A 1 333 ? -11.795 20.491 26.949 1.00 54.16 333 LYS A N 1
ATOM 2733 C CA . LYS A 1 333 ? -12.155 20.824 25.562 1.00 54.16 333 LYS A CA 1
ATOM 2734 C C . LYS A 1 333 ? -13.356 19.994 25.096 1.00 54.16 333 LYS A C 1
ATOM 2736 O O . LYS A 1 333 ? -13.222 19.111 24.252 1.00 54.16 333 LYS A O 1
ATOM 2741 N N . ALA A 1 334 ? -14.551 20.290 25.604 1.00 42.97 334 ALA A N 1
ATOM 2742 C CA . ALA A 1 334 ? -15.786 19.675 25.115 1.00 42.97 334 ALA A CA 1
ATOM 2743 C C . ALA A 1 334 ? -16.136 20.170 23.694 1.00 42.97 334 ALA A C 1
ATOM 2745 O O . ALA A 1 334 ? -16.964 21.062 23.522 1.00 42.97 334 ALA A O 1
ATOM 2746 N N . LYS A 1 335 ? -15.493 19.609 22.659 1.00 39.56 335 LYS A N 1
ATOM 2747 C CA . LYS A 1 335 ? -15.956 19.665 21.262 1.00 39.56 335 LYS A CA 1
ATOM 2748 C C . LYS A 1 335 ? -15.495 18.435 20.474 1.00 39.56 335 LYS A C 1
ATOM 2750 O O . LYS A 1 335 ? -14.299 18.211 20.285 1.00 39.56 335 LYS A O 1
ATOM 2755 N N . ASP A 1 336 ? -16.481 17.677 19.994 1.00 43.41 336 ASP A N 1
ATOM 2756 C CA . ASP A 1 336 ? -16.391 16.539 19.071 1.00 43.41 336 ASP A CA 1
ATOM 2757 C C . ASP A 1 336 ? -15.300 16.707 18.003 1.00 43.41 336 ASP A C 1
ATOM 2759 O O . ASP A 1 336 ? -15.466 17.454 17.037 1.00 43.41 336 ASP A O 1
ATOM 2763 N N . THR A 1 337 ? -14.177 16.005 18.155 1.00 46.03 337 THR A N 1
ATOM 2764 C CA . THR A 1 337 ? -13.010 16.203 17.273 1.00 46.03 337 THR A CA 1
ATOM 2765 C C . THR A 1 337 ? -12.813 15.084 16.248 1.00 46.03 337 THR A C 1
ATOM 2767 O O . THR A 1 337 ? -12.128 15.287 15.251 1.00 46.03 337 THR A O 1
ATOM 2770 N N . PHE A 1 338 ? -13.447 13.918 16.421 1.00 44.09 338 PHE A N 1
ATOM 2771 C CA . PHE A 1 338 ? -13.243 12.774 15.516 1.00 44.09 338 PHE A CA 1
ATOM 2772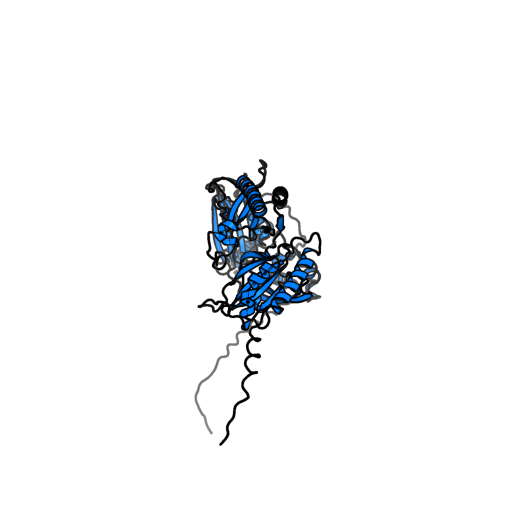 C C . PHE A 1 338 ? -14.294 12.641 14.403 1.00 44.09 338 PHE A C 1
ATOM 2774 O O . PHE A 1 338 ? -13.987 12.096 13.343 1.00 44.09 338 PHE A O 1
ATOM 2781 N N . SER A 1 339 ? -15.516 13.152 14.592 1.00 46.53 339 SER A N 1
ATOM 2782 C CA . SER A 1 339 ? -16.637 12.893 13.671 1.00 46.53 339 SER A CA 1
ATOM 2783 C C . SER A 1 339 ? -16.615 13.728 12.381 1.00 46.53 339 SER A C 1
ATOM 2785 O O . SER A 1 339 ? -17.282 13.367 11.413 1.00 46.53 339 SER A O 1
ATOM 2787 N N . ASN A 1 340 ? -15.824 14.808 12.325 1.00 46.72 340 ASN A N 1
ATOM 2788 C CA . ASN A 1 340 ? -15.811 15.749 11.195 1.00 46.72 340 ASN A CA 1
ATOM 2789 C C . ASN A 1 340 ? -14.570 15.666 10.290 1.00 46.72 340 ASN A C 1
ATOM 2791 O O . ASN A 1 340 ? -14.508 16.359 9.267 1.00 46.72 340 ASN A O 1
ATOM 2795 N N . THR A 1 341 ? -13.589 14.817 10.606 1.00 57.62 341 THR A N 1
ATOM 2796 C CA . THR A 1 341 ? -12.368 14.707 9.797 1.00 57.62 341 THR A CA 1
ATOM 2797 C C . THR A 1 341 ? -12.650 13.929 8.515 1.00 57.62 341 THR A C 1
ATOM 2799 O O . THR A 1 341 ? -12.755 12.708 8.500 1.00 57.62 341 THR A O 1
ATOM 2802 N N . ARG A 1 342 ? -12.772 14.662 7.403 1.00 66.69 342 ARG A N 1
ATOM 2803 C CA . ARG A 1 342 ? -12.947 14.095 6.052 1.00 66.69 342 ARG A CA 1
ATOM 2804 C C . ARG A 1 342 ? -11.633 13.675 5.383 1.00 66.69 342 ARG A C 1
ATOM 2806 O O . ARG A 1 342 ? -11.677 13.170 4.264 1.00 66.69 342 ARG A O 1
ATOM 2813 N N . LYS A 1 343 ? -10.489 13.941 6.021 1.00 80.88 343 LYS A N 1
ATOM 2814 C CA . LYS A 1 343 ? -9.156 13.607 5.503 1.00 80.88 343 LYS A CA 1
ATOM 2815 C C . LYS A 1 343 ? -8.801 12.164 5.843 1.00 80.88 343 LYS A C 1
ATOM 2817 O O . LYS A 1 343 ? -9.219 11.665 6.887 1.00 80.88 343 LYS A O 1
ATOM 2822 N N . ASP A 1 344 ? -8.038 11.517 4.969 1.00 83.50 344 ASP A N 1
ATOM 2823 C CA . ASP A 1 344 ? -7.480 10.205 5.275 1.00 83.50 344 ASP A CA 1
ATOM 2824 C C . ASP A 1 344 ? -6.436 10.333 6.393 1.00 83.50 344 ASP A C 1
ATOM 2826 O O . ASP A 1 344 ? -5.670 11.301 6.423 1.00 83.50 344 ASP A O 1
ATOM 2830 N N . MET A 1 345 ? -6.382 9.363 7.308 1.00 87.38 345 MET A N 1
ATOM 2831 C CA . MET A 1 345 ? -5.412 9.367 8.405 1.00 87.38 345 MET A CA 1
ATOM 2832 C C . MET A 1 345 ? -3.965 9.479 7.908 1.00 87.38 345 MET A C 1
ATOM 2834 O O . MET A 1 345 ? -3.125 10.043 8.607 1.00 87.38 345 MET A O 1
ATOM 2838 N N . THR A 1 346 ? -3.652 8.952 6.715 1.00 86.12 346 THR A N 1
ATOM 2839 C CA . THR A 1 346 ? -2.281 8.983 6.183 1.00 86.12 346 THR A CA 1
ATOM 2840 C C . THR A 1 346 ? -1.871 10.354 5.654 1.00 86.12 346 THR A C 1
ATOM 2842 O O . THR A 1 346 ? -0.671 10.617 5.534 1.00 86.12 346 THR A O 1
ATOM 2845 N N . ASP A 1 347 ? -2.846 11.218 5.361 1.00 85.06 347 ASP A N 1
ATOM 2846 C CA . ASP A 1 347 ? -2.623 12.575 4.849 1.00 85.06 347 ASP A CA 1
ATOM 2847 C C . ASP A 1 347 ? -2.270 13.551 5.977 1.00 85.06 347 ASP A C 1
ATOM 2849 O O . ASP A 1 347 ? -1.688 14.605 5.740 1.00 85.06 347 ASP A O 1
ATOM 2853 N N . THR A 1 348 ? -2.624 13.210 7.219 1.00 84.69 348 THR A N 1
ATOM 2854 C CA . THR A 1 348 ? -2.367 14.030 8.412 1.00 84.69 348 THR A CA 1
ATOM 2855 C C . THR A 1 348 ? -1.110 13.610 9.175 1.00 84.69 348 THR A C 1
ATOM 2857 O O . THR A 1 348 ? -0.864 14.111 10.268 1.00 84.69 348 THR A O 1
ATOM 2860 N N . MET A 1 349 ? -0.335 12.654 8.658 1.00 90.38 349 MET A N 1
ATOM 2861 C CA . MET A 1 349 ? 0.868 12.159 9.332 1.00 90.38 349 MET A CA 1
ATOM 2862 C C . MET A 1 349 ? 2.063 13.092 9.134 1.00 90.38 349 MET A C 1
ATOM 2864 O O . MET A 1 349 ? 2.308 13.582 8.034 1.00 90.38 349 MET A O 1
ATOM 2868 N N . ILE A 1 350 ? 2.850 13.265 10.194 1.00 91.00 350 ILE A N 1
ATOM 2869 C CA . ILE A 1 350 ? 4.157 13.921 10.160 1.00 91.00 350 ILE A CA 1
ATOM 2870 C C . ILE A 1 350 ? 5.154 12.931 9.564 1.00 91.00 350 ILE A C 1
ATOM 2872 O O . ILE A 1 350 ? 5.283 11.814 10.065 1.00 91.00 350 ILE A O 1
ATOM 2876 N N . ARG A 1 351 ? 5.855 13.338 8.506 1.00 89.62 351 ARG A N 1
ATOM 2877 C CA . ARG A 1 351 ? 6.802 12.506 7.754 1.00 89.62 351 ARG A CA 1
ATOM 2878 C C . ARG A 1 351 ? 8.198 13.081 7.864 1.00 89.62 351 ARG A C 1
ATOM 2880 O O . ARG A 1 351 ? 8.367 14.293 7.780 1.00 89.62 351 ARG A O 1
ATOM 2887 N N . PHE A 1 352 ? 9.186 12.220 8.060 1.00 88.19 352 PHE A N 1
ATOM 2888 C CA . PHE A 1 352 ? 10.580 12.634 8.093 1.00 88.19 352 PHE A CA 1
ATOM 2889 C C . PHE A 1 352 ? 11.514 11.494 7.673 1.00 88.19 352 PHE A C 1
ATOM 2891 O O . PHE A 1 352 ? 11.232 10.326 7.965 1.00 88.19 352 PHE A O 1
ATOM 2898 N N . PRO A 1 353 ? 12.632 11.808 7.002 1.00 87.12 353 PRO A N 1
ATOM 2899 C CA . PRO A 1 353 ? 13.631 10.815 6.651 1.00 87.12 353 PRO A CA 1
ATOM 2900 C C . PRO A 1 353 ? 14.486 10.425 7.865 1.00 87.12 353 PRO A C 1
ATOM 2902 O O . PRO A 1 353 ? 14.767 11.230 8.758 1.00 87.12 353 PRO A O 1
ATOM 2905 N N . VAL A 1 354 ? 14.908 9.165 7.873 1.00 87.00 354 VAL A N 1
ATOM 2906 C CA . VAL A 1 354 ? 15.883 8.591 8.799 1.00 87.00 354 VAL A CA 1
ATOM 2907 C C . VAL A 1 354 ? 16.925 7.863 7.966 1.00 87.00 354 VAL A C 1
ATOM 2909 O O . VAL A 1 354 ? 16.610 6.896 7.263 1.00 87.00 354 VAL A O 1
ATOM 2912 N N . GLN A 1 355 ? 18.170 8.314 8.048 1.00 82.94 355 GLN A N 1
ATOM 2913 C CA . GLN A 1 355 ? 19.273 7.642 7.382 1.00 82.94 355 GLN A CA 1
ATOM 2914 C C . GLN A 1 355 ? 19.606 6.311 8.075 1.00 82.94 355 GLN A C 1
ATOM 2916 O O . GLN A 1 355 ? 19.722 6.232 9.302 1.00 82.94 355 GLN A O 1
ATOM 2921 N N . LEU A 1 356 ? 19.773 5.246 7.289 1.00 81.62 356 LEU A N 1
ATOM 2922 C CA . LEU A 1 356 ? 20.272 3.970 7.795 1.00 81.62 356 LEU A CA 1
ATOM 2923 C C . LEU A 1 356 ? 21.800 4.051 7.958 1.00 81.62 356 LEU A C 1
ATOM 2925 O O . LEU A 1 356 ? 22.465 4.792 7.242 1.00 81.62 356 LEU A O 1
ATOM 2929 N N . LEU A 1 357 ? 22.335 3.332 8.953 1.00 67.00 357 LEU A N 1
ATOM 2930 C CA . LEU A 1 357 ? 23.725 3.401 9.443 1.00 67.00 357 LEU A CA 1
ATOM 2931 C C . LEU A 1 357 ? 24.774 3.782 8.371 1.00 67.00 357 LEU A C 1
ATOM 2933 O O . LEU A 1 357 ? 24.944 3.073 7.382 1.00 67.00 357 LEU A O 1
ATOM 2937 N N . ARG A 1 358 ? 25.519 4.874 8.618 1.00 59.09 358 ARG A N 1
ATOM 2938 C CA . ARG A 1 358 ? 26.630 5.356 7.776 1.00 59.09 358 ARG A CA 1
ATOM 2939 C C . ARG A 1 358 ? 27.892 4.506 7.968 1.00 59.09 358 ARG A C 1
ATOM 2941 O O . ARG A 1 358 ? 28.764 4.858 8.762 1.00 59.09 358 ARG A O 1
ATOM 2948 N N . GLY A 1 359 ? 28.046 3.419 7.219 1.00 58.62 359 GLY A N 1
ATOM 2949 C CA . GLY A 1 359 ? 29.388 2.970 6.851 1.00 58.62 359 GLY A CA 1
ATOM 2950 C C . GLY A 1 359 ? 30.002 3.970 5.865 1.00 58.62 359 GLY A C 1
ATOM 2951 O O . GLY A 1 359 ? 29.312 4.435 4.966 1.00 58.62 359 GLY A O 1
ATOM 2952 N N . LYS A 1 360 ? 31.300 4.295 5.974 1.00 52.94 360 LYS A N 1
ATOM 2953 C CA . LYS A 1 360 ? 31.995 5.211 5.032 1.00 52.94 360 LYS A CA 1
ATOM 2954 C C . LYS A 1 360 ? 31.961 4.763 3.556 1.00 52.94 360 LYS A C 1
ATOM 2956 O O . LYS A 1 360 ? 32.427 5.502 2.710 1.00 52.94 360 LYS A O 1
ATOM 2961 N N . LYS A 1 361 ? 31.492 3.545 3.269 1.00 52.84 361 LYS A N 1
ATOM 2962 C CA . LYS A 1 361 ? 31.377 2.948 1.927 1.00 52.84 361 LYS A CA 1
ATOM 2963 C C . LYS A 1 361 ? 29.957 2.463 1.617 1.00 52.84 361 LYS A C 1
ATOM 2965 O O . LYS A 1 361 ? 29.758 1.757 0.631 1.00 52.84 361 LYS A O 1
ATOM 2970 N N . ASP A 1 362 ? 29.004 2.723 2.508 1.00 57.91 362 ASP A N 1
ATOM 2971 C CA . ASP A 1 362 ? 27.653 2.210 2.332 1.00 57.91 362 ASP A CA 1
ATOM 2972 C C . ASP A 1 362 ? 26.894 3.055 1.301 1.00 57.91 362 ASP A C 1
ATOM 2974 O O . ASP A 1 362 ? 26.976 4.284 1.358 1.00 57.91 362 ASP A O 1
ATOM 2978 N N . PRO A 1 363 ? 26.139 2.422 0.380 1.00 61.66 363 PRO A N 1
ATOM 2979 C CA . PRO A 1 363 ? 25.207 3.133 -0.482 1.00 61.66 363 PRO A CA 1
ATOM 2980 C C . PRO A 1 363 ? 24.262 3.997 0.351 1.00 61.66 363 PRO A C 1
ATOM 2982 O O . PRO A 1 363 ? 23.946 3.662 1.497 1.00 61.66 363 PRO A O 1
ATOM 2985 N N . PHE A 1 364 ? 23.783 5.091 -0.231 1.00 72.00 364 PHE A N 1
ATOM 2986 C CA . PHE A 1 364 ? 22.795 5.918 0.437 1.00 72.00 364 PHE A CA 1
ATOM 2987 C C . PHE A 1 364 ? 21.493 5.155 0.622 1.00 72.00 364 PHE A C 1
ATOM 2989 O O . PHE A 1 364 ? 20.753 4.904 -0.327 1.00 72.00 364 PHE A O 1
ATOM 2996 N N . GLU A 1 365 ? 21.233 4.790 1.871 1.00 81.38 365 GLU A N 1
ATOM 2997 C CA . GLU A 1 365 ? 20.057 4.037 2.254 1.00 81.38 365 GLU A CA 1
ATOM 2998 C C . GLU A 1 365 ? 19.327 4.764 3.372 1.00 81.38 365 GLU A C 1
ATOM 3000 O O . GLU A 1 365 ? 19.905 5.133 4.399 1.00 81.38 365 GLU A O 1
ATOM 3005 N N . TRP A 1 366 ? 18.036 4.982 3.173 1.00 85.06 366 TRP A N 1
ATOM 3006 C CA . TRP A 1 366 ? 17.208 5.731 4.106 1.00 85.06 366 TRP A CA 1
ATOM 3007 C C . TRP A 1 366 ? 15.782 5.191 4.117 1.00 85.06 366 TRP A C 1
ATOM 3009 O O . TRP A 1 366 ? 15.335 4.491 3.204 1.00 85.06 366 TRP A O 1
ATOM 3019 N N . ILE A 1 367 ? 15.072 5.513 5.192 1.00 89.88 367 ILE A N 1
ATOM 3020 C CA . ILE A 1 367 ? 13.657 5.200 5.370 1.00 89.88 367 ILE A CA 1
ATOM 3021 C C . ILE A 1 367 ? 12.898 6.489 5.673 1.00 89.88 367 ILE A C 1
ATOM 3023 O O . ILE A 1 367 ? 13.420 7.379 6.339 1.00 89.88 367 ILE A O 1
ATOM 3027 N N . GLU A 1 368 ? 11.659 6.597 5.216 1.00 91.00 368 GLU A N 1
ATOM 3028 C CA . GLU A 1 368 ? 10.725 7.608 5.709 1.00 91.00 368 GLU A CA 1
ATOM 3029 C C . GLU A 1 368 ? 9.974 7.018 6.898 1.00 91.00 368 GLU A C 1
ATOM 3031 O O . GLU A 1 368 ? 9.388 5.933 6.812 1.00 91.00 368 GLU A O 1
ATOM 3036 N N . VAL A 1 369 ? 9.959 7.752 8.003 1.00 92.19 369 VAL A N 1
ATOM 3037 C CA . VAL A 1 369 ? 9.094 7.463 9.140 1.00 92.19 369 VAL A CA 1
ATOM 3038 C C . VAL A 1 369 ? 7.911 8.420 9.083 1.00 92.19 369 VAL A C 1
ATOM 3040 O O . VAL A 1 369 ? 8.094 9.634 9.027 1.00 92.19 369 VAL A O 1
ATOM 3043 N N . ALA A 1 370 ? 6.695 7.876 9.103 1.00 92.50 370 ALA A N 1
ATOM 3044 C CA . ALA A 1 370 ? 5.461 8.643 9.191 1.00 92.50 370 ALA A CA 1
ATOM 3045 C C . ALA A 1 370 ? 4.731 8.321 10.500 1.00 92.50 370 ALA A C 1
ATOM 3047 O O . ALA A 1 370 ? 4.465 7.155 10.801 1.00 92.50 370 ALA A O 1
ATOM 3048 N N . ILE A 1 371 ? 4.413 9.353 11.277 1.00 93.31 371 ILE A N 1
ATOM 3049 C CA . ILE A 1 371 ? 3.767 9.242 12.589 1.00 93.31 371 ILE A CA 1
ATOM 3050 C C . ILE A 1 371 ? 2.518 10.125 12.653 1.00 93.31 371 ILE A C 1
ATOM 3052 O O . ILE A 1 371 ? 2.430 11.135 11.956 1.00 93.31 371 ILE A O 1
ATOM 3056 N N . GLY A 1 372 ? 1.534 9.768 13.480 1.00 90.81 372 GLY A N 1
ATOM 3057 C CA . GLY A 1 372 ? 0.343 10.605 13.673 1.00 90.81 372 GLY A CA 1
ATOM 3058 C C . GLY A 1 372 ? 0.691 11.990 14.238 1.00 90.81 372 GLY A C 1
ATOM 3059 O O . GLY A 1 372 ? 1.498 12.090 15.162 1.00 90.81 372 GLY A O 1
ATOM 3060 N N . ALA A 1 373 ? 0.066 13.050 13.713 1.00 89.12 373 ALA A N 1
ATOM 3061 C CA . ALA A 1 373 ? 0.227 14.413 14.239 1.00 89.12 373 ALA A CA 1
ATOM 3062 C C . ALA A 1 373 ? -0.414 14.611 15.622 1.00 89.12 373 ALA A C 1
ATOM 3064 O O . ALA A 1 373 ? -0.025 15.508 16.363 1.00 89.12 373 ALA A O 1
ATOM 3065 N N . THR A 1 374 ? -1.365 13.751 15.979 1.00 89.75 374 THR A N 1
ATOM 3066 C CA . THR A 1 374 ? -2.056 13.771 17.267 1.00 89.75 374 THR A CA 1
ATOM 3067 C C . THR A 1 374 ? -1.908 12.409 17.930 1.00 89.75 374 THR A C 1
ATOM 3069 O O . THR A 1 374 ? -2.135 11.373 17.301 1.00 89.75 374 THR A O 1
ATOM 3072 N N . PHE A 1 375 ? -1.523 12.415 19.199 1.00 92.19 375 PHE A N 1
ATOM 3073 C CA . PHE A 1 375 ? -1.497 11.257 20.074 1.00 92.19 375 PHE A CA 1
ATOM 3074 C C . PHE A 1 375 ? -2.590 11.407 21.127 1.00 92.19 375 PHE A C 1
ATOM 3076 O O . PHE A 1 375 ? -2.510 12.263 22.001 1.00 92.19 375 PHE A O 1
ATOM 3083 N N . ASP A 1 376 ? -3.614 10.569 21.034 1.00 90.88 376 ASP A N 1
ATOM 3084 C CA . ASP A 1 376 ? -4.746 10.551 21.953 1.00 90.88 376 ASP A CA 1
ATOM 3085 C C . ASP A 1 376 ? -4.751 9.225 22.710 1.00 90.88 376 ASP A C 1
ATOM 3087 O O . ASP A 1 376 ? -4.827 8.157 22.093 1.00 90.88 376 ASP A O 1
ATOM 3091 N N . THR A 1 377 ? -4.684 9.297 24.041 1.00 91.31 377 THR A N 1
ATOM 3092 C CA . THR A 1 377 ? -4.575 8.135 24.938 1.00 91.31 377 THR A CA 1
ATOM 3093 C C . THR A 1 377 ? -5.737 7.149 24.800 1.00 91.31 377 THR A C 1
ATOM 3095 O O . THR A 1 377 ? -5.604 5.985 25.163 1.00 91.31 377 THR A O 1
ATOM 3098 N N . THR A 1 378 ? -6.867 7.568 24.231 1.00 89.31 378 THR A N 1
ATOM 3099 C CA . THR A 1 378 ? -8.059 6.724 24.036 1.00 89.31 378 THR A CA 1
ATOM 3100 C C . THR A 1 378 ? -8.140 6.060 22.657 1.00 89.31 378 THR A C 1
ATOM 3102 O O . THR A 1 378 ? -9.047 5.263 22.405 1.00 89.31 378 THR A O 1
ATOM 3105 N N . THR A 1 379 ? -7.201 6.364 21.760 1.00 91.56 379 THR A N 1
ATOM 3106 C CA . THR A 1 379 ? -7.181 5.891 20.365 1.00 91.56 379 THR A CA 1
ATOM 3107 C C . THR A 1 379 ? -5.881 5.159 20.054 1.00 91.56 379 THR A C 1
ATOM 3109 O O . THR A 1 379 ? -4.893 5.303 20.774 1.00 91.56 379 THR A O 1
ATOM 3112 N N . SER A 1 380 ? -5.854 4.352 18.993 1.00 93.50 380 SER A N 1
ATOM 3113 C CA . SER A 1 380 ? -4.592 3.784 18.523 1.00 93.50 380 SER A CA 1
ATOM 3114 C C . SER A 1 380 ? -3.739 4.831 17.813 1.00 93.50 380 SER A C 1
ATOM 3116 O O . SER A 1 380 ? -4.229 5.683 17.073 1.00 93.50 380 SER A O 1
ATOM 3118 N N . TYR A 1 381 ? -2.427 4.723 17.998 1.00 93.75 381 TYR A N 1
ATOM 3119 C CA . TYR A 1 381 ? -1.441 5.580 17.352 1.00 93.75 381 TYR A CA 1
ATOM 3120 C C . TYR A 1 381 ? -0.610 4.782 16.352 1.00 93.75 381 TYR A C 1
ATOM 3122 O O . TYR A 1 381 ? -0.121 3.697 16.666 1.00 93.75 381 TYR A O 1
ATOM 3130 N N . ARG A 1 382 ? -0.437 5.303 15.134 1.00 93.25 382 ARG A N 1
ATOM 3131 C CA . ARG A 1 382 ? 0.249 4.598 14.042 1.00 93.25 382 ARG A CA 1
ATOM 3132 C C . ARG A 1 382 ? 1.638 5.163 13.781 1.00 93.25 382 ARG A C 1
ATOM 3134 O O . ARG A 1 382 ? 1.825 6.375 13.710 1.00 93.25 382 ARG A O 1
ATOM 3141 N N . ILE A 1 383 ? 2.577 4.247 13.563 1.00 93.00 383 ILE A N 1
ATOM 3142 C CA . ILE A 1 383 ? 3.930 4.520 13.079 1.00 93.00 383 ILE A CA 1
ATOM 3143 C C . ILE A 1 383 ? 4.149 3.685 11.823 1.00 93.00 383 ILE A C 1
ATOM 3145 O O . ILE A 1 383 ? 3.966 2.464 11.826 1.00 93.00 383 ILE A O 1
ATOM 3149 N N . ILE A 1 384 ? 4.526 4.348 10.740 1.00 93.06 384 ILE A N 1
ATOM 3150 C CA . ILE A 1 384 ? 4.712 3.754 9.425 1.00 93.06 384 ILE A CA 1
ATOM 3151 C C . ILE A 1 384 ? 6.162 3.956 9.001 1.00 93.06 384 ILE A C 1
ATOM 3153 O O . ILE A 1 384 ? 6.690 5.058 9.079 1.00 93.06 384 ILE A O 1
ATOM 3157 N N . PHE A 1 385 ? 6.780 2.886 8.519 1.00 92.31 385 PHE A N 1
ATOM 3158 C CA . PHE A 1 385 ? 8.110 2.888 7.931 1.00 92.31 385 PHE A CA 1
ATOM 3159 C C . PHE A 1 385 ? 7.966 2.606 6.441 1.00 92.31 385 PHE A C 1
ATOM 3161 O O . PHE A 1 385 ? 7.529 1.514 6.064 1.00 92.31 385 PHE A O 1
ATOM 3168 N N . ASN A 1 386 ? 8.308 3.584 5.610 1.00 92.88 386 ASN A N 1
ATOM 3169 C CA . ASN A 1 386 ? 8.321 3.464 4.157 1.00 92.88 386 ASN A CA 1
ATOM 3170 C C . ASN A 1 386 ? 9.773 3.477 3.667 1.00 92.88 386 ASN A C 1
ATOM 3172 O O . ASN A 1 386 ? 10.610 4.174 4.238 1.00 92.88 386 ASN A O 1
ATOM 3176 N N . TRP A 1 387 ? 10.090 2.733 2.610 1.00 91.06 387 TRP A N 1
ATOM 3177 C CA . TRP A 1 387 ? 11.406 2.819 1.974 1.00 91.06 387 TRP A CA 1
ATOM 3178 C C . TRP A 1 387 ? 11.365 2.439 0.498 1.00 91.06 387 TRP A C 1
ATOM 3180 O O . TRP A 1 387 ? 10.626 1.538 0.083 1.00 91.06 387 TRP A O 1
ATOM 3190 N N . LEU A 1 388 ? 12.197 3.128 -0.280 1.00 87.56 388 LEU A N 1
ATOM 3191 C CA . 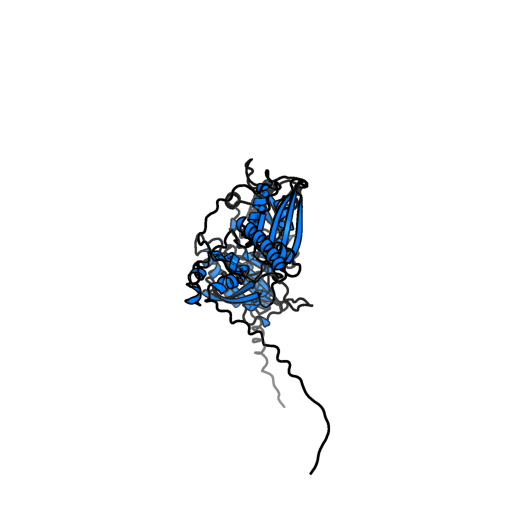LEU A 1 388 ? 12.374 2.901 -1.712 1.00 87.56 388 LEU A CA 1
ATOM 3192 C C . LEU A 1 388 ? 13.809 2.468 -2.037 1.00 87.56 388 LEU A C 1
ATOM 3194 O O . LEU A 1 388 ? 14.003 1.499 -2.768 1.00 87.56 388 LEU A O 1
ATOM 3198 N N . VAL A 1 389 ? 14.789 3.149 -1.437 1.00 81.06 389 VAL A N 1
ATOM 3199 C CA . VAL A 1 389 ? 16.229 2.987 -1.681 1.00 81.06 389 VAL A CA 1
ATOM 3200 C C . VAL A 1 389 ? 16.894 2.467 -0.408 1.00 81.06 389 VAL A C 1
ATOM 3202 O O . VAL A 1 389 ? 17.551 3.206 0.314 1.00 81.06 389 VAL A O 1
ATOM 3205 N N . ALA A 1 390 ? 16.627 1.211 -0.049 1.00 85.56 390 ALA A N 1
ATOM 3206 C CA . ALA A 1 390 ? 17.280 0.578 1.096 1.00 85.56 390 ALA A CA 1
ATOM 3207 C C . ALA A 1 390 ? 17.266 -0.950 1.001 1.00 85.56 390 ALA A C 1
ATOM 3209 O O . ALA A 1 390 ? 16.246 -1.560 0.657 1.00 85.56 390 ALA A O 1
ATOM 3210 N N . SER A 1 391 ? 18.381 -1.571 1.388 1.00 84.50 391 SER A N 1
ATOM 3211 C CA . SER A 1 391 ? 18.480 -3.008 1.598 1.00 84.50 391 SER A CA 1
ATOM 3212 C C . SER A 1 391 ? 17.522 -3.461 2.694 1.00 84.50 391 SER A C 1
ATOM 3214 O O . SER A 1 391 ? 17.461 -2.890 3.788 1.00 84.50 391 SER A O 1
ATOM 3216 N N . SER A 1 392 ? 16.811 -4.555 2.425 1.00 83.31 392 SER A N 1
ATOM 3217 C CA . SER A 1 392 ? 15.882 -5.148 3.383 1.00 83.31 392 SER A CA 1
ATOM 3218 C C . SER A 1 392 ? 16.558 -5.540 4.692 1.00 83.31 392 SER A C 1
ATOM 3220 O O . SER A 1 392 ? 15.933 -5.406 5.736 1.00 83.31 392 SER A O 1
ATOM 3222 N N . THR A 1 393 ? 17.825 -5.963 4.662 1.00 86.75 393 THR A N 1
ATOM 3223 C CA . THR A 1 393 ? 18.559 -6.383 5.867 1.00 86.75 393 THR A CA 1
ATOM 3224 C C . THR A 1 393 ? 18.836 -5.217 6.815 1.00 86.75 393 THR A C 1
ATOM 3226 O O . THR A 1 393 ? 18.691 -5.353 8.032 1.00 86.75 393 THR A O 1
ATOM 3229 N N . LYS A 1 394 ? 19.184 -4.042 6.275 1.00 87.81 394 LYS A N 1
ATOM 3230 C CA . LYS A 1 394 ? 19.413 -2.835 7.081 1.00 87.81 394 LYS A CA 1
ATOM 3231 C C . LYS A 1 394 ? 18.107 -2.275 7.627 1.00 87.81 394 LYS A C 1
ATOM 3233 O O . LYS A 1 394 ? 18.043 -1.928 8.805 1.00 87.81 394 LYS A O 1
ATOM 3238 N N . VAL A 1 395 ? 17.060 -2.252 6.799 1.00 89.50 395 VAL A N 1
ATOM 3239 C CA . VAL A 1 395 ? 15.707 -1.875 7.233 1.00 89.50 395 VAL A CA 1
ATOM 3240 C C . VAL A 1 395 ? 15.235 -2.791 8.361 1.00 89.50 395 VAL A C 1
ATOM 3242 O O . VAL A 1 395 ? 14.785 -2.309 9.396 1.00 89.50 395 VAL A O 1
ATOM 3245 N N . GLU A 1 396 ? 15.385 -4.105 8.201 1.00 89.12 396 GLU A N 1
ATOM 3246 C CA . GLU A 1 396 ? 15.007 -5.085 9.216 1.00 89.12 396 GLU A CA 1
ATOM 3247 C C . GLU A 1 396 ? 15.778 -4.879 10.521 1.00 89.12 396 GLU A C 1
ATOM 3249 O O . GLU A 1 396 ? 15.162 -4.793 11.582 1.00 89.12 396 GLU A O 1
ATOM 3254 N N . THR A 1 397 ? 17.101 -4.712 10.449 1.00 89.56 397 THR A N 1
ATOM 3255 C CA . THR A 1 397 ? 17.941 -4.442 11.627 1.00 89.56 397 THR A CA 1
ATOM 3256 C C . THR A 1 397 ? 17.460 -3.193 12.370 1.00 89.56 397 THR A C 1
ATOM 3258 O O . THR A 1 397 ? 17.282 -3.215 13.590 1.00 89.56 397 THR A O 1
ATOM 3261 N N . GLN A 1 398 ? 17.184 -2.106 11.643 1.00 88.44 398 GLN A N 1
ATOM 3262 C CA . GLN A 1 398 ? 16.687 -0.861 12.228 1.00 88.44 398 GLN A CA 1
ATOM 3263 C C . GLN A 1 398 ? 15.301 -1.037 12.872 1.00 88.44 398 GLN A C 1
ATOM 3265 O O . GLN A 1 398 ? 15.073 -0.562 13.987 1.00 88.44 398 GLN A O 1
ATOM 3270 N N . ILE A 1 399 ? 14.387 -1.754 12.212 1.00 88.19 399 ILE A N 1
ATOM 3271 C CA . ILE A 1 399 ? 13.051 -2.060 12.743 1.00 88.19 399 ILE A CA 1
ATOM 3272 C C . ILE A 1 399 ? 13.146 -2.931 14.003 1.00 88.19 399 ILE A C 1
ATOM 3274 O O . ILE A 1 399 ? 12.455 -2.652 14.981 1.00 88.19 399 ILE A O 1
ATOM 3278 N N . GLN A 1 400 ? 14.015 -3.942 14.033 1.00 88.69 400 GLN A N 1
ATOM 3279 C CA . GLN A 1 400 ? 14.223 -4.786 15.216 1.00 88.69 400 GLN A CA 1
ATOM 3280 C C . GLN A 1 400 ? 14.782 -3.977 16.399 1.00 88.69 400 GLN A C 1
ATOM 3282 O O . GLN A 1 400 ? 14.335 -4.138 17.539 1.00 88.69 400 GLN A O 1
ATOM 3287 N N . LEU A 1 401 ? 15.720 -3.054 16.147 1.00 88.19 401 LEU A N 1
ATOM 3288 C CA . LEU A 1 401 ? 16.232 -2.139 17.172 1.00 88.19 401 LEU A CA 1
ATOM 3289 C C . LEU A 1 401 ? 15.123 -1.248 17.743 1.00 88.19 401 LEU A C 1
ATOM 3291 O O . LEU A 1 401 ? 15.034 -1.103 18.966 1.00 88.19 401 LEU A O 1
ATOM 3295 N N . LEU A 1 402 ? 14.271 -0.697 16.876 1.00 85.75 402 LEU A N 1
ATOM 3296 C CA . LEU A 1 402 ? 13.092 0.083 17.255 1.00 85.75 402 LEU A CA 1
ATOM 3297 C C . LEU A 1 402 ? 12.128 -0.747 18.108 1.00 85.75 402 LEU A C 1
ATOM 3299 O O . LEU A 1 402 ? 11.813 -0.347 19.224 1.00 85.75 402 LEU A O 1
ATOM 3303 N N . GLN A 1 403 ? 11.748 -1.942 17.654 1.00 85.44 403 GLN A N 1
ATOM 3304 C CA . GLN A 1 403 ? 10.872 -2.856 18.395 1.00 85.44 403 GLN A CA 1
ATOM 3305 C C . GLN A 1 403 ? 11.425 -3.218 19.781 1.00 85.44 403 GLN A C 1
ATOM 3307 O O . GLN A 1 403 ? 10.678 -3.273 20.759 1.00 85.44 403 GLN A O 1
ATOM 3312 N N . ARG A 1 404 ? 12.742 -3.424 19.904 1.00 88.50 404 ARG A N 1
ATOM 3313 C CA . ARG A 1 404 ? 13.379 -3.665 21.205 1.00 88.50 404 ARG A CA 1
ATOM 3314 C C . ARG A 1 404 ? 13.282 -2.441 22.117 1.00 88.50 404 ARG A C 1
ATOM 3316 O O . ARG A 1 404 ? 12.959 -2.584 23.292 1.00 88.50 404 ARG A O 1
ATOM 3323 N N . ARG A 1 405 ? 13.540 -1.237 21.594 1.00 87.75 405 ARG A N 1
ATOM 3324 C CA . ARG A 1 405 ? 13.416 0.019 22.361 1.00 87.75 405 ARG A CA 1
ATOM 3325 C C . ARG A 1 405 ? 11.982 0.264 22.811 1.00 87.75 405 ARG A C 1
ATOM 3327 O O . ARG A 1 405 ? 11.766 0.619 23.960 1.00 87.75 405 ARG A O 1
ATOM 3334 N N . PHE A 1 406 ? 11.026 -0.005 21.936 1.00 84.75 406 PHE A N 1
ATOM 3335 C CA . PHE A 1 406 ? 9.600 0.081 22.214 1.00 84.75 406 PHE A CA 1
ATOM 3336 C C . PHE A 1 406 ? 9.188 -0.788 23.405 1.00 84.75 406 PHE A C 1
ATOM 3338 O O . PHE A 1 406 ? 8.559 -0.290 24.337 1.00 84.75 406 PHE A O 1
ATOM 3345 N N . LYS A 1 407 ? 9.628 -2.054 23.420 1.00 85.88 407 LYS A N 1
ATOM 3346 C CA . LYS A 1 407 ? 9.402 -2.963 24.549 1.00 85.88 407 LYS A CA 1
ATOM 3347 C C . LYS A 1 407 ? 10.040 -2.438 25.839 1.00 85.88 407 LYS A C 1
ATOM 3349 O O . LYS A 1 407 ? 9.411 -2.493 26.888 1.00 85.88 407 LYS A O 1
ATOM 3354 N N . ASN A 1 408 ? 11.254 -1.889 25.760 1.00 88.50 408 ASN A N 1
ATOM 3355 C CA . ASN A 1 408 ? 11.941 -1.306 26.919 1.00 88.50 408 ASN A CA 1
ATOM 3356 C C . ASN A 1 408 ? 11.233 -0.060 27.475 1.00 88.50 408 ASN A C 1
ATOM 3358 O O . ASN A 1 408 ? 11.367 0.230 28.657 1.00 88.50 408 ASN A O 1
ATOM 3362 N N . PHE A 1 409 ? 10.498 0.679 26.642 1.00 89.44 409 PHE A N 1
ATOM 3363 C CA . PHE A 1 409 ? 9.680 1.811 27.080 1.00 89.44 409 PHE A CA 1
ATOM 3364 C C . PHE A 1 409 ? 8.328 1.387 27.668 1.00 89.44 409 PHE A C 1
ATOM 3366 O O . PHE A 1 409 ? 7.550 2.257 28.027 1.00 89.44 409 PHE A O 1
ATOM 3373 N N . GLY A 1 410 ? 8.018 0.088 27.749 1.00 85.44 410 GLY A N 1
ATOM 3374 C CA . GLY A 1 410 ? 6.731 -0.389 28.266 1.00 85.44 410 GLY A CA 1
ATOM 3375 C C . GLY A 1 410 ? 5.557 -0.181 27.303 1.00 85.44 410 GLY A C 1
ATOM 3376 O O . GLY A 1 410 ? 4.404 -0.282 27.702 1.00 85.44 410 GLY A O 1
ATOM 3377 N N . LEU A 1 411 ? 5.826 0.103 26.026 1.00 86.81 411 LEU A N 1
ATOM 3378 C CA . LEU A 1 411 ? 4.794 0.318 25.014 1.00 86.81 411 LEU A CA 1
ATOM 3379 C C . LEU A 1 411 ? 4.554 -0.966 24.208 1.00 86.81 411 LEU A C 1
ATOM 3381 O O . LEU A 1 411 ? 5.490 -1.597 23.705 1.00 86.81 411 LEU A O 1
ATOM 3385 N N . LYS A 1 412 ? 3.284 -1.347 24.043 1.00 81.38 412 LYS A N 1
ATOM 3386 C CA . LYS A 1 412 ? 2.885 -2.540 23.287 1.00 81.38 412 LYS A CA 1
ATOM 3387 C C . LYS A 1 412 ? 2.638 -2.202 21.818 1.00 81.38 412 LYS A C 1
ATOM 3389 O O . LYS A 1 412 ? 1.645 -1.567 21.474 1.00 81.38 412 LYS A O 1
ATOM 3394 N N . PHE A 1 413 ? 3.516 -2.691 20.947 1.00 85.50 413 PHE A N 1
ATOM 3395 C CA . PHE A 1 413 ? 3.396 -2.513 19.501 1.00 85.50 413 PHE A CA 1
ATOM 3396 C C . PHE A 1 413 ? 2.883 -3.769 18.823 1.00 85.50 413 PHE A C 1
ATOM 3398 O O . PHE A 1 413 ? 3.343 -4.876 19.103 1.00 85.50 413 PHE A O 1
ATOM 3405 N N . ILE A 1 414 ? 1.964 -3.578 17.884 1.00 89.06 414 ILE A N 1
ATOM 3406 C CA . ILE A 1 414 ? 1.408 -4.653 17.068 1.00 89.06 414 ILE A CA 1
ATOM 3407 C C . ILE A 1 414 ? 1.606 -4.292 15.602 1.00 89.06 414 ILE A C 1
ATOM 3409 O O . ILE A 1 414 ? 1.364 -3.155 15.198 1.00 89.06 414 ILE A O 1
ATOM 3413 N N . SER A 1 415 ? 2.062 -5.249 14.791 1.00 90.06 415 SER A N 1
ATOM 3414 C CA . SER A 1 415 ? 2.182 -5.024 13.349 1.00 90.06 415 SER A CA 1
ATOM 3415 C C . SER A 1 415 ? 0.798 -4.901 12.724 1.00 90.06 415 SER A C 1
ATOM 3417 O O . SER A 1 415 ? -0.056 -5.755 12.950 1.00 90.06 415 SER A O 1
ATOM 3419 N N . PHE A 1 416 ? 0.570 -3.851 11.939 1.00 92.19 416 PHE A N 1
ATOM 3420 C CA . PHE A 1 416 ? -0.698 -3.602 11.255 1.00 92.19 416 PHE A CA 1
ATOM 3421 C C . PHE A 1 416 ? -0.566 -3.907 9.750 1.00 92.19 416 PHE A C 1
ATOM 3423 O O . PHE A 1 416 ? 0.442 -3.541 9.135 1.00 92.19 416 PHE A O 1
ATOM 3430 N N . PRO A 1 417 ? -1.550 -4.576 9.116 1.00 90.56 417 PRO A N 1
ATOM 3431 C CA . PRO A 1 417 ? -1.463 -4.931 7.703 1.00 90.56 417 PRO A CA 1
ATOM 3432 C C . PRO A 1 417 ? -1.796 -3.748 6.783 1.00 90.56 417 PRO A C 1
ATOM 3434 O O . PRO A 1 417 ? -2.566 -2.863 7.141 1.00 90.56 417 PRO A O 1
ATOM 3437 N N . GLN A 1 418 ? -1.255 -3.754 5.557 1.00 88.25 418 GLN A N 1
ATOM 3438 C CA . GLN A 1 418 ? -1.457 -2.698 4.543 1.00 88.25 418 GLN A CA 1
ATOM 3439 C C . GLN A 1 418 ? -2.942 -2.410 4.274 1.00 88.25 418 GLN A C 1
ATOM 3441 O O . GLN A 1 418 ? -3.332 -1.263 4.060 1.00 88.25 418 GLN A O 1
ATOM 3446 N N . THR A 1 419 ? -3.773 -3.452 4.316 1.00 89.81 419 THR A N 1
ATOM 3447 C CA . THR A 1 419 ? -5.221 -3.391 4.084 1.00 89.81 419 THR A CA 1
ATOM 3448 C C . THR A 1 419 ? -5.929 -2.390 5.004 1.00 89.81 419 THR A C 1
ATOM 3450 O O . THR A 1 419 ? -6.902 -1.769 4.582 1.00 89.81 419 THR A O 1
ATOM 3453 N N . THR A 1 420 ? -5.417 -2.134 6.216 1.00 92.25 420 THR A N 1
ATOM 3454 C CA . THR A 1 420 ? -6.055 -1.208 7.172 1.00 92.25 420 THR A CA 1
ATOM 3455 C C . THR A 1 420 ? -5.966 0.259 6.774 1.00 92.25 420 THR A C 1
ATOM 3457 O O . THR A 1 420 ? -6.716 1.060 7.309 1.00 92.25 420 THR A O 1
ATOM 3460 N N . VAL A 1 421 ? -5.039 0.631 5.891 1.00 91.19 421 VAL A N 1
ATOM 3461 C CA . VAL A 1 421 ? -4.910 2.009 5.367 1.00 91.19 421 VAL A CA 1
ATOM 3462 C C . VAL A 1 421 ? -5.163 2.069 3.862 1.00 91.19 421 VAL A C 1
ATOM 3464 O O . VAL A 1 421 ? -5.067 3.123 3.250 1.00 91.19 421 VAL A O 1
ATOM 3467 N N . SER A 1 422 ? -5.451 0.924 3.241 1.00 90.00 422 SER A N 1
ATOM 3468 C CA . SER A 1 422 ? -5.762 0.858 1.821 1.00 90.00 422 SER A CA 1
ATOM 3469 C C . SER A 1 422 ? -7.161 1.404 1.558 1.00 90.00 422 SER A C 1
ATOM 3471 O O . SER A 1 422 ? -8.126 1.066 2.259 1.00 90.00 422 SER A O 1
ATOM 3473 N N . TRP A 1 423 ? -7.264 2.192 0.490 1.00 89.44 423 TRP A N 1
ATOM 3474 C CA . TRP A 1 423 ? -8.542 2.617 -0.063 1.00 89.44 423 TRP A CA 1
ATOM 3475 C C . TRP A 1 423 ? -9.302 1.449 -0.701 1.00 89.44 423 TRP A C 1
ATOM 3477 O O . TRP A 1 423 ? -10.529 1.403 -0.642 1.00 89.44 423 TRP A O 1
ATOM 3487 N N . ASP A 1 424 ? -8.590 0.479 -1.276 1.00 89.62 424 ASP A N 1
ATOM 3488 C CA . ASP A 1 424 ? -9.167 -0.747 -1.818 1.00 89.62 424 ASP A CA 1
ATOM 3489 C C . ASP A 1 424 ? -9.131 -1.863 -0.767 1.00 89.62 424 ASP A C 1
ATOM 3491 O O . ASP A 1 424 ? -8.056 -2.271 -0.313 1.00 89.62 424 ASP A O 1
ATOM 3495 N N . LEU A 1 425 ? -10.312 -2.363 -0.393 1.00 90.19 425 LEU A N 1
ATOM 3496 C CA . LEU A 1 425 ? -10.467 -3.478 0.542 1.00 90.19 425 LEU A CA 1
ATOM 3497 C C . LEU A 1 425 ? -9.965 -4.809 -0.041 1.00 90.19 425 LEU A C 1
ATOM 3499 O O . LEU A 1 425 ? -9.648 -5.712 0.727 1.00 90.19 425 LEU A O 1
ATOM 3503 N N . PHE A 1 426 ? -9.848 -4.914 -1.369 1.00 88.94 426 PHE A N 1
ATOM 3504 C CA . PHE A 1 426 ? -9.397 -6.118 -2.077 1.00 88.94 426 PHE A CA 1
ATOM 3505 C C . PHE A 1 426 ? -7.974 -5.987 -2.625 1.00 88.94 426 PHE A C 1
ATOM 3507 O O . PHE A 1 426 ? -7.588 -6.731 -3.522 1.00 88.94 426 PHE A O 1
ATOM 3514 N N . ILE A 1 427 ? -7.160 -5.082 -2.064 1.00 86.50 427 ILE A N 1
ATOM 3515 C CA . ILE A 1 427 ? -5.742 -4.935 -2.442 1.00 86.50 427 ILE A CA 1
ATOM 3516 C C . ILE A 1 427 ? -4.978 -6.271 -2.398 1.00 86.50 427 ILE A C 1
ATOM 3518 O O . ILE A 1 427 ? -4.049 -6.481 -3.175 1.00 86.50 427 ILE A O 1
ATOM 3522 N N . HIS A 1 428 ? -5.373 -7.182 -1.504 1.00 84.00 428 HIS A N 1
ATOM 3523 C CA . HIS A 1 428 ? -4.852 -8.540 -1.438 1.00 84.00 428 HIS A CA 1
ATOM 3524 C C . HIS A 1 428 ? -5.912 -9.531 -1.927 1.00 84.00 428 HIS A C 1
ATOM 3526 O O . HIS A 1 428 ? -6.850 -9.850 -1.200 1.00 84.00 428 HIS A O 1
ATOM 3532 N N . ALA A 1 429 ? -5.733 -10.067 -3.135 1.00 82.81 429 ALA A N 1
ATOM 3533 C CA . ALA A 1 429 ? -6.715 -10.941 -3.786 1.00 82.81 429 ALA A CA 1
ATOM 3534 C C . ALA A 1 429 ? -7.066 -12.215 -2.987 1.00 82.81 429 ALA A C 1
ATOM 3536 O O . ALA A 1 429 ? -8.129 -12.796 -3.185 1.00 82.81 429 ALA A O 1
ATOM 3537 N N . LEU A 1 430 ? -6.186 -12.651 -2.078 1.00 83.12 430 LEU A N 1
ATOM 3538 C CA . LEU A 1 430 ? -6.370 -13.857 -1.259 1.00 83.12 430 LEU A CA 1
ATOM 3539 C C . LEU A 1 430 ? -6.804 -13.560 0.186 1.00 83.12 430 LEU A C 1
ATOM 3541 O O . LEU A 1 430 ? -6.738 -14.444 1.035 1.00 83.12 430 LEU A O 1
ATOM 3545 N N . ALA A 1 431 ? -7.209 -12.326 0.493 1.00 83.88 431 ALA A N 1
ATOM 3546 C CA . ALA A 1 431 ? -7.759 -11.969 1.798 1.00 83.88 431 ALA A CA 1
ATOM 3547 C C . ALA A 1 431 ? -9.165 -11.383 1.618 1.00 83.88 431 ALA A C 1
ATOM 3549 O O . ALA A 1 431 ? -9.322 -10.319 1.024 1.00 83.88 431 ALA A O 1
ATOM 3550 N N . ALA A 1 432 ? -10.184 -12.080 2.127 1.00 83.88 432 ALA A N 1
ATOM 3551 C CA . ALA A 1 432 ? -11.564 -11.607 2.073 1.00 83.88 432 ALA A CA 1
ATOM 3552 C C . ALA A 1 432 ? -11.895 -10.789 3.330 1.00 83.88 432 ALA A C 1
ATOM 3554 O O . ALA A 1 432 ? -11.784 -11.317 4.440 1.00 83.88 432 ALA A O 1
ATOM 3555 N N . PRO A 1 433 ? -12.333 -9.527 3.190 1.00 90.06 433 PRO A N 1
ATOM 3556 C CA . PRO A 1 433 ? -12.951 -8.813 4.298 1.00 90.06 433 PRO A CA 1
ATOM 3557 C C . PRO A 1 433 ? -14.295 -9.454 4.677 1.00 90.06 433 PRO A C 1
ATOM 3559 O O . PRO A 1 433 ? -15.004 -9.996 3.832 1.00 90.06 433 PRO A O 1
ATOM 3562 N N . THR A 1 434 ? -14.668 -9.363 5.952 1.00 90.88 434 THR A N 1
ATOM 3563 C CA . THR A 1 434 ? -15.984 -9.806 6.442 1.00 90.88 434 THR A CA 1
ATOM 3564 C C . THR A 1 434 ? -16.970 -8.646 6.395 1.00 90.88 434 THR A C 1
ATOM 3566 O O . THR A 1 434 ? -16.660 -7.573 6.903 1.00 90.88 434 THR A O 1
ATOM 3569 N N . PHE A 1 435 ? -18.160 -8.841 5.829 1.00 92.50 435 PHE A N 1
ATOM 3570 C CA . PHE A 1 435 ? -19.183 -7.795 5.744 1.00 92.50 435 PHE A CA 1
ATOM 3571 C C . PHE A 1 435 ? -20.345 -8.079 6.698 1.00 92.50 435 PHE A C 1
ATOM 3573 O O . PHE A 1 435 ? -20.911 -9.167 6.677 1.00 92.50 435 PHE A O 1
ATOM 3580 N N . ILE A 1 436 ? -20.730 -7.086 7.503 1.00 92.62 436 ILE A N 1
ATOM 3581 C CA . ILE A 1 436 ? -21.944 -7.115 8.328 1.00 92.62 436 ILE A CA 1
ATOM 3582 C C . ILE A 1 436 ? -22.787 -5.889 7.974 1.00 92.62 436 ILE A C 1
ATOM 3584 O O . ILE A 1 436 ? -22.374 -4.748 8.188 1.00 92.62 436 ILE A O 1
ATOM 3588 N N . THR A 1 437 ? -23.971 -6.114 7.408 1.00 93.88 437 THR A N 1
ATOM 3589 C CA . THR A 1 437 ? -24.880 -5.044 6.968 1.00 93.88 437 THR A CA 1
ATOM 3590 C C . THR A 1 437 ? -25.933 -4.756 8.033 1.00 93.88 437 THR A C 1
ATOM 3592 O O . THR A 1 437 ? -26.634 -5.672 8.462 1.00 93.88 437 THR A O 1
ATOM 3595 N N . VAL A 1 438 ? -26.105 -3.488 8.409 1.00 93.44 438 VAL A N 1
ATOM 3596 C CA . VAL A 1 438 ? -27.110 -3.036 9.382 1.00 93.44 438 VAL A CA 1
ATOM 3597 C C . VAL A 1 438 ? -27.986 -1.958 8.751 1.00 93.44 438 VAL A C 1
ATOM 3599 O O . VAL A 1 438 ? -27.523 -0.865 8.423 1.00 93.44 438 VAL A O 1
ATOM 3602 N N . ARG A 1 439 ? -29.270 -2.279 8.572 1.00 91.06 439 ARG A N 1
ATOM 3603 C CA . ARG A 1 439 ? -30.252 -1.414 7.891 1.00 91.06 439 ARG A CA 1
ATOM 3604 C C . ARG A 1 439 ? -31.104 -0.580 8.852 1.00 91.06 439 ARG A C 1
ATOM 3606 O O . ARG A 1 439 ? -31.609 0.465 8.455 1.00 91.06 439 ARG A O 1
ATOM 3613 N N . ASP A 1 440 ? -31.253 -1.025 10.098 1.00 90.81 440 ASP A N 1
ATOM 3614 C CA . ASP A 1 440 ? -32.061 -0.351 11.120 1.00 90.81 440 ASP A CA 1
ATOM 3615 C C . ASP A 1 440 ? -31.324 0.865 11.703 1.00 90.81 440 ASP A C 1
ATOM 3617 O O . ASP A 1 440 ? -30.261 0.725 12.311 1.00 90.81 440 ASP A O 1
ATOM 3621 N N . LYS A 1 441 ? -31.919 2.056 11.556 1.00 87.12 441 LYS A N 1
ATOM 3622 C CA . LYS A 1 441 ? -31.341 3.330 12.004 1.00 87.12 441 LYS A CA 1
ATOM 3623 C C . LYS A 1 441 ? -31.180 3.432 13.524 1.00 87.12 441 LYS A C 1
ATOM 3625 O O . LYS A 1 441 ? -30.209 4.039 13.972 1.00 87.12 441 LYS A O 1
ATOM 3630 N N . LYS A 1 442 ? -32.086 2.852 14.326 1.00 87.06 442 LYS A N 1
ATOM 3631 C CA . LYS A 1 442 ? -31.934 2.860 15.795 1.00 87.06 442 LYS A CA 1
ATOM 3632 C C . LYS A 1 442 ? -30.696 2.045 16.181 1.00 87.06 442 LYS A C 1
ATOM 3634 O O . LYS A 1 442 ? -29.871 2.497 16.976 1.00 87.06 442 LYS A O 1
ATOM 3639 N N . LYS A 1 443 ? -30.495 0.891 15.529 1.00 90.44 443 LYS A N 1
ATOM 3640 C CA . LYS A 1 443 ? -29.293 0.068 15.728 1.00 90.44 443 LYS A CA 1
ATOM 3641 C C . LYS A 1 443 ? -28.027 0.810 15.310 1.00 90.44 443 LYS A C 1
ATOM 3643 O O . LYS A 1 443 ? -27.057 0.793 16.063 1.00 90.44 443 LYS A O 1
ATOM 3648 N N . THR A 1 444 ? -28.016 1.501 14.163 1.00 88.50 444 THR A N 1
ATOM 3649 C CA . THR A 1 444 ? -26.793 2.154 13.655 1.00 88.50 444 THR A CA 1
ATOM 3650 C C . THR A 1 444 ? -26.240 3.253 14.561 1.00 88.50 444 THR A C 1
ATOM 3652 O O . THR A 1 444 ? -25.017 3.410 14.632 1.00 88.50 444 THR A O 1
ATOM 3655 N N . GLN A 1 445 ? -27.103 3.959 15.297 1.00 86.12 445 GLN A N 1
ATOM 3656 C CA . GLN A 1 445 ? -26.697 4.964 16.287 1.00 86.12 445 GLN A CA 1
ATOM 3657 C C . GLN A 1 445 ? -25.973 4.345 17.493 1.00 86.12 445 GLN A C 1
ATOM 3659 O O . GLN A 1 445 ? -25.033 4.935 18.022 1.00 86.12 445 GLN A O 1
ATOM 3664 N N . ALA A 1 446 ? -26.362 3.135 17.903 1.00 89.81 446 ALA A N 1
ATOM 3665 C CA . ALA A 1 446 ? -25.764 2.449 19.046 1.00 89.81 446 ALA A CA 1
ATOM 3666 C C . ALA A 1 446 ? -24.458 1.703 18.710 1.00 89.81 446 ALA A C 1
ATOM 3668 O O . ALA A 1 446 ? -23.686 1.414 19.623 1.00 89.81 446 ALA A O 1
ATOM 3669 N N . ILE A 1 447 ? -24.179 1.417 17.427 1.00 92.06 447 ILE A N 1
ATOM 3670 C CA . ILE A 1 447 ? -23.035 0.586 17.002 1.00 92.06 447 ILE A CA 1
ATOM 3671 C C . ILE A 1 447 ? -21.708 1.081 17.578 1.00 92.06 447 ILE A C 1
ATOM 3673 O O . ILE A 1 447 ? -20.978 0.284 18.151 1.00 92.06 447 ILE A O 1
ATOM 3677 N N . GLU A 1 448 ? -21.373 2.367 17.441 1.00 90.62 448 GLU A N 1
ATOM 3678 C CA . GLU A 1 448 ? -20.052 2.863 17.866 1.00 90.62 448 GLU A CA 1
ATOM 3679 C C . GLU A 1 448 ? -19.864 2.719 19.375 1.00 90.62 448 GLU A C 1
ATOM 3681 O O . GLU A 1 448 ? -18.876 2.143 19.824 1.00 90.62 448 GLU A O 1
ATOM 3686 N N . LYS A 1 449 ? -20.865 3.135 20.159 1.00 90.31 449 LYS A N 1
ATOM 3687 C CA . LYS A 1 449 ? -20.856 2.973 21.617 1.00 90.31 449 LYS A CA 1
ATOM 3688 C C . LYS A 1 449 ? -20.743 1.500 22.019 1.00 90.31 449 LYS A C 1
ATOM 3690 O O . LYS A 1 449 ? -20.057 1.187 22.988 1.00 90.31 449 LYS A O 1
ATOM 3695 N N . SER A 1 450 ? -21.396 0.598 21.291 1.00 92.31 450 SER A N 1
ATOM 3696 C CA . SER A 1 450 ? -21.324 -0.841 21.551 1.00 92.31 450 SER A CA 1
ATOM 3697 C C . SER A 1 450 ? -19.990 -1.464 21.142 1.00 92.31 450 SER A C 1
ATOM 3699 O O . SER A 1 450 ? -19.503 -2.338 21.850 1.00 92.31 450 SER A O 1
ATOM 3701 N N . LEU A 1 451 ? -19.358 -0.998 20.061 1.00 93.62 451 LEU A N 1
ATOM 3702 C CA . LEU A 1 451 ? -18.007 -1.422 19.687 1.00 93.62 451 LEU A CA 1
ATOM 3703 C C . LEU A 1 451 ? -17.000 -1.044 20.777 1.00 93.62 451 LEU A C 1
ATOM 3705 O O . LEU A 1 451 ? -16.209 -1.888 21.186 1.00 93.62 451 LEU A O 1
ATOM 3709 N N . LEU A 1 452 ? -17.081 0.175 21.320 1.00 91.38 452 LEU A N 1
ATOM 3710 C CA . LEU A 1 452 ? -16.215 0.606 22.426 1.00 91.38 452 LEU A CA 1
ATOM 3711 C C . LEU A 1 452 ? -16.380 -0.265 23.687 1.00 91.38 452 LEU A C 1
ATOM 3713 O O . LEU A 1 452 ? -15.412 -0.488 24.409 1.00 91.38 452 LEU A O 1
ATOM 3717 N N . LYS A 1 453 ? -17.585 -0.802 23.938 1.00 91.88 453 LYS A N 1
ATOM 3718 C CA . LYS A 1 453 ? -17.840 -1.772 25.023 1.00 91.88 453 LYS A CA 1
ATOM 3719 C C . LYS A 1 453 ? -17.269 -3.169 24.743 1.00 91.88 453 LYS A C 1
ATOM 3721 O O . LYS A 1 453 ? -17.077 -3.930 25.682 1.00 91.88 453 LYS A O 1
ATOM 3726 N N . LEU A 1 454 ? -17.014 -3.507 23.479 1.00 93.00 454 LEU A N 1
ATOM 3727 C CA . LEU A 1 454 ? -16.406 -4.768 23.036 1.00 93.00 454 LEU A CA 1
ATOM 3728 C C . LEU A 1 454 ? -14.887 -4.631 22.833 1.00 93.00 454 LEU A C 1
ATOM 3730 O O . LEU A 1 454 ? -14.332 -5.230 21.915 1.00 93.00 454 LEU A O 1
ATOM 3734 N N . ASP A 1 455 ? -14.221 -3.815 23.652 1.00 93.88 455 ASP A N 1
ATOM 3735 C CA . ASP A 1 455 ? -12.770 -3.593 23.604 1.00 93.88 455 ASP A CA 1
ATOM 3736 C C . ASP A 1 455 ? -12.234 -3.084 22.253 1.00 93.88 455 ASP A C 1
ATOM 3738 O O . ASP A 1 455 ? -11.059 -3.274 21.927 1.00 93.88 455 ASP A O 1
ATOM 3742 N N . PHE A 1 456 ? -13.058 -2.401 21.456 1.00 95.56 456 PHE A N 1
ATOM 3743 C CA . PHE A 1 456 ? -12.556 -1.638 20.316 1.00 95.56 456 PHE A CA 1
ATOM 3744 C C . PHE A 1 456 ? -12.113 -0.239 20.741 1.00 95.56 456 PHE A C 1
ATOM 3746 O O . PHE A 1 456 ? -12.727 0.400 21.591 1.00 95.56 456 PHE A O 1
ATOM 3753 N N . VAL A 1 457 ? -11.063 0.257 20.095 1.00 94.38 457 VAL A N 1
ATOM 3754 C CA . VAL A 1 457 ? -10.610 1.649 20.182 1.00 94.38 457 VAL A CA 1
ATOM 3755 C C . VAL A 1 457 ? -10.627 2.277 18.793 1.00 94.38 457 VAL A C 1
ATOM 3757 O O . VAL A 1 457 ? -10.497 1.575 17.786 1.00 94.38 457 VAL A O 1
ATOM 3760 N N . HIS A 1 458 ? -10.812 3.593 18.719 1.00 94.06 458 HIS A N 1
ATOM 3761 C CA . HIS A 1 458 ? -10.750 4.310 17.444 1.00 94.06 458 HIS A CA 1
ATOM 3762 C C . HIS A 1 458 ? -9.331 4.269 16.864 1.00 94.06 458 HIS A C 1
ATOM 3764 O O . HIS A 1 458 ? -8.360 4.398 17.603 1.00 94.06 458 HIS A O 1
ATOM 3770 N N . ASP A 1 459 ? -9.233 4.135 15.542 1.00 92.81 459 ASP A N 1
ATOM 3771 C CA . ASP A 1 459 ? -7.975 4.018 14.789 1.00 92.81 459 ASP A CA 1
ATOM 3772 C C . ASP A 1 459 ? -7.868 5.037 13.638 1.00 92.81 459 ASP A C 1
ATOM 3774 O O . ASP A 1 459 ? -6.998 4.936 12.780 1.00 92.81 459 ASP A O 1
ATOM 3778 N N . GLY A 1 460 ? -8.747 6.043 13.611 1.00 90.62 460 GLY A N 1
ATOM 3779 C CA . GLY A 1 460 ? -8.762 7.096 12.592 1.00 90.62 460 GLY A CA 1
ATOM 3780 C C . GLY A 1 460 ? -9.823 6.900 11.510 1.00 90.62 460 GLY A C 1
ATOM 3781 O O . GLY A 1 460 ? -10.761 6.115 11.658 1.00 90.62 460 GLY A O 1
ATOM 3782 N N . VAL A 1 461 ? -9.691 7.656 10.419 1.00 91.44 461 VAL A N 1
ATOM 3783 C CA . VAL A 1 461 ? -10.604 7.630 9.266 1.00 91.44 461 VAL A CA 1
ATOM 3784 C C . VAL A 1 461 ? -9.816 7.245 8.016 1.00 91.44 461 VAL A C 1
ATOM 3786 O O . VAL A 1 461 ? -8.752 7.801 7.757 1.00 91.44 461 VAL A O 1
ATOM 3789 N N . THR A 1 462 ? -10.347 6.308 7.231 1.00 91.19 462 THR A N 1
ATOM 3790 C CA . THR A 1 462 ? -9.782 5.912 5.931 1.00 91.19 462 THR A CA 1
ATOM 3791 C C . THR A 1 462 ? -10.794 6.145 4.824 1.00 91.19 462 THR A C 1
ATOM 3793 O O . THR A 1 462 ? -11.987 5.867 4.972 1.00 91.19 462 THR A O 1
ATOM 3796 N N . ILE A 1 463 ? -10.324 6.616 3.678 1.00 91.12 463 ILE A N 1
ATOM 3797 C CA . ILE A 1 463 ? -11.133 6.778 2.478 1.00 91.12 463 ILE A CA 1
ATOM 3798 C C . ILE A 1 463 ? -11.265 5.419 1.788 1.00 91.12 463 ILE A C 1
ATOM 3800 O O . ILE A 1 463 ? -10.278 4.856 1.336 1.00 91.12 463 ILE A O 1
ATOM 3804 N N . THR A 1 464 ? -12.483 4.891 1.664 1.00 91.75 464 THR A N 1
ATOM 3805 C CA . THR A 1 464 ? -12.726 3.550 1.102 1.00 91.75 464 THR A CA 1
ATOM 3806 C C . THR A 1 464 ? -13.363 3.607 -0.286 1.00 91.75 464 THR A C 1
ATOM 3808 O O . THR A 1 464 ? -14.304 4.366 -0.532 1.00 91.75 464 THR A O 1
ATOM 3811 N N . SER A 1 465 ? -12.853 2.784 -1.202 1.00 90.81 465 SER A N 1
ATOM 3812 C CA . SER A 1 465 ? -13.388 2.557 -2.544 1.00 90.81 465 SER A CA 1
ATOM 3813 C C . SER A 1 465 ? -14.783 1.941 -2.473 1.00 90.81 465 SER A C 1
ATOM 3815 O O . SER A 1 465 ? -14.956 0.959 -1.763 1.00 90.81 465 SER A O 1
ATOM 3817 N N . PRO A 1 466 ? -15.766 2.392 -3.265 1.00 89.31 466 PRO A N 1
ATOM 3818 C CA . PRO A 1 466 ? -17.098 1.785 -3.303 1.00 89.31 466 PRO A CA 1
ATOM 3819 C C . PRO A 1 466 ? -17.143 0.415 -4.014 1.00 89.31 466 PRO A C 1
ATOM 3821 O O . PRO A 1 466 ? -18.217 -0.165 -4.162 1.00 89.31 466 PRO A O 1
ATOM 3824 N N . GLN A 1 467 ? -16.010 -0.118 -4.492 1.00 87.50 467 GLN A N 1
ATOM 3825 C CA . GLN A 1 467 ? -15.950 -1.374 -5.254 1.00 87.50 467 GLN A CA 1
ATOM 3826 C C . GLN A 1 467 ? -16.519 -2.582 -4.493 1.00 87.50 467 GLN A C 1
ATOM 3828 O O . GLN A 1 467 ? -17.081 -3.476 -5.127 1.00 87.50 467 GLN A O 1
ATOM 3833 N N . PHE A 1 468 ? -16.434 -2.581 -3.159 1.00 87.88 468 PHE A N 1
ATOM 3834 C CA . PHE A 1 468 ? -16.961 -3.650 -2.302 1.00 87.88 468 PHE A CA 1
ATOM 3835 C C . PHE A 1 468 ? -18.474 -3.824 -2.381 1.00 87.88 468 PHE A C 1
ATOM 3837 O O . PHE A 1 468 ? -18.957 -4.913 -2.097 1.00 87.88 468 PHE A O 1
ATOM 3844 N N . LEU A 1 469 ? -19.229 -2.808 -2.812 1.00 89.81 469 LEU A N 1
ATOM 3845 C CA . LEU A 1 469 ? -20.684 -2.921 -2.941 1.00 89.81 469 LEU A CA 1
ATOM 3846 C C . LEU A 1 469 ? -21.086 -4.020 -3.925 1.00 89.81 469 LEU A C 1
ATOM 3848 O O . LEU A 1 469 ? -22.115 -4.652 -3.746 1.00 89.81 469 LEU A O 1
ATOM 3852 N N . LYS A 1 470 ? -20.233 -4.327 -4.911 1.00 86.56 470 LYS A N 1
ATOM 3853 C CA . LYS A 1 470 ? -20.448 -5.439 -5.851 1.00 86.56 470 LYS A CA 1
ATOM 3854 C C . LYS A 1 470 ? -20.410 -6.826 -5.194 1.00 86.56 470 LYS A C 1
ATOM 3856 O O . LYS A 1 470 ? -20.745 -7.795 -5.873 1.00 86.56 470 LYS A O 1
ATOM 3861 N N . CYS A 1 471 ? -19.944 -6.905 -3.950 1.00 87.38 471 CYS A N 1
ATOM 3862 C CA . CYS A 1 471 ? -19.819 -8.115 -3.143 1.00 87.38 471 CYS A CA 1
ATOM 3863 C C . CYS A 1 471 ? -20.853 -8.179 -2.007 1.00 87.38 471 CYS A C 1
ATOM 3865 O O . CYS A 1 471 ? -20.781 -9.090 -1.190 1.00 87.38 471 CYS A O 1
ATOM 3867 N N . ILE A 1 472 ? -21.767 -7.206 -1.921 1.00 89.19 472 ILE A N 1
ATOM 3868 C CA . ILE A 1 472 ? -22.781 -7.130 -0.869 1.00 89.19 472 ILE A CA 1
ATOM 3869 C C . ILE A 1 472 ? -24.148 -7.460 -1.451 1.00 89.19 472 ILE A C 1
ATOM 3871 O O . ILE A 1 472 ? -24.565 -6.884 -2.457 1.00 89.19 472 ILE A O 1
ATOM 3875 N N . ASP A 1 473 ? -24.868 -8.340 -0.765 1.00 84.56 473 ASP A N 1
ATOM 3876 C CA . ASP A 1 473 ? -26.230 -8.693 -1.134 1.00 84.56 473 ASP A CA 1
ATOM 3877 C C . ASP A 1 473 ? -27.182 -7.510 -0.943 1.00 84.56 473 ASP A C 1
ATOM 3879 O O . ASP A 1 473 ? -27.158 -6.806 0.075 1.00 84.56 473 ASP A O 1
ATOM 3883 N N . ASN A 1 474 ? -28.050 -7.316 -1.937 1.00 85.94 474 ASN A N 1
ATOM 3884 C CA . ASN A 1 474 ? -29.001 -6.210 -2.013 1.00 85.94 474 ASN A CA 1
ATOM 3885 C C . ASN A 1 474 ? -28.349 -4.822 -1.956 1.00 85.94 474 ASN A C 1
ATOM 3887 O O . ASN A 1 474 ? -29.001 -3.885 -1.520 1.00 85.94 474 ASN A O 1
ATOM 3891 N N . SER A 1 475 ? -27.106 -4.658 -2.432 1.00 86.62 475 SER A N 1
ATOM 3892 C CA . SER A 1 475 ? -26.346 -3.396 -2.343 1.00 86.62 475 SER A CA 1
ATOM 3893 C C . SER A 1 475 ? -27.058 -2.143 -2.872 1.00 86.62 475 SER A C 1
ATOM 3895 O O . SER A 1 475 ? -26.665 -1.024 -2.538 1.00 86.62 475 SER A O 1
ATOM 3897 N N . ASP A 1 476 ? -28.069 -2.316 -3.728 1.00 84.62 476 ASP A N 1
ATOM 3898 C CA . ASP A 1 476 ? -28.877 -1.235 -4.299 1.00 84.62 476 ASP A CA 1
ATOM 3899 C C . ASP A 1 476 ? -29.725 -0.494 -3.260 1.00 84.62 476 ASP A C 1
ATOM 3901 O O . ASP A 1 476 ? -30.234 0.592 -3.546 1.00 84.62 476 ASP A O 1
ATOM 3905 N N . ASP A 1 477 ? -29.874 -1.039 -2.056 1.00 87.81 477 ASP A N 1
ATOM 3906 C CA . ASP A 1 477 ? -30.549 -0.386 -0.941 1.00 87.81 477 ASP A CA 1
ATOM 3907 C C . ASP A 1 477 ? -29.695 0.683 -0.236 1.00 87.81 477 ASP A C 1
ATOM 3909 O O . ASP A 1 477 ? -30.256 1.507 0.490 1.00 87.81 477 ASP A O 1
ATOM 3913 N N . PHE A 1 478 ? -28.378 0.718 -0.457 1.00 90.00 478 PHE A N 1
ATOM 3914 C CA . PHE A 1 478 ? -27.481 1.726 0.108 1.00 90.00 478 PHE A CA 1
ATOM 3915 C C . PHE A 1 478 ? -27.336 2.947 -0.826 1.00 90.00 478 PHE A C 1
ATOM 3917 O O . PHE A 1 478 ? -27.077 2.834 -2.029 1.00 90.00 478 PHE A O 1
ATOM 3924 N N . ARG A 1 479 ? -27.452 4.163 -0.277 1.00 90.50 479 ARG A N 1
ATOM 3925 C CA . ARG A 1 479 ? -27.414 5.461 -0.986 1.00 90.50 479 ARG A CA 1
ATOM 3926 C C . ARG A 1 479 ? -26.126 6.261 -0.757 1.00 90.50 479 ARG A C 1
ATOM 3928 O O . ARG A 1 479 ? -26.120 7.410 -0.310 1.00 90.50 479 ARG A O 1
ATOM 3935 N N . PHE A 1 480 ? -24.998 5.707 -1.190 1.00 90.50 480 PHE A N 1
ATOM 3936 C CA . PHE A 1 480 ? -23.711 6.406 -1.110 1.00 90.50 480 PHE A CA 1
ATOM 3937 C C . PHE A 1 480 ? -23.583 7.616 -2.070 1.00 90.50 480 PHE A C 1
ATOM 3939 O O . PHE A 1 480 ? -24.200 7.644 -3.141 1.00 90.50 480 PHE A O 1
ATOM 3946 N N . PRO A 1 481 ? -22.757 8.633 -1.728 1.00 86.31 481 PRO A N 1
ATOM 3947 C CA . PRO A 1 481 ? -22.559 9.823 -2.559 1.00 86.31 481 PRO A CA 1
ATOM 3948 C C . PRO A 1 481 ? -22.025 9.514 -3.966 1.00 86.31 481 PRO A C 1
ATOM 3950 O O . PRO A 1 481 ? -21.136 8.683 -4.134 1.00 86.31 481 PRO A O 1
ATOM 3953 N N . ARG A 1 482 ? -22.497 10.254 -4.978 1.00 88.12 482 ARG A N 1
ATOM 3954 C CA . ARG A 1 482 ? -22.062 10.139 -6.384 1.00 88.12 482 ARG A CA 1
ATOM 3955 C C . ARG A 1 482 ? -21.511 11.460 -6.925 1.00 88.12 482 ARG A C 1
ATOM 3957 O O . ARG A 1 482 ? -21.863 12.537 -6.441 1.00 88.12 482 ARG A O 1
ATOM 3964 N N . PHE A 1 483 ? -20.620 11.393 -7.910 1.00 84.62 483 PHE A N 1
ATOM 3965 C CA . PHE A 1 483 ? -20.177 12.555 -8.682 1.00 84.62 483 PHE A CA 1
ATOM 3966 C C . PHE A 1 483 ? -21.295 13.021 -9.622 1.00 84.62 483 PHE A C 1
ATOM 3968 O O . PHE A 1 483 ? -21.820 12.215 -10.385 1.00 84.62 483 PHE A O 1
ATOM 3975 N N . HIS A 1 484 ? -21.614 14.320 -9.615 1.00 79.44 484 HIS A N 1
ATOM 3976 C CA . HIS A 1 484 ? -22.717 14.879 -10.410 1.00 79.44 484 HIS A CA 1
ATOM 3977 C C . HIS A 1 484 ? -22.576 14.631 -11.918 1.00 79.44 484 HIS A C 1
ATOM 3979 O O . HIS A 1 484 ? -23.559 14.312 -12.569 1.00 79.44 484 HIS A O 1
ATOM 3985 N N . ARG A 1 485 ? -21.357 14.735 -12.470 1.00 82.38 485 ARG A N 1
ATOM 3986 C CA . ARG A 1 485 ? -21.123 14.596 -13.920 1.00 82.38 485 ARG A CA 1
ATOM 3987 C C . ARG A 1 485 ? -21.046 13.149 -14.404 1.00 82.38 485 ARG A C 1
ATOM 3989 O O . ARG A 1 485 ? -21.531 12.845 -15.482 1.00 82.38 485 ARG A O 1
ATOM 3996 N N . SER A 1 486 ? -20.396 12.265 -13.647 1.00 82.00 486 SER A N 1
ATOM 3997 C CA . SER A 1 486 ? -20.117 10.892 -14.098 1.00 82.00 486 SER A CA 1
ATOM 3998 C C . SER A 1 486 ? -21.073 9.847 -13.528 1.00 82.00 486 SER A C 1
ATOM 4000 O O . SER A 1 486 ? -21.008 8.690 -13.935 1.00 82.00 486 SER A O 1
ATOM 4002 N N . GLY A 1 487 ? -21.887 10.204 -12.527 1.00 79.88 487 GLY A N 1
ATOM 4003 C CA . GLY A 1 487 ? -22.741 9.268 -11.791 1.00 79.88 487 GLY A CA 1
ATOM 4004 C C . GLY A 1 487 ? -21.977 8.215 -10.978 1.00 79.88 487 GLY A C 1
ATOM 4005 O O . GLY A 1 487 ? -22.602 7.411 -10.285 1.00 79.88 487 GLY A O 1
ATOM 4006 N N . LYS A 1 488 ? -20.635 8.210 -11.028 1.00 83.50 488 LYS A N 1
ATOM 4007 C CA . LYS A 1 488 ? -19.786 7.267 -10.294 1.00 83.50 488 LYS A CA 1
ATOM 4008 C C . LYS A 1 488 ? -19.861 7.546 -8.798 1.00 83.50 488 LYS A C 1
ATOM 4010 O O . LYS A 1 488 ? -19.912 8.703 -8.378 1.00 83.50 488 LYS A O 1
ATOM 4015 N N . LEU A 1 489 ? -19.835 6.485 -8.001 1.00 86.06 489 LEU A N 1
ATOM 4016 C CA . LEU A 1 489 ? -19.758 6.584 -6.548 1.00 86.06 489 LEU A CA 1
ATOM 4017 C C . LEU A 1 489 ? -18.455 7.273 -6.128 1.00 86.06 489 LEU A C 1
ATOM 4019 O O . LEU A 1 489 ? -17.388 6.994 -6.677 1.00 86.06 489 LEU A O 1
ATOM 4023 N N . LYS A 1 490 ? -18.565 8.198 -5.176 1.00 87.19 490 LYS A N 1
ATOM 4024 C CA . LYS A 1 490 ? -17.419 8.836 -4.528 1.00 87.19 490 LYS A CA 1
ATOM 4025 C C . LYS A 1 490 ? -16.813 7.863 -3.521 1.00 87.19 490 LYS A C 1
ATOM 4027 O O . LYS A 1 490 ? -17.521 7.021 -2.971 1.00 87.19 490 LYS A O 1
ATOM 4032 N N . SER A 1 491 ? -15.521 8.014 -3.256 1.00 87.25 491 SER A N 1
ATOM 4033 C CA . SER A 1 491 ? -14.882 7.320 -2.141 1.00 87.25 491 SER A CA 1
ATOM 4034 C C . SER A 1 491 ? -15.498 7.765 -0.811 1.00 87.25 491 SER A C 1
ATOM 4036 O O . SER A 1 491 ? -15.917 8.917 -0.665 1.00 87.25 491 SER A O 1
ATOM 4038 N N . ILE A 1 492 ? -15.586 6.839 0.140 1.00 90.19 492 ILE A N 1
ATOM 4039 C CA . ILE A 1 492 ? -16.384 6.985 1.360 1.00 90.19 492 ILE A CA 1
ATOM 4040 C C . ILE A 1 492 ? -15.439 7.176 2.554 1.00 90.19 492 ILE A C 1
ATOM 4042 O O . ILE A 1 492 ? -14.677 6.253 2.862 1.00 90.19 492 ILE A O 1
ATOM 4046 N N . PRO A 1 493 ? -15.465 8.328 3.250 1.00 91.44 493 PRO A N 1
ATOM 4047 C CA . PRO A 1 493 ? -14.773 8.482 4.526 1.00 91.44 493 PRO A CA 1
ATOM 4048 C C . PRO A 1 493 ? -15.352 7.490 5.530 1.00 91.44 493 PRO A C 1
ATOM 4050 O O . PRO A 1 493 ? -16.561 7.470 5.763 1.00 91.44 493 PRO A O 1
ATOM 4053 N N . SER A 1 494 ? -14.500 6.630 6.069 1.00 92.00 494 SER A N 1
ATOM 4054 C CA . SER A 1 494 ? -14.925 5.482 6.860 1.00 92.00 494 SER A CA 1
ATOM 4055 C C . SER A 1 494 ? -14.145 5.448 8.173 1.00 92.00 494 SER A C 1
ATOM 4057 O O . SER A 1 494 ? -12.942 5.169 8.143 1.00 92.00 494 SER A O 1
ATOM 4059 N N . PRO A 1 495 ? -14.787 5.743 9.318 1.00 93.50 495 PRO A N 1
ATOM 4060 C CA . PRO A 1 495 ? -14.179 5.548 10.626 1.00 93.50 495 PRO A CA 1
ATOM 4061 C C . PRO A 1 495 ? -13.731 4.099 10.810 1.00 93.50 495 PRO A C 1
ATOM 4063 O O . PRO A 1 495 ? -14.452 3.158 10.462 1.00 93.50 495 PRO A O 1
ATOM 4066 N N . GLN A 1 496 ? -12.534 3.924 11.353 1.00 95.31 496 GLN A N 1
ATOM 4067 C CA . GLN A 1 496 ? -11.939 2.627 11.618 1.00 95.31 496 GLN A CA 1
ATOM 4068 C C . GLN A 1 496 ? -11.711 2.442 13.114 1.00 95.31 496 GLN A C 1
ATOM 4070 O O . GLN A 1 496 ? -11.379 3.376 13.843 1.00 95.31 496 GLN A O 1
ATOM 4075 N N . PHE A 1 497 ? -11.892 1.205 13.550 1.00 96.31 497 PHE A N 1
ATOM 4076 C CA . PHE A 1 497 ? -11.723 0.754 14.916 1.00 96.31 497 PHE A CA 1
ATOM 4077 C C . PHE A 1 497 ? -10.796 -0.452 14.919 1.00 96.31 497 PHE A C 1
ATOM 4079 O O . PHE A 1 497 ? -10.863 -1.286 14.015 1.00 96.31 497 PHE A O 1
ATOM 4086 N N . VAL A 1 498 ? -9.968 -0.580 15.947 1.00 95.81 498 VAL A N 1
ATOM 4087 C CA . VAL A 1 498 ? -9.122 -1.754 16.171 1.00 95.81 498 VAL A CA 1
ATOM 4088 C C . VAL A 1 498 ? -9.483 -2.381 17.509 1.00 95.81 498 VAL A C 1
ATOM 4090 O O . VAL A 1 498 ? -9.666 -1.680 18.501 1.00 95.81 498 VAL A O 1
ATOM 4093 N N . HIS A 1 499 ? -9.626 -3.703 17.545 1.00 95.44 499 HIS A N 1
ATOM 4094 C CA . HIS A 1 499 ? -9.818 -4.416 18.806 1.00 95.44 499 HIS A CA 1
ATOM 4095 C C . HIS A 1 499 ? -8.525 -4.365 19.631 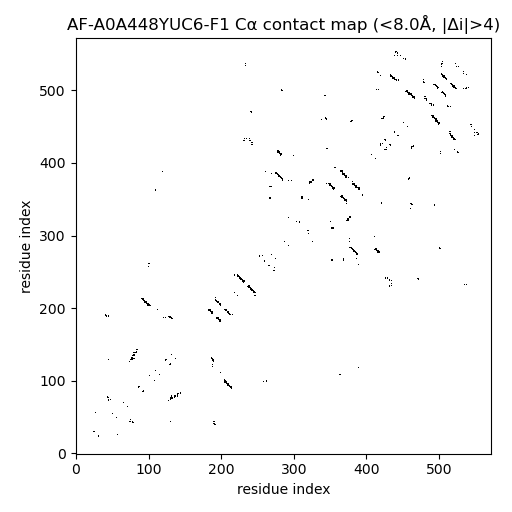1.00 95.44 499 HIS A C 1
ATOM 4097 O O . HIS A 1 499 ? -7.438 -4.452 19.058 1.00 95.44 499 HIS A O 1
ATOM 4103 N N . ARG A 1 500 ? -8.597 -4.301 20.968 1.00 92.38 500 ARG A N 1
ATOM 4104 C CA . ARG A 1 500 ? -7.407 -4.168 21.837 1.00 92.38 500 ARG A CA 1
ATOM 4105 C C . ARG A 1 500 ? -6.363 -5.280 21.679 1.00 92.38 500 ARG A C 1
ATOM 4107 O O . ARG A 1 500 ? -5.185 -5.091 21.979 1.00 92.38 500 ARG A O 1
ATOM 4114 N N . SER A 1 501 ? -6.768 -6.445 21.170 1.00 91.44 501 SER A N 1
ATOM 4115 C CA . SER A 1 501 ? -5.835 -7.525 20.812 1.00 91.44 501 SER A CA 1
ATOM 4116 C C . SER A 1 501 ? -4.974 -7.231 19.577 1.00 91.44 501 SER A C 1
ATOM 4118 O O . SER A 1 501 ? -3.991 -7.931 19.356 1.00 91.44 501 SER A O 1
ATOM 4120 N N . GLY A 1 502 ? -5.358 -6.256 18.747 1.00 91.25 502 GLY A N 1
ATOM 4121 C CA . GLY A 1 502 ? -4.769 -5.958 17.441 1.00 91.25 502 GLY A CA 1
ATOM 4122 C C . GLY A 1 502 ? -5.072 -6.990 16.351 1.00 91.25 502 GLY A C 1
ATOM 4123 O O . GLY A 1 502 ? -4.527 -6.885 15.254 1.00 91.25 502 GLY A O 1
ATOM 4124 N N . ALA A 1 503 ? -5.914 -7.989 16.633 1.00 91.69 503 ALA A N 1
ATOM 4125 C CA . ALA A 1 503 ? -6.184 -9.101 15.723 1.00 91.69 503 ALA A CA 1
ATOM 4126 C C . ALA A 1 503 ? -7.184 -8.767 14.607 1.00 91.69 503 ALA A C 1
ATOM 4128 O O . ALA A 1 503 ? -7.172 -9.405 13.555 1.00 91.69 503 ALA A O 1
ATOM 4129 N N . ILE A 1 504 ? -8.053 -7.780 14.829 1.00 93.62 504 ILE A N 1
ATOM 4130 C CA . ILE A 1 504 ? -9.099 -7.410 13.883 1.00 93.62 504 ILE A CA 1
ATOM 4131 C C . ILE A 1 504 ? -9.397 -5.916 13.926 1.00 93.62 504 ILE A C 1
ATOM 4133 O O . ILE A 1 504 ? -9.372 -5.284 14.986 1.00 93.62 504 ILE A O 1
ATOM 4137 N N . PHE A 1 505 ? -9.711 -5.380 12.753 1.00 95.69 505 PHE A N 1
ATOM 4138 C CA . PHE A 1 505 ? -10.195 -4.025 12.561 1.00 95.69 505 PHE A CA 1
ATOM 4139 C C . PHE A 1 505 ? -11.639 -4.061 12.079 1.00 95.69 505 PHE A C 1
ATOM 4141 O O . PHE A 1 505 ? -12.016 -4.941 11.307 1.00 95.69 505 PHE A O 1
ATOM 4148 N N . ILE A 1 506 ? -12.428 -3.080 12.498 1.00 96.69 506 ILE A N 1
ATOM 4149 C CA . ILE A 1 506 ? -13.763 -2.831 11.966 1.00 96.69 506 ILE A CA 1
ATOM 4150 C C . ILE A 1 506 ? -13.756 -1.461 11.320 1.00 96.69 506 ILE A C 1
ATOM 4152 O O . ILE A 1 506 ? -13.521 -0.450 11.976 1.00 96.69 506 ILE A O 1
ATOM 4156 N N . ARG A 1 507 ? -14.036 -1.423 10.023 1.00 96.00 507 ARG A N 1
ATOM 4157 C CA . ARG A 1 507 ? -14.253 -0.183 9.289 1.00 96.00 507 ARG A CA 1
ATOM 4158 C C . ARG A 1 507 ? -15.750 0.025 9.101 1.00 96.00 507 ARG A C 1
ATOM 4160 O O . ARG A 1 507 ? -16.432 -0.838 8.555 1.00 96.00 507 ARG A O 1
ATOM 4167 N N . LYS A 1 508 ? -16.263 1.157 9.577 1.00 95.00 508 LYS A N 1
ATOM 4168 C CA . LYS A 1 508 ? -17.680 1.517 9.517 1.00 95.00 508 LYS A CA 1
ATOM 4169 C C . LYS A 1 508 ? -17.924 2.427 8.318 1.00 95.00 508 LYS A C 1
ATOM 4171 O O . LYS A 1 508 ? -17.373 3.521 8.249 1.00 95.00 508 LYS A O 1
ATOM 4176 N N . LEU A 1 509 ? -18.781 2.001 7.397 1.00 93.44 509 LEU A N 1
ATOM 4177 C CA . LEU A 1 509 ? -19.246 2.825 6.285 1.00 93.44 509 LEU A CA 1
ATOM 4178 C C . LEU A 1 509 ? -20.700 3.206 6.514 1.00 93.44 509 LEU A C 1
ATOM 4180 O O . LEU A 1 509 ? -21.544 2.331 6.695 1.00 93.44 509 LEU A O 1
ATOM 4184 N N . THR A 1 510 ? -20.980 4.506 6.488 1.00 91.75 510 THR A N 1
ATOM 4185 C CA . THR A 1 510 ? -22.323 5.043 6.723 1.00 91.75 510 THR A CA 1
ATOM 4186 C C . THR A 1 510 ? -22.873 5.651 5.439 1.00 91.75 510 THR A C 1
ATOM 4188 O O . THR A 1 510 ? -22.223 6.463 4.780 1.00 91.75 510 THR A O 1
ATOM 4191 N N . ASP A 1 511 ? -24.077 5.232 5.085 1.00 92.00 511 ASP A N 1
ATOM 4192 C CA . ASP A 1 511 ? -24.884 5.753 3.988 1.00 92.00 511 ASP A CA 1
ATOM 4193 C C . ASP A 1 511 ? -25.537 7.107 4.367 1.00 92.00 511 ASP A C 1
ATOM 4195 O O . ASP A 1 511 ? -25.753 7.398 5.541 1.00 92.00 511 ASP A O 1
ATOM 4199 N N . ARG A 1 512 ? -25.921 7.924 3.376 1.00 89.31 512 ARG A N 1
ATOM 4200 C CA . ARG A 1 512 ? -26.803 9.094 3.513 1.00 89.31 512 ARG A CA 1
ATOM 4201 C C . ARG A 1 512 ? -28.116 8.797 4.237 1.00 89.31 512 ARG A C 1
ATOM 4203 O O . ARG A 1 512 ? -28.623 9.674 4.926 1.00 89.31 512 ARG A O 1
ATOM 4210 N N . GLU A 1 513 ? -28.669 7.595 4.093 1.00 88.75 513 GLU A N 1
ATOM 4211 C CA . GLU A 1 513 ? -29.896 7.204 4.806 1.00 88.75 513 GLU A CA 1
ATOM 4212 C C . GLU A 1 513 ? -29.649 6.755 6.258 1.00 88.75 513 GLU A C 1
ATOM 4214 O O . GLU A 1 513 ? -30.607 6.475 6.980 1.00 88.75 513 GLU A O 1
ATOM 4219 N N . GLY A 1 514 ? -28.389 6.696 6.708 1.00 88.31 514 GLY A N 1
ATOM 4220 C CA . GLY A 1 514 ? -28.011 6.259 8.056 1.00 88.31 514 GLY A CA 1
ATOM 4221 C C . GLY A 1 514 ? -27.853 4.743 8.217 1.00 88.31 514 GLY A C 1
ATOM 4222 O O . GLY A 1 514 ? -27.630 4.275 9.334 1.00 88.31 514 GLY A O 1
ATOM 4223 N N . LYS A 1 515 ? -27.949 3.976 7.122 1.00 93.06 515 LYS A N 1
ATOM 4224 C CA . LYS A 1 515 ? -27.614 2.543 7.075 1.00 93.06 515 LYS A CA 1
ATOM 4225 C C . LYS A 1 515 ? -26.099 2.359 7.182 1.00 93.06 515 LYS A C 1
ATOM 4227 O O . LYS A 1 515 ? -25.335 3.222 6.745 1.00 93.06 515 LYS A O 1
ATOM 4232 N N . VAL A 1 516 ? -25.659 1.242 7.754 1.00 94.44 516 VAL A N 1
ATOM 4233 C CA . VAL A 1 516 ? -24.242 0.992 8.044 1.00 94.44 516 VAL A CA 1
ATOM 4234 C C . VAL A 1 516 ? -23.782 -0.344 7.479 1.00 94.44 516 VAL A C 1
ATOM 4236 O O . VAL A 1 516 ? -24.477 -1.353 7.573 1.00 94.44 516 VAL A O 1
ATOM 4239 N N . ILE A 1 517 ? -22.571 -0.352 6.932 1.00 95.00 517 ILE A N 1
ATOM 4240 C CA . ILE A 1 517 ? -21.835 -1.557 6.555 1.00 95.00 517 ILE A CA 1
ATOM 4241 C C . ILE A 1 517 ? -20.582 -1.600 7.421 1.00 95.00 517 ILE A C 1
ATOM 4243 O O . ILE A 1 517 ? -19.765 -0.678 7.384 1.00 95.00 517 ILE A O 1
ATOM 4247 N N . LEU A 1 518 ? -20.439 -2.657 8.212 1.00 95.44 518 LEU A N 1
ATOM 4248 C CA . LEU A 1 518 ? -19.221 -2.933 8.960 1.00 95.44 518 LEU A CA 1
ATOM 4249 C C . LEU A 1 518 ? -18.354 -3.896 8.162 1.00 95.44 518 LEU A C 1
ATOM 4251 O O . LEU A 1 518 ? -18.823 -4.938 7.705 1.00 95.44 518 LEU A O 1
ATOM 4255 N N . VAL A 1 519 ? -17.087 -3.535 8.012 1.00 94.94 519 VAL A N 1
ATOM 4256 C CA . VAL A 1 519 ? -16.086 -4.323 7.301 1.00 94.94 519 VAL A CA 1
ATOM 4257 C C . VAL A 1 519 ? -15.045 -4.801 8.302 1.00 94.94 519 VAL A C 1
ATOM 4259 O O . VAL A 1 519 ? -14.264 -4.003 8.817 1.00 94.94 519 VAL A O 1
ATOM 4262 N N . GLY A 1 520 ? -15.043 -6.100 8.580 1.00 94.00 520 GLY A N 1
ATOM 4263 C CA . GLY A 1 520 ? -14.031 -6.782 9.377 1.00 94.00 520 GLY A CA 1
ATOM 4264 C C . GLY A 1 520 ? -12.776 -7.056 8.550 1.00 94.00 520 GLY A C 1
ATOM 4265 O O . GLY A 1 520 ? -12.843 -7.756 7.539 1.00 94.00 520 GLY A O 1
ATOM 4266 N N . ILE A 1 521 ? -11.634 -6.522 8.979 1.00 93.31 521 ILE A N 1
ATOM 4267 C CA . ILE A 1 521 ? -10.324 -6.719 8.345 1.00 93.31 521 ILE A CA 1
ATOM 4268 C C . ILE A 1 521 ? -9.431 -7.484 9.328 1.00 93.31 521 ILE A C 1
ATOM 4270 O O . ILE A 1 521 ? -9.076 -6.965 10.388 1.00 93.31 521 ILE A O 1
ATOM 4274 N N . GLU A 1 522 ? -9.072 -8.721 8.982 1.00 91.06 522 GLU A N 1
ATOM 4275 C CA . GLU A 1 522 ? -8.198 -9.580 9.792 1.00 91.06 522 GLU A CA 1
ATOM 4276 C C . GLU A 1 522 ? -6.746 -9.080 9.767 1.00 91.06 522 GLU A C 1
ATOM 4278 O O . GLU A 1 522 ? -6.215 -8.677 8.726 1.00 91.06 522 GLU A O 1
ATOM 4283 N N . ASN A 1 523 ? -6.074 -9.159 10.916 1.00 89.69 523 ASN A N 1
ATOM 4284 C CA . ASN A 1 523 ? -4.640 -8.947 11.004 1.00 89.69 523 ASN A CA 1
ATOM 4285 C C . ASN A 1 523 ? -3.848 -10.245 10.795 1.00 89.69 523 ASN A C 1
ATOM 4287 O O . ASN A 1 523 ? -3.631 -11.021 11.723 1.00 89.69 523 ASN A O 1
ATOM 4291 N N . TYR A 1 524 ? -3.347 -10.427 9.575 1.00 80.62 524 TYR A N 1
ATOM 4292 C CA . TYR A 1 524 ? -2.576 -11.600 9.156 1.00 80.62 524 TYR A CA 1
ATOM 4293 C C . TYR A 1 524 ? -1.057 -11.498 9.407 1.00 80.62 524 TYR A C 1
ATOM 4295 O O . TYR A 1 524 ? -0.325 -12.433 9.092 1.00 80.62 524 TYR A O 1
ATOM 4303 N N . ARG A 1 525 ? -0.538 -10.381 9.946 1.00 72.19 525 ARG A N 1
ATOM 4304 C CA . ARG A 1 525 ? 0.920 -10.152 10.080 1.00 72.19 525 ARG A CA 1
ATOM 4305 C C . ARG A 1 525 ? 1.582 -10.936 11.223 1.00 72.19 525 ARG A C 1
ATOM 4307 O O . ARG A 1 525 ? 2.792 -11.129 11.181 1.00 72.19 525 ARG A O 1
ATOM 4314 N N . HIS A 1 526 ? 0.825 -11.415 12.210 1.00 59.59 526 HIS A N 1
ATOM 4315 C CA . HIS A 1 526 ? 1.336 -12.195 13.352 1.00 59.59 526 HIS A CA 1
ATOM 4316 C C . HIS A 1 526 ? 1.204 -13.716 13.136 1.00 59.59 526 HIS A C 1
ATOM 4318 O O . HIS A 1 526 ? 0.706 -14.443 13.990 1.00 59.59 526 HIS A O 1
ATOM 4324 N N . ALA A 1 527 ? 1.644 -14.205 11.974 1.00 47.38 527 ALA A N 1
ATOM 4325 C CA . ALA A 1 527 ? 1.465 -15.601 11.566 1.00 47.38 527 ALA A CA 1
ATOM 4326 C C . ALA A 1 527 ? 2.465 -16.602 12.186 1.00 47.38 527 ALA A C 1
ATOM 4328 O O . ALA A 1 527 ? 2.309 -17.797 11.973 1.00 47.38 527 ALA A O 1
ATOM 4329 N N . SER A 1 528 ? 3.468 -16.169 12.964 1.00 48.59 528 SER A N 1
ATOM 4330 C CA . SER A 1 528 ? 4.452 -17.100 13.555 1.00 48.59 528 SER A CA 1
ATOM 4331 C C . SER A 1 528 ? 3.884 -17.989 14.672 1.00 48.59 528 SER A C 1
ATOM 4333 O O . SER A 1 528 ? 4.502 -18.987 15.024 1.00 48.59 528 SER A O 1
ATOM 4335 N N . VAL A 1 529 ? 2.699 -17.662 15.205 1.00 53.12 529 VAL A N 1
ATOM 4336 C CA . VAL A 1 529 ? 1.903 -18.537 16.082 1.00 53.12 529 VAL A CA 1
ATOM 4337 C C . VAL A 1 529 ? 0.550 -18.736 15.400 1.00 53.12 529 VAL A C 1
ATOM 4339 O O . VAL A 1 529 ? -0.389 -17.970 15.609 1.00 53.12 529 VAL A O 1
ATOM 4342 N N . GLU A 1 530 ? 0.498 -19.721 14.510 1.00 53.38 530 GLU A N 1
ATOM 4343 C CA . GLU A 1 530 ? -0.315 -19.771 13.285 1.00 53.38 530 GLU A CA 1
ATOM 4344 C C . GLU A 1 530 ? -1.849 -19.616 13.410 1.00 53.38 530 GLU A C 1
ATOM 4346 O O . GLU A 1 530 ? -2.513 -19.449 12.389 1.00 53.38 530 GLU A O 1
ATOM 4351 N N . ASN A 1 531 ? -2.445 -19.583 14.609 1.00 67.00 531 ASN A N 1
ATOM 4352 C CA . ASN A 1 531 ? -3.906 -19.478 14.764 1.00 67.00 531 ASN A CA 1
ATOM 4353 C C . ASN A 1 531 ? -4.422 -18.503 15.832 1.00 67.00 531 ASN A C 1
ATOM 4355 O O . ASN A 1 531 ? -5.600 -18.156 15.789 1.00 67.00 531 ASN A O 1
ATOM 4359 N N . ARG A 1 532 ? -3.592 -17.962 16.734 1.00 79.31 532 ARG A N 1
ATOM 4360 C CA . ARG A 1 532 ? -4.119 -17.197 17.886 1.00 79.31 532 ARG A CA 1
ATOM 4361 C C . ARG A 1 532 ? -4.848 -15.912 17.481 1.00 79.31 532 ARG A C 1
ATOM 4363 O O . ARG A 1 532 ? -5.927 -15.624 17.987 1.00 79.31 532 ARG A O 1
ATOM 4370 N N . PHE A 1 533 ? -4.273 -15.117 16.574 1.00 85.56 533 PHE A N 1
ATOM 4371 C CA . PHE A 1 533 ? -4.923 -13.882 16.105 1.00 85.56 533 PHE A CA 1
ATOM 4372 C C . PHE A 1 533 ? -6.200 -14.190 15.326 1.00 85.56 533 PHE A C 1
ATOM 4374 O O . PHE A 1 533 ? -7.200 -13.499 15.496 1.00 85.56 533 PHE A O 1
ATOM 4381 N N . ARG A 1 534 ? -6.196 -15.265 14.538 1.00 86.25 534 ARG A N 1
ATOM 4382 C CA . ARG A 1 534 ? -7.370 -15.699 13.784 1.00 86.25 534 ARG A CA 1
ATOM 4383 C C . ARG A 1 534 ? -8.499 -16.173 14.696 1.00 86.25 534 ARG A C 1
ATOM 4385 O O . ARG A 1 534 ? -9.640 -15.781 14.489 1.00 86.25 534 ARG A O 1
ATOM 4392 N N . GLU A 1 535 ? -8.193 -16.977 15.709 1.00 88.00 535 GLU A N 1
ATOM 4393 C CA . GLU A 1 535 ? -9.163 -17.439 16.709 1.00 88.00 535 GLU A CA 1
ATOM 4394 C C . GLU A 1 535 ? -9.779 -16.263 17.470 1.00 88.00 535 GLU A C 1
ATOM 4396 O O . GLU A 1 535 ? -10.999 -16.190 17.621 1.00 88.00 535 GLU A O 1
ATOM 4401 N N . ILE A 1 536 ? -8.950 -15.291 17.872 1.00 90.31 536 ILE A N 1
ATOM 4402 C CA . ILE A 1 536 ? -9.433 -14.053 18.489 1.00 90.31 536 ILE A CA 1
ATOM 4403 C C . ILE A 1 536 ? -10.324 -13.284 17.507 1.00 90.31 536 ILE A C 1
ATOM 4405 O O . ILE A 1 536 ? -11.412 -12.863 17.887 1.00 90.31 536 ILE A O 1
ATOM 4409 N N . ALA A 1 537 ? -9.904 -13.113 16.250 1.00 91.19 537 ALA A N 1
ATOM 4410 C CA . ALA A 1 537 ? -10.688 -12.413 15.234 1.00 91.19 537 ALA A CA 1
ATOM 4411 C C . ALA A 1 537 ? -12.049 -13.085 14.995 1.00 91.19 537 ALA A C 1
ATOM 4413 O O . ALA A 1 537 ? -13.061 -12.389 14.934 1.00 91.19 537 ALA A O 1
ATOM 4414 N N . LYS A 1 538 ? -12.089 -14.422 14.933 1.00 91.44 538 LYS A N 1
ATOM 4415 C CA . LYS A 1 538 ? -13.321 -15.211 14.820 1.00 91.44 538 LYS A CA 1
ATOM 4416 C C . LYS A 1 538 ? -14.253 -14.964 16.005 1.00 91.44 538 LYS A C 1
ATOM 4418 O O . LYS A 1 538 ? -15.379 -14.520 15.800 1.00 91.44 538 LYS A O 1
ATOM 4423 N N . SER A 1 539 ? -13.757 -15.151 17.229 1.00 93.06 539 SER A N 1
ATOM 4424 C CA . SER A 1 539 ? -14.548 -14.926 18.447 1.00 93.06 539 SER A CA 1
ATOM 4425 C C . SER A 1 539 ? -15.068 -13.487 18.541 1.00 93.06 539 SER A C 1
ATOM 4427 O O . SER A 1 539 ? -16.208 -13.252 18.936 1.00 93.06 539 SER A O 1
ATOM 4429 N N . VAL A 1 540 ? -14.254 -12.501 18.153 1.00 94.19 540 VAL A N 1
ATOM 4430 C CA . VAL A 1 540 ? -14.651 -11.089 18.174 1.00 94.19 540 VAL A CA 1
ATOM 4431 C C . VAL A 1 540 ? -15.713 -10.786 17.110 1.00 94.19 540 VAL A C 1
ATOM 4433 O O . VAL A 1 540 ? -16.663 -10.070 17.413 1.00 94.19 540 VAL A O 1
ATOM 4436 N N . ILE A 1 541 ? -15.616 -11.336 15.894 1.00 93.69 541 ILE A N 1
ATOM 4437 C CA . ILE A 1 541 ? -16.653 -11.165 14.856 1.00 93.69 541 ILE A CA 1
ATOM 4438 C C . ILE A 1 541 ? -17.986 -11.785 15.266 1.00 93.69 541 ILE A C 1
ATOM 4440 O O . ILE A 1 541 ? -19.033 -11.177 15.027 1.00 93.69 541 ILE A O 1
ATOM 4444 N N . GLU A 1 542 ? -17.961 -12.955 15.901 1.00 92.94 542 GLU A N 1
ATOM 4445 C CA . GLU A 1 542 ? -19.161 -13.592 16.454 1.00 92.94 542 GLU A CA 1
ATOM 4446 C C . GLU A 1 542 ? -19.807 -12.679 17.508 1.00 92.94 542 GLU A C 1
ATOM 4448 O O . GLU A 1 542 ? -20.966 -12.295 17.356 1.00 92.94 542 GLU A O 1
ATOM 4453 N N . LYS A 1 543 ? -19.024 -12.184 18.479 1.00 94.62 543 LYS A N 1
ATOM 4454 C CA . LYS A 1 543 ? -19.496 -11.227 19.500 1.00 94.62 543 LYS A CA 1
ATOM 4455 C C . LYS A 1 543 ? -20.070 -9.942 18.905 1.00 94.62 543 LYS A C 1
ATOM 4457 O O . LYS A 1 543 ? -21.076 -9.435 19.393 1.00 94.62 543 LYS A O 1
ATOM 4462 N N . VAL A 1 544 ? -19.445 -9.395 17.862 1.00 94.81 544 VAL A N 1
ATOM 4463 C CA . VAL A 1 544 ? -19.941 -8.195 17.168 1.00 94.81 544 VAL A CA 1
ATOM 4464 C C . VAL A 1 544 ? -21.266 -8.487 16.469 1.00 94.81 544 VAL A C 1
ATOM 4466 O O . VAL A 1 544 ? -22.187 -7.675 16.542 1.00 94.81 544 VAL A O 1
ATOM 4469 N N . SER A 1 545 ? -21.385 -9.649 15.829 1.00 93.12 545 SER A N 1
ATOM 4470 C CA . SER A 1 545 ? -22.619 -10.071 15.164 1.00 93.12 545 SER A CA 1
ATOM 4471 C C . SER A 1 545 ? -23.761 -10.252 16.165 1.00 93.12 545 SER A C 1
ATOM 4473 O O . SER A 1 545 ? -24.869 -9.776 15.919 1.00 93.12 545 SER A O 1
ATOM 4475 N N . ASP A 1 546 ? -23.493 -10.877 17.310 1.00 93.62 546 ASP A N 1
ATOM 4476 C CA . ASP A 1 546 ? -24.492 -11.096 18.359 1.00 93.62 546 ASP A CA 1
ATOM 4477 C C . ASP A 1 546 ? -24.887 -9.794 19.059 1.00 93.62 546 ASP A C 1
ATOM 4479 O O . ASP A 1 546 ? -26.076 -9.542 19.258 1.00 93.62 546 ASP A O 1
ATOM 4483 N N . MET A 1 547 ? -23.921 -8.905 19.307 1.00 94.06 547 MET A N 1
ATOM 4484 C CA . MET A 1 547 ? -24.185 -7.555 19.803 1.00 94.06 547 MET A CA 1
ATOM 4485 C C . MET A 1 547 ? -25.137 -6.789 18.878 1.00 94.06 547 MET A C 1
ATOM 4487 O O . MET A 1 547 ? -26.089 -6.171 19.351 1.00 94.06 547 MET A O 1
ATOM 4491 N N . ILE A 1 548 ? -24.934 -6.849 17.559 1.00 93.06 548 ILE A N 1
ATOM 4492 C CA . ILE A 1 548 ? -25.799 -6.159 16.589 1.00 93.06 548 ILE A CA 1
ATOM 4493 C C . ILE A 1 548 ? -27.216 -6.744 16.594 1.00 93.06 548 ILE A C 1
ATOM 4495 O O . ILE A 1 548 ? -28.193 -5.996 16.480 1.00 93.06 548 ILE A O 1
ATOM 4499 N N . LYS A 1 549 ? -27.349 -8.068 16.741 1.00 91.56 549 LYS A N 1
ATOM 4500 C CA . LYS A 1 549 ? -28.660 -8.722 16.858 1.00 91.56 549 LYS A CA 1
ATOM 4501 C C . LYS A 1 549 ? -29.399 -8.249 18.111 1.00 91.56 549 LYS A C 1
ATOM 4503 O O . LYS A 1 549 ? -30.568 -7.895 17.984 1.00 91.56 549 LYS A O 1
ATOM 4508 N N . SER A 1 550 ? -28.712 -8.155 19.255 1.00 91.12 550 SER A N 1
ATOM 4509 C CA . SER A 1 550 ? -29.300 -7.753 20.543 1.00 91.12 550 SER A CA 1
ATOM 4510 C C . SER A 1 550 ? -29.622 -6.260 20.676 1.00 91.12 550 SER A C 1
ATOM 4512 O O . SER A 1 550 ? -30.255 -5.863 21.649 1.00 91.12 550 SER A O 1
ATOM 4514 N N . LEU A 1 551 ? -29.169 -5.405 19.751 1.00 90.50 551 LEU A N 1
ATOM 4515 C CA . LEU A 1 551 ? -29.528 -3.983 19.778 1.00 90.50 551 LEU A CA 1
ATOM 4516 C C . LEU A 1 551 ? -31.041 -3.794 19.550 1.00 90.50 551 LEU A C 1
ATOM 4518 O O . LEU A 1 551 ? -31.594 -4.468 18.671 1.00 90.50 551 LEU A O 1
ATOM 4522 N N . PRO A 1 552 ? -31.690 -2.857 20.274 1.00 81.31 552 PRO A N 1
ATOM 4523 C CA . PRO A 1 552 ? -33.129 -2.627 20.180 1.00 81.31 552 PRO A CA 1
ATOM 4524 C C . PRO A 1 552 ? -33.523 -2.277 18.745 1.00 81.31 552 PRO A C 1
ATOM 4526 O O . PRO A 1 552 ? -32.852 -1.481 18.080 1.00 81.31 552 PRO A O 1
ATOM 4529 N N . SER A 1 553 ? -34.588 -2.915 18.263 1.00 75.06 553 SER A N 1
ATOM 4530 C CA . SER A 1 553 ? -35.115 -2.694 16.919 1.00 75.06 553 SER A CA 1
ATOM 4531 C C . SER A 1 553 ? -36.262 -1.687 16.942 1.00 75.06 553 SER A C 1
ATOM 4533 O O . SER A 1 553 ? -36.936 -1.517 17.953 1.00 75.06 553 SER A O 1
ATOM 4535 N N . GLY A 1 554 ? -36.483 -0.980 15.836 1.00 59.31 554 GLY A N 1
ATOM 4536 C CA . GLY A 1 554 ? -37.535 0.040 15.744 1.00 59.31 554 GLY A CA 1
ATOM 4537 C C . GLY A 1 554 ? -38.985 -0.452 15.849 1.00 59.31 554 GLY A C 1
ATOM 4538 O O . GLY A 1 554 ? -39.869 0.399 15.833 1.00 59.31 554 GLY A O 1
ATOM 4539 N N . ASN A 1 555 ? -39.239 -1.761 15.946 1.00 53.06 555 ASN A N 1
ATOM 4540 C CA . ASN A 1 555 ? -40.577 -2.333 15.764 1.00 53.06 555 ASN A CA 1
ATOM 4541 C C . ASN A 1 555 ? -41.342 -2.666 17.058 1.00 53.06 555 ASN A C 1
ATOM 4543 O O . ASN A 1 555 ? -42.536 -2.939 16.965 1.00 53.06 555 ASN A O 1
ATOM 4547 N N . ASP A 1 556 ? -40.715 -2.606 18.237 1.00 46.44 556 ASP A N 1
ATOM 4548 C CA . ASP A 1 556 ? -41.339 -3.106 19.477 1.00 46.44 556 ASP A CA 1
ATOM 4549 C C . ASP A 1 556 ? -42.229 -2.078 20.211 1.00 46.44 556 ASP A C 1
ATOM 4551 O O . ASP A 1 556 ? -42.992 -2.449 21.095 1.00 46.44 556 ASP A O 1
ATOM 4555 N N . ASP A 1 557 ? -42.234 -0.802 19.805 1.00 44.97 557 ASP A N 1
ATOM 4556 C CA . ASP A 1 557 ? -42.998 0.252 20.506 1.00 44.97 557 ASP A CA 1
ATOM 4557 C C . ASP A 1 557 ? -44.478 0.368 20.056 1.00 44.97 557 ASP A C 1
ATOM 4559 O O . ASP A 1 557 ? -45.228 1.174 20.602 1.00 44.97 557 ASP A O 1
ATOM 4563 N N . ASN A 1 558 ? -44.932 -0.413 19.062 1.00 41.16 558 ASN A N 1
ATOM 4564 C CA . ASN A 1 558 ? -46.270 -0.259 18.454 1.00 41.16 558 ASN A CA 1
ATOM 4565 C C . ASN A 1 558 ? -47.283 -1.374 18.781 1.00 41.16 558 ASN A C 1
ATOM 4567 O O . ASN A 1 558 ? -48.398 -1.332 18.259 1.00 41.16 558 ASN A O 1
ATOM 4571 N N . GLN A 1 559 ? -46.948 -2.359 19.624 1.00 38.56 559 GLN A N 1
ATOM 4572 C CA . GLN A 1 559 ? -47.892 -3.434 19.985 1.00 38.56 559 GLN A CA 1
ATOM 4573 C C . GLN A 1 559 ? -48.505 -3.323 21.389 1.00 38.56 559 GLN A C 1
ATOM 4575 O O . GLN A 1 559 ? -49.556 -3.915 21.614 1.00 38.56 559 GLN A O 1
ATOM 4580 N N . GLU A 1 560 ? -47.970 -2.501 22.298 1.00 37.47 560 GLU A N 1
ATOM 4581 C CA . GLU A 1 560 ? -48.554 -2.343 23.647 1.00 37.47 560 GLU A CA 1
ATOM 4582 C C . GLU A 1 560 ? -49.589 -1.206 23.773 1.00 37.47 560 GLU A C 1
ATOM 4584 O O . GLU A 1 560 ? -50.290 -1.121 24.778 1.00 37.47 560 GLU A O 1
ATOM 4589 N N . ALA A 1 561 ? -49.775 -0.364 22.748 1.00 38.78 561 ALA A N 1
ATOM 4590 C CA . ALA A 1 561 ? -50.694 0.782 22.822 1.00 38.78 561 ALA A CA 1
ATOM 4591 C C . ALA A 1 561 ? -52.145 0.504 22.360 1.00 38.78 561 ALA A C 1
ATOM 4593 O O . ALA A 1 561 ? -53.004 1.367 22.531 1.00 38.78 561 ALA A O 1
ATOM 4594 N N . ASN A 1 562 ? -52.452 -0.682 21.814 1.00 37.41 562 ASN A N 1
ATOM 4595 C CA . ASN A 1 562 ? -53.792 -1.017 21.292 1.00 37.41 562 ASN A CA 1
ATOM 4596 C C . ASN A 1 562 ? -54.614 -1.971 22.186 1.00 37.41 562 ASN A C 1
ATOM 4598 O O . ASN A 1 562 ? -55.662 -2.450 21.765 1.00 37.41 562 ASN A O 1
ATOM 4602 N N . GLY A 1 563 ? -54.180 -2.235 23.424 1.00 37.31 563 GLY A N 1
ATOM 4603 C CA . GLY A 1 563 ? -54.865 -3.159 24.342 1.00 37.31 563 GLY A CA 1
ATOM 4604 C C . GLY A 1 563 ? -55.895 -2.540 25.297 1.00 37.31 563 GLY A C 1
ATOM 4605 O O . GLY A 1 563 ? -56.517 -3.272 26.059 1.00 37.31 563 GLY A O 1
ATOM 4606 N N . ILE A 1 564 ? -56.084 -1.215 25.311 1.00 42.56 564 ILE A N 1
ATOM 4607 C CA . ILE A 1 564 ? -56.964 -0.552 26.291 1.00 42.56 564 ILE A CA 1
ATOM 4608 C C . ILE A 1 564 ? -57.825 0.497 25.588 1.00 42.56 564 ILE A C 1
ATOM 4610 O O . ILE A 1 564 ? -57.532 1.686 25.670 1.00 42.56 564 ILE A O 1
ATOM 4614 N N . LYS A 1 565 ? -58.867 0.067 24.861 1.00 38.69 565 LYS A N 1
ATOM 4615 C CA . LYS A 1 565 ? -60.016 0.918 24.480 1.00 38.69 565 LYS A CA 1
ATOM 4616 C C . LYS A 1 565 ? -61.177 0.119 23.863 1.00 38.69 565 LYS A C 1
ATOM 4618 O O . LYS A 1 565 ? -61.674 0.462 22.803 1.00 38.69 565 LYS A O 1
ATOM 4623 N N . GLU A 1 566 ? -61.668 -0.905 24.556 1.00 39.94 566 GLU A N 1
ATOM 4624 C CA . GLU A 1 566 ? -63.032 -1.408 24.322 1.00 39.94 566 GLU A CA 1
ATOM 4625 C C . GLU A 1 566 ? -63.761 -1.602 25.654 1.00 39.94 566 GLU A C 1
ATOM 4627 O O . GLU A 1 566 ? -63.751 -2.663 26.266 1.00 39.94 566 GLU A O 1
ATOM 4632 N N . SER A 1 567 ? -64.376 -0.525 26.140 1.00 36.31 567 SER A N 1
ATOM 4633 C CA . SER A 1 567 ? -65.585 -0.577 26.970 1.00 36.31 567 SER A CA 1
ATOM 4634 C C . SER A 1 567 ? -66.215 0.818 26.996 1.00 36.31 567 SER A C 1
ATOM 4636 O O . SER A 1 567 ? -65.595 1.771 27.459 1.00 36.31 567 SER A O 1
ATOM 4638 N N . GLY A 1 568 ? -67.435 0.963 26.466 1.00 32.69 568 GLY A N 1
ATOM 4639 C CA . GLY A 1 568 ? -68.177 2.221 26.610 1.00 32.69 568 GLY A CA 1
ATOM 4640 C C . GLY A 1 568 ? -69.236 2.539 25.554 1.00 32.69 568 GLY A C 1
ATOM 4641 O O . GLY A 1 568 ? -69.105 3.547 24.880 1.00 32.69 568 GLY A O 1
ATOM 4642 N N . GLY A 1 569 ? -70.275 1.703 25.457 1.00 32.94 569 GLY A N 1
ATOM 4643 C CA . GLY A 1 569 ? -71.689 2.108 25.356 1.00 32.94 569 GLY A CA 1
ATOM 4644 C C . GLY A 1 569 ? -72.196 2.943 24.172 1.00 32.94 569 GLY A C 1
ATOM 4645 O O . GLY A 1 569 ? -71.879 4.118 24.052 1.00 32.94 569 GLY A O 1
ATOM 4646 N N . ILE A 1 570 ? -73.184 2.396 23.452 1.00 31.55 570 ILE A N 1
ATOM 4647 C CA . ILE A 1 570 ? -74.298 3.186 22.901 1.00 31.55 570 ILE A CA 1
ATOM 4648 C C . ILE A 1 570 ? -75.607 2.433 23.184 1.00 31.55 570 ILE A C 1
ATOM 4650 O O . ILE A 1 570 ? -75.819 1.318 22.712 1.00 31.55 570 ILE A O 1
ATOM 4654 N N . LYS A 1 571 ? -76.451 3.050 24.019 1.00 38.88 571 LYS A N 1
ATOM 4655 C CA . LYS A 1 571 ? -77.899 2.831 24.091 1.00 38.88 571 LYS A CA 1
ATOM 4656 C C . LYS A 1 571 ? -78.576 3.943 23.286 1.00 38.88 571 LYS A C 1
ATOM 4658 O O . LYS A 1 571 ? -78.074 5.068 23.285 1.00 38.88 571 LYS A O 1
ATOM 4663 N N . ASN A 1 572 ? -79.759 3.588 22.787 1.00 37.34 572 ASN A N 1
ATOM 4664 C CA . ASN A 1 572 ? -80.712 4.309 21.936 1.00 37.34 572 ASN A CA 1
ATOM 4665 C C . ASN A 1 572 ? -80.404 4.290 20.444 1.00 37.34 572 ASN A C 1
ATOM 4667 O O . ASN A 1 572 ? -79.464 4.985 20.008 1.00 37.34 572 ASN A O 1
#

Radius of gyration: 33.05 Å; Cα contacts (8 Å, |Δi|>4): 769; chains: 1; bounding box: 116×53×122 Å

Solvent-accessible surface area (backbone atoms only — not comparable to full-atom values): 34664 Å² total; per-residue (Å²): 136,84,86,88,81,87,85,87,87,84,81,80,80,80,81,72,80,76,80,71,76,74,79,81,54,96,83,40,76,85,47,42,63,57,47,62,66,61,44,50,55,68,54,56,58,47,46,86,78,49,76,90,69,71,73,56,80,77,74,55,95,62,84,61,58,62,58,72,80,52,69,77,77,81,51,66,55,34,76,75,45,78,28,75,65,56,67,64,32,70,84,51,24,44,80,51,69,54,73,49,68,53,89,82,37,96,51,79,59,55,96,42,71,69,59,50,52,49,48,56,50,51,56,41,43,77,69,66,28,15,37,48,37,72,65,19,50,52,50,17,54,50,54,50,51,50,56,57,48,52,70,65,42,76,82,67,84,85,86,85,88,81,88,76,84,80,89,67,90,72,83,72,86,75,74,97,73,85,76,77,62,94,60,74,71,47,44,34,33,56,64,48,42,34,38,39,37,38,60,40,87,88,77,45,28,38,40,40,40,36,40,36,32,63,85,69,65,80,49,80,89,47,44,48,74,49,77,48,74,43,77,28,83,62,77,72,40,74,39,60,41,62,48,78,46,61,78,56,82,76,92,67,71,58,67,64,52,48,43,43,72,64,42,42,88,70,63,75,84,56,90,83,52,89,53,48,76,52,36,34,33,38,55,55,77,87,67,90,47,72,66,58,47,51,50,51,51,52,33,51,48,55,50,50,56,53,50,59,70,53,38,59,73,79,96,53,75,98,65,86,80,54,48,79,44,48,77,68,57,45,72,75,50,83,62,90,73,75,88,75,61,78,58,40,52,79,77,58,36,48,71,46,48,28,71,50,85,85,50,100,82,53,76,66,29,40,34,32,42,33,32,52,36,57,44,41,63,79,29,46,41,50,42,33,43,34,36,78,52,55,60,65,68,59,53,47,53,53,50,53,54,49,54,52,50,37,52,75,49,73,48,63,74,39,68,48,51,71,61,80,74,40,38,47,75,48,79,48,89,92,50,73,64,45,80,48,79,43,75,53,52,65,38,47,70,47,46,64,67,51,40,49,73,66,50,31,31,46,56,51,28,39,45,31,52,62,71,62,49,85,54,41,86,73,45,85,80,60,56,66,61,56,39,88,89,78,65,44,72,45,67,40,70,18,50,27,30,33,31,71,84,56,21,31,29,42,35,41,38,72,29,79,82,46,29,33,40,38,36,37,42,77,37,73,71,67,54,92,55,80,49,60,40,53,54,49,32,28,56,49,50,51,51,53,54,51,52,61,66,71,40,69,66,91,72,72,82,74,70,76,77,78,81,82,84,88,83,82,87,87,83,134

Organism: NCBI:txid183589

pLDDT: mean 76.17, std 20.28, range [25.91, 96.69]

Mean predicted aligned error: 13.43 Å